Protein AF-D5ZTU3-F1 (afdb_monomer_lite)

Structure (mmCIF, N/CA/C/O backbone):
data_AF-D5ZTU3-F1
#
_entry.id   AF-D5ZTU3-F1
#
loop_
_atom_site.group_PDB
_atom_site.id
_atom_site.type_symbol
_atom_site.label_atom_id
_atom_site.label_alt_id
_atom_site.label_comp_id
_atom_site.label_asym_id
_atom_site.label_entity_id
_atom_site.label_seq_id
_atom_site.pdbx_PDB_ins_code
_atom_site.Cartn_x
_atom_site.Cartn_y
_atom_site.Cartn_z
_atom_site.occupancy
_atom_site.B_iso_or_equiv
_atom_site.auth_seq_id
_atom_site.auth_comp_id
_atom_site.auth_asym_id
_atom_site.auth_atom_id
_atom_site.pdbx_PDB_model_num
ATOM 1 N N . MET A 1 1 ? -45.684 18.598 -93.814 1.00 50.31 1 MET A N 1
ATOM 2 C CA . MET A 1 1 ? -46.780 18.980 -92.903 1.00 50.31 1 MET A CA 1
ATOM 3 C C . MET A 1 1 ? -46.888 17.897 -91.847 1.00 50.31 1 MET A C 1
ATOM 5 O O . MET A 1 1 ? -47.431 16.843 -92.138 1.00 50.31 1 MET A O 1
ATOM 9 N N . HIS A 1 2 ? -46.295 18.122 -90.678 1.00 54.28 2 HIS A N 1
ATOM 10 C CA . HIS A 1 2 ? -46.584 17.356 -89.468 1.00 54.28 2 HIS A CA 1
ATOM 11 C C . HIS A 1 2 ? -47.101 18.365 -88.447 1.00 54.28 2 HIS A C 1
ATOM 13 O O . HIS A 1 2 ? -46.503 19.428 -88.295 1.00 54.28 2 HIS A O 1
ATOM 19 N N . ASP A 1 3 ? -48.257 18.067 -87.864 1.00 60.53 3 ASP A N 1
ATOM 20 C CA . ASP A 1 3 ? -48.941 18.923 -86.900 1.00 60.53 3 ASP A CA 1
ATOM 21 C C . ASP A 1 3 ? -48.260 18.771 -85.534 1.00 60.53 3 ASP A C 1
ATOM 23 O O . ASP A 1 3 ? -48.403 17.749 -84.857 1.00 60.53 3 ASP A O 1
ATOM 27 N N . GLU A 1 4 ? -47.437 19.755 -85.173 1.00 63.12 4 GLU A N 1
ATOM 28 C CA . GLU A 1 4 ? -46.652 19.753 -83.934 1.00 63.12 4 GLU A CA 1
ATOM 29 C C . GLU A 1 4 ? -47.536 19.777 -82.678 1.00 63.12 4 GLU A C 1
ATOM 31 O O . GLU A 1 4 ? -47.118 19.266 -81.639 1.00 63.12 4 GLU A O 1
ATOM 36 N N . HIS A 1 5 ? -48.774 20.279 -82.763 1.00 67.19 5 HIS A N 1
ATOM 37 C CA . HIS A 1 5 ? -49.688 20.281 -81.619 1.00 67.19 5 HIS A CA 1
ATOM 38 C C . HIS A 1 5 ? -50.217 18.884 -81.289 1.00 67.19 5 HIS A C 1
ATOM 40 O O . HIS A 1 5 ? -50.238 18.512 -80.116 1.00 67.19 5 HIS A O 1
ATOM 46 N N . ALA A 1 6 ? -50.527 18.062 -82.294 1.00 68.81 6 ALA A N 1
ATOM 47 C CA . ALA A 1 6 ? -50.959 16.682 -82.061 1.00 68.81 6 ALA A CA 1
ATOM 48 C C . ALA A 1 6 ? -49.853 15.824 -81.406 1.00 68.81 6 ALA A C 1
ATOM 50 O O . ALA A 1 6 ? -50.129 14.994 -80.538 1.00 68.81 6 ALA A O 1
ATOM 51 N N . ALA A 1 7 ? -48.586 16.051 -81.773 1.00 69.81 7 ALA A N 1
ATOM 52 C CA . ALA A 1 7 ? -47.449 15.329 -81.198 1.00 69.81 7 ALA A CA 1
ATOM 53 C C . ALA A 1 7 ? -47.168 15.721 -79.735 1.00 69.81 7 ALA A C 1
ATOM 55 O O . ALA A 1 7 ? -46.781 14.869 -78.927 1.00 69.81 7 ALA A O 1
ATOM 56 N N . ASP A 1 8 ? -47.364 16.992 -79.377 1.00 72.81 8 ASP A N 1
ATOM 57 C CA . ASP A 1 8 ? -47.199 17.452 -77.997 1.00 72.81 8 ASP A CA 1
ATOM 58 C C . ASP A 1 8 ? -48.358 17.015 -77.090 1.00 72.81 8 ASP A C 1
ATOM 60 O O . ASP A 1 8 ? -48.109 16.613 -75.950 1.00 72.81 8 ASP A O 1
ATOM 64 N N . GLU A 1 9 ? -49.597 16.978 -77.590 1.00 76.31 9 GLU A N 1
ATOM 65 C CA . GLU A 1 9 ? -50.731 16.398 -76.858 1.00 76.31 9 GLU A CA 1
ATOM 66 C C . GLU A 1 9 ? -50.522 14.903 -76.579 1.00 76.31 9 GLU A C 1
ATOM 68 O O . GLU A 1 9 ? -50.725 14.439 -75.452 1.00 76.31 9 GLU A O 1
ATOM 73 N N . GLU A 1 10 ? -50.030 14.140 -77.559 1.00 78.81 10 GLU A N 1
ATOM 74 C CA . GLU A 1 10 ? -49.758 12.713 -77.378 1.00 78.81 10 GLU A CA 1
ATOM 75 C C . GLU A 1 10 ? -48.600 12.470 -76.392 1.00 78.81 10 GLU A C 1
ATOM 77 O O . GLU A 1 10 ? -48.672 11.575 -75.541 1.00 78.81 10 GLU A O 1
ATOM 82 N N . ARG A 1 11 ? -47.563 13.322 -76.403 1.00 76.19 11 ARG A N 1
ATOM 83 C CA . ARG A 1 11 ? -46.489 13.292 -75.392 1.00 76.19 11 ARG A CA 1
ATOM 84 C C . ARG A 1 11 ? -47.001 13.613 -73.994 1.00 76.19 11 ARG A C 1
ATOM 86 O O . ARG A 1 11 ? -46.579 12.955 -73.040 1.00 76.19 11 ARG A O 1
ATOM 93 N N . GLN A 1 12 ? -47.886 14.598 -73.847 1.00 79.69 12 GLN A N 1
ATOM 94 C CA . GLN A 1 12 ? -48.493 14.919 -72.554 1.00 79.69 12 GLN A CA 1
ATOM 95 C C . GLN A 1 12 ? -49.382 13.773 -72.056 1.00 79.69 12 GLN A C 1
ATOM 97 O O . GLN A 1 12 ? -49.269 13.381 -70.893 1.00 79.69 12 GLN A O 1
ATOM 102 N N . ALA A 1 13 ? -50.176 13.155 -72.934 1.00 80.56 13 ALA A N 1
ATOM 103 C CA . ALA A 1 13 ? -51.003 11.999 -72.596 1.00 80.56 13 ALA A CA 1
ATOM 104 C C . ALA A 1 13 ? -50.163 10.773 -72.188 1.00 80.56 13 ALA A C 1
ATOM 106 O O . ALA A 1 13 ? -50.491 10.088 -71.216 1.00 80.56 13 ALA A O 1
ATOM 107 N N . LEU A 1 14 ? -49.052 10.505 -72.884 1.00 80.06 14 LEU A N 1
ATOM 108 C CA . LEU A 1 14 ? -48.125 9.427 -72.527 1.00 80.06 14 LEU A CA 1
ATOM 109 C C . LEU A 1 14 ? -47.422 9.694 -71.193 1.00 80.06 14 LEU A C 1
ATOM 111 O O . LEU A 1 14 ? -47.318 8.780 -70.374 1.00 80.06 14 LEU A O 1
ATOM 115 N N . ARG A 1 15 ? -47.003 10.940 -70.932 1.00 81.00 15 ARG A N 1
ATOM 116 C CA . ARG A 1 15 ? -46.426 11.336 -69.638 1.00 81.00 15 ARG A CA 1
ATOM 117 C C . ARG A 1 15 ? -47.430 11.179 -68.500 1.00 81.00 15 ARG A C 1
ATOM 119 O O . ARG A 1 15 ? -47.064 10.611 -67.480 1.00 81.00 15 ARG A O 1
ATOM 126 N N . ALA A 1 16 ? -48.683 11.590 -68.694 1.00 82.12 16 ALA A N 1
ATOM 127 C CA . ALA A 1 16 ? -49.743 11.427 -67.699 1.00 82.12 16 ALA A CA 1
ATOM 128 C C . ALA A 1 16 ? -50.056 9.947 -67.401 1.00 82.12 16 ALA A C 1
ATOM 130 O O . ALA A 1 16 ? -50.279 9.566 -66.254 1.00 82.12 16 ALA A O 1
ATOM 131 N N . ARG A 1 17 ? -50.034 9.079 -68.423 1.00 83.75 17 ARG A N 1
ATOM 132 C CA . ARG A 1 17 ? -50.199 7.626 -68.234 1.00 83.75 17 ARG A CA 1
ATOM 133 C C . ARG A 1 17 ? -49.001 6.993 -67.526 1.00 83.75 17 ARG A C 1
ATOM 135 O O . ARG A 1 17 ? -49.194 6.079 -66.725 1.00 83.75 17 ARG A O 1
ATOM 142 N N . ALA A 1 18 ? -47.786 7.460 -67.812 1.00 82.06 18 ALA A N 1
ATOM 143 C CA . ALA A 1 18 ? -46.578 7.001 -67.135 1.00 82.06 18 ALA A CA 1
ATOM 144 C C . ALA A 1 18 ? -46.586 7.401 -65.651 1.00 82.06 18 ALA A C 1
ATOM 146 O O . ALA A 1 18 ? -46.408 6.539 -64.796 1.00 82.06 18 ALA A O 1
ATOM 147 N N . THR A 1 19 ? -46.914 8.657 -65.328 1.00 83.44 19 THR A N 1
ATOM 148 C CA . THR A 1 19 ? -47.002 9.115 -63.932 1.00 83.44 19 THR A CA 1
ATOM 149 C C . THR A 1 19 ? -48.105 8.407 -63.147 1.00 83.44 19 THR A C 1
ATOM 151 O O . THR A 1 19 ? -47.875 8.034 -61.997 1.00 83.44 19 THR A O 1
ATOM 154 N N . ALA A 1 20 ? -49.267 8.149 -63.757 1.00 84.50 20 ALA A N 1
ATOM 155 C CA . ALA A 1 20 ? -50.337 7.378 -63.119 1.00 84.50 20 ALA A CA 1
ATOM 156 C C . ALA A 1 20 ? -49.906 5.932 -62.805 1.00 84.50 20 ALA A C 1
ATOM 158 O O . ALA A 1 20 ? -50.167 5.428 -61.712 1.00 84.50 20 ALA A O 1
ATOM 159 N N . ARG A 1 21 ? -49.186 5.277 -63.729 1.00 84.69 21 ARG A N 1
ATOM 160 C CA . ARG A 1 21 ? -48.609 3.943 -63.489 1.00 84.69 21 ARG A CA 1
ATOM 161 C C . ARG A 1 21 ? -47.549 3.962 -62.391 1.00 84.69 21 ARG A C 1
ATOM 163 O O . ARG A 1 21 ? -47.553 3.075 -61.542 1.00 84.69 21 ARG A O 1
ATOM 170 N N . ASP A 1 22 ? -46.689 4.974 -62.354 1.00 84.94 22 ASP A N 1
ATOM 171 C CA . ASP A 1 22 ? -45.669 5.109 -61.307 1.00 84.94 22 ASP A CA 1
ATOM 172 C C . ASP A 1 22 ? -46.282 5.357 -59.918 1.00 84.94 22 ASP A C 1
ATOM 174 O O . ASP A 1 22 ? -45.741 4.919 -58.898 1.00 84.94 22 ASP A O 1
ATOM 178 N N . GLU A 1 23 ? -47.422 6.047 -59.836 1.00 86.25 23 GLU A N 1
ATOM 179 C CA . GLU A 1 23 ? -48.188 6.175 -58.591 1.00 86.25 23 GLU A CA 1
ATOM 180 C C . GLU A 1 23 ? -48.837 4.857 -58.162 1.00 86.25 23 GLU A C 1
ATOM 182 O O . GLU A 1 23 ? -48.805 4.514 -56.976 1.00 86.25 23 GLU A O 1
ATOM 187 N N . GLU A 1 24 ? -49.382 4.091 -59.104 1.00 87.31 24 GLU A N 1
ATOM 188 C CA . GLU A 1 24 ? -49.968 2.780 -58.826 1.00 87.31 24 GLU A CA 1
ATOM 189 C C . GLU A 1 24 ? -48.907 1.778 -58.340 1.00 87.31 24 GLU A C 1
ATOM 191 O O . GLU A 1 24 ? -49.104 1.113 -57.318 1.00 87.31 24 GLU A O 1
ATOM 196 N N . ILE A 1 25 ? -47.732 1.758 -58.979 1.00 86.81 25 ILE A N 1
ATOM 197 C CA . ILE A 1 25 ? -46.578 0.955 -58.548 1.00 86.81 25 ILE A CA 1
ATOM 198 C C . ILE A 1 25 ? -46.144 1.353 -57.132 1.00 86.81 25 ILE A C 1
ATOM 200 O O . ILE A 1 25 ? -45.939 0.478 -56.288 1.00 86.81 25 ILE A O 1
ATOM 204 N N . ARG A 1 26 ? -46.057 2.655 -56.823 1.00 86.94 26 ARG A N 1
ATOM 205 C CA . ARG A 1 26 ? -45.709 3.125 -55.469 1.00 86.94 26 ARG A CA 1
ATOM 206 C C . ARG A 1 26 ? -46.735 2.699 -54.419 1.00 86.94 26 ARG A C 1
ATOM 208 O O . ARG A 1 26 ? -46.341 2.269 -53.334 1.00 86.94 26 ARG A O 1
ATOM 215 N N . ARG A 1 27 ? -48.036 2.761 -54.725 1.00 89.88 27 ARG A N 1
ATOM 216 C CA . ARG A 1 27 ? -49.094 2.288 -53.811 1.00 89.88 27 ARG A CA 1
ATOM 217 C C . ARG A 1 27 ? -48.996 0.786 -53.553 1.00 89.88 27 ARG A C 1
ATOM 219 O O . ARG A 1 27 ? -49.080 0.366 -52.398 1.00 89.88 27 ARG A O 1
ATOM 226 N N . LEU A 1 28 ? -48.791 -0.015 -54.598 1.00 89.31 28 LEU A N 1
ATOM 227 C CA . LEU A 1 28 ? -48.645 -1.466 -54.468 1.00 89.31 28 LEU A CA 1
ATOM 228 C C . LEU A 1 28 ? -47.371 -1.839 -53.698 1.00 89.31 28 LEU A C 1
ATOM 230 O O . LEU A 1 28 ? -47.430 -2.691 -52.813 1.00 89.31 28 LEU A O 1
ATOM 234 N N . ALA A 1 29 ? -46.253 -1.153 -53.946 1.00 86.44 29 ALA A N 1
ATOM 235 C CA . ALA A 1 29 ? -45.009 -1.349 -53.202 1.00 86.44 29 ALA A CA 1
ATOM 236 C C . ALA A 1 29 ? -45.162 -1.009 -51.709 1.00 86.44 29 ALA A C 1
ATOM 238 O O . ALA A 1 29 ? -44.694 -1.765 -50.858 1.00 86.44 29 ALA A O 1
ATOM 239 N N . ALA A 1 30 ? -45.869 0.077 -51.373 1.00 85.62 30 ALA A N 1
ATOM 240 C CA . ALA A 1 30 ? -46.153 0.441 -49.985 1.00 85.62 30 ALA A CA 1
ATOM 241 C C . ALA A 1 30 ? -47.036 -0.601 -49.277 1.00 85.62 30 ALA A C 1
ATOM 243 O O . ALA A 1 30 ? -46.788 -0.939 -48.119 1.00 85.62 30 ALA A O 1
ATOM 244 N N . ARG A 1 31 ? -48.044 -1.147 -49.972 1.00 89.38 31 ARG A N 1
ATOM 245 C CA . ARG A 1 31 ? -48.895 -2.217 -49.431 1.00 89.38 31 ARG A CA 1
ATOM 246 C C . ARG A 1 31 ? -48.096 -3.496 -49.188 1.00 89.38 31 ARG A C 1
ATOM 248 O O . ARG A 1 31 ? -48.152 -4.042 -48.095 1.00 89.38 31 ARG A O 1
ATOM 255 N N . LEU A 1 32 ? -47.265 -3.889 -50.151 1.00 90.19 32 LEU A N 1
ATOM 256 C CA . LEU A 1 32 ? -46.399 -5.060 -50.039 1.00 90.19 32 LEU A CA 1
ATOM 257 C C . LEU A 1 32 ? -45.353 -4.898 -48.919 1.00 90.19 32 LEU A C 1
ATOM 259 O O . LEU A 1 32 ? -45.020 -5.865 -48.237 1.00 90.19 32 LEU A O 1
ATOM 263 N N . GLY A 1 33 ? -44.878 -3.671 -48.677 1.00 87.50 33 GLY A N 1
ATOM 264 C CA . GLY A 1 33 ? -44.055 -3.329 -47.515 1.00 87.50 33 GLY A CA 1
ATOM 265 C C . GLY A 1 33 ? -44.778 -3.568 -46.185 1.00 87.50 33 GLY A C 1
ATOM 266 O O . GLY A 1 33 ? -44.238 -4.259 -45.323 1.00 87.50 33 GLY A O 1
ATOM 267 N N . LYS A 1 34 ? -46.018 -3.077 -46.044 1.00 88.62 34 LYS A N 1
ATOM 268 C CA . LYS A 1 34 ? -46.846 -3.313 -44.845 1.00 88.62 34 LYS A CA 1
ATOM 269 C C . LYS A 1 34 ? -47.163 -4.792 -44.636 1.00 88.62 34 LYS A C 1
ATOM 271 O O . LYS A 1 34 ? -47.124 -5.266 -43.505 1.00 88.62 34 LYS A O 1
ATOM 276 N N . ASP A 1 35 ? -47.428 -5.528 -45.711 1.00 90.38 35 ASP A N 1
ATOM 277 C CA . ASP A 1 35 ? -47.702 -6.963 -45.632 1.00 90.38 35 ASP A CA 1
ATOM 278 C C . ASP A 1 35 ? -46.451 -7.736 -45.178 1.00 90.38 35 ASP A C 1
ATOM 280 O O . ASP A 1 35 ? -46.541 -8.613 -44.320 1.00 90.38 35 ASP A O 1
ATOM 284 N N . ARG A 1 36 ? -45.258 -7.366 -45.669 1.00 89.94 36 ARG A N 1
ATOM 285 C CA . ARG A 1 36 ? -43.983 -7.933 -45.189 1.00 89.94 36 ARG A CA 1
ATOM 286 C C . ARG A 1 36 ? -43.718 -7.610 -43.721 1.00 89.94 36 ARG A C 1
ATOM 288 O O . ARG A 1 36 ? -43.266 -8.487 -42.990 1.00 89.94 36 ARG A O 1
ATOM 295 N N . GLU A 1 37 ? -44.011 -6.389 -43.281 1.00 87.44 37 GLU A N 1
ATOM 296 C CA . GLU A 1 37 ? -43.882 -5.993 -41.875 1.00 87.44 37 GLU A CA 1
ATOM 297 C C . GLU A 1 37 ? -44.842 -6.789 -40.980 1.00 87.44 37 GLU A C 1
ATOM 299 O O . GLU A 1 37 ? -44.436 -7.309 -39.940 1.00 87.44 37 GLU A O 1
ATOM 304 N N . LEU A 1 38 ? -46.098 -6.958 -41.404 1.00 89.69 38 LEU A N 1
ATOM 305 C CA . LEU A 1 38 ? -47.081 -7.777 -40.698 1.00 89.69 38 LEU A CA 1
ATOM 306 C C . LEU A 1 38 ? -46.611 -9.232 -40.588 1.00 89.69 38 LEU A C 1
ATOM 308 O O . LEU A 1 38 ? -46.670 -9.814 -39.506 1.00 89.69 38 LEU A O 1
ATOM 312 N N . VAL A 1 39 ? -46.103 -9.810 -41.680 1.00 90.12 39 VAL A N 1
ATOM 313 C CA . VAL A 1 39 ? -45.547 -11.170 -41.682 1.00 90.12 39 VAL A CA 1
ATOM 314 C C . VAL A 1 39 ? -44.351 -11.267 -40.738 1.00 90.12 39 VAL A C 1
ATOM 316 O O . VAL A 1 39 ? -44.289 -12.208 -39.949 1.00 90.12 39 VAL A O 1
ATOM 319 N N . ALA A 1 40 ? -43.436 -10.295 -40.743 1.00 83.69 40 ALA A N 1
ATOM 320 C CA . ALA A 1 40 ? -42.301 -10.272 -39.822 1.00 83.69 40 ALA A CA 1
ATOM 321 C C . ALA A 1 40 ? -42.758 -10.190 -38.355 1.00 83.69 40 ALA A C 1
ATOM 323 O O . ALA A 1 40 ? -42.256 -10.935 -37.515 1.00 83.69 40 ALA A O 1
ATOM 324 N N . ARG A 1 41 ? -43.762 -9.357 -38.049 1.00 86.62 41 ARG A N 1
ATOM 325 C CA . ARG A 1 41 ? -44.349 -9.243 -36.704 1.00 86.62 41 ARG A CA 1
ATOM 326 C C . ARG A 1 41 ? -45.044 -10.528 -36.264 1.00 86.62 41 ARG A C 1
ATOM 328 O O . ARG A 1 41 ? -44.829 -10.965 -35.140 1.00 86.62 41 ARG A O 1
ATOM 335 N N . LEU A 1 42 ? -45.831 -11.154 -37.138 1.00 86.12 42 LEU A N 1
ATOM 336 C CA . LEU A 1 42 ? -46.488 -12.431 -36.848 1.00 86.12 42 LEU A CA 1
ATOM 337 C C . LEU A 1 42 ? -45.472 -13.561 -36.672 1.00 86.12 42 LEU A C 1
ATOM 339 O O . LEU A 1 42 ? -45.635 -14.389 -35.782 1.00 86.12 42 LEU A O 1
ATOM 343 N N . THR A 1 43 ? -44.408 -13.575 -37.475 1.00 84.69 43 THR A N 1
ATOM 344 C CA . THR A 1 43 ? -43.330 -14.565 -37.356 1.00 84.69 43 THR A CA 1
ATOM 345 C C . THR A 1 43 ? -42.568 -14.371 -36.048 1.00 84.69 43 THR A C 1
ATOM 347 O O . THR A 1 43 ? -42.392 -15.338 -35.318 1.00 84.69 43 THR A O 1
ATOM 350 N N . SER A 1 44 ? -42.214 -13.126 -35.704 1.00 82.19 44 SER A N 1
ATOM 351 C CA . SER A 1 44 ? -41.560 -12.761 -34.439 1.00 82.19 44 SER A CA 1
ATOM 352 C C . SER A 1 44 ? -42.412 -13.126 -33.219 1.00 82.19 44 SER A C 1
ATOM 354 O O . SER A 1 44 ? -41.934 -13.775 -32.287 1.00 82.19 44 SER A O 1
ATOM 356 N N . TRP A 1 45 ? -43.707 -12.802 -33.254 1.00 81.31 45 TRP A N 1
ATOM 357 C CA . TRP A 1 45 ? -44.649 -13.193 -32.207 1.00 81.31 45 TRP A CA 1
ATOM 358 C C . TRP A 1 45 ? -44.747 -14.714 -32.078 1.00 81.31 45 TRP A C 1
ATOM 360 O O . TRP A 1 45 ? -44.715 -15.238 -30.972 1.00 81.31 45 TRP A O 1
ATOM 370 N N . ARG A 1 46 ? -44.782 -15.443 -33.197 1.00 80.31 46 ARG A N 1
ATOM 371 C CA . ARG A 1 46 ? -44.858 -16.908 -33.206 1.00 80.31 46 ARG A CA 1
ATOM 372 C C . ARG A 1 46 ? -43.558 -17.577 -32.742 1.00 80.31 46 ARG A C 1
ATOM 374 O O . ARG A 1 46 ? -43.626 -18.641 -32.135 1.00 80.31 46 ARG A O 1
ATOM 381 N N . THR A 1 47 ? -42.395 -16.962 -32.970 1.00 78.69 47 THR A N 1
ATOM 382 C CA . THR A 1 47 ? -41.119 -17.404 -32.378 1.00 78.69 47 THR A CA 1
ATOM 383 C C . THR A 1 47 ? -41.025 -17.082 -30.888 1.00 78.69 47 THR A C 1
ATOM 385 O O . THR A 1 47 ? -40.502 -17.890 -30.131 1.00 78.69 47 THR A O 1
ATOM 388 N N . GLY A 1 48 ? -41.554 -15.934 -30.449 1.00 75.94 48 GLY A N 1
ATOM 389 C CA . GLY A 1 48 ? -41.569 -15.533 -29.037 1.00 75.94 48 GLY A CA 1
ATOM 390 C C . GLY A 1 48 ? -42.680 -16.191 -28.211 1.00 75.94 48 GLY A C 1
ATOM 391 O O . GLY A 1 48 ? -42.620 -16.198 -26.984 1.00 75.94 48 GLY A O 1
ATOM 392 N N . CYS A 1 49 ? -43.690 -16.756 -28.873 1.00 77.12 49 CYS A N 1
ATOM 393 C CA . CYS A 1 49 ? -44.851 -17.390 -28.265 1.00 77.12 49 CYS A CA 1
ATOM 394 C C . CYS A 1 49 ? -45.120 -18.766 -28.909 1.00 77.12 49 CYS A C 1
ATOM 396 O O . CYS A 1 49 ? -46.114 -18.942 -29.623 1.00 77.12 49 CYS A O 1
ATOM 398 N N . PRO A 1 50 ? -44.221 -19.749 -28.703 1.00 79.50 50 PRO A N 1
ATOM 399 C CA . PRO A 1 50 ? -44.447 -21.112 -29.168 1.00 79.50 50 PRO A CA 1
ATOM 400 C C . PRO A 1 50 ? -45.682 -21.720 -28.485 1.00 79.50 50 PRO A C 1
ATOM 402 O O . PRO A 1 50 ? -46.112 -21.274 -27.416 1.00 79.50 50 PRO A O 1
ATOM 405 N N . ALA A 1 51 ? -46.270 -22.746 -29.106 1.00 77.62 51 ALA A N 1
ATOM 406 C CA . ALA A 1 51 ? -47.450 -23.419 -28.566 1.00 77.62 51 ALA A CA 1
ATOM 407 C C . ALA A 1 51 ? -47.191 -23.891 -27.120 1.00 77.62 51 ALA A C 1
ATOM 409 O O . ALA A 1 51 ? -46.220 -24.597 -26.871 1.00 77.62 51 ALA A O 1
ATOM 410 N N . GLY A 1 52 ? -48.043 -23.466 -26.180 1.00 81.38 52 GLY A N 1
ATOM 411 C CA . GLY A 1 52 ? -47.913 -23.748 -24.742 1.00 81.38 52 GLY A CA 1
ATOM 412 C C . GLY A 1 52 ? -47.344 -22.600 -23.895 1.00 81.38 52 GLY A C 1
ATOM 413 O O . GLY A 1 52 ? -47.631 -22.543 -22.702 1.00 81.38 52 GLY A O 1
ATOM 414 N N . ARG A 1 53 ? -46.643 -21.618 -24.485 1.00 82.12 53 ARG A N 1
ATOM 415 C CA . ARG A 1 53 ? -45.987 -20.533 -23.726 1.00 82.12 53 ARG A CA 1
ATOM 416 C C . ARG A 1 53 ? -46.960 -19.628 -22.964 1.00 82.12 53 ARG A C 1
ATOM 418 O O . ARG A 1 53 ? -46.667 -19.228 -21.844 1.00 82.12 53 ARG A O 1
ATOM 425 N N . LEU A 1 54 ? -48.121 -19.305 -23.541 1.00 83.62 54 LEU A N 1
ATOM 426 C CA . LEU A 1 54 ? -49.147 -18.518 -22.832 1.00 83.62 54 LEU A CA 1
ATOM 427 C C . LEU A 1 54 ? -49.719 -19.281 -21.638 1.00 83.62 54 LEU A C 1
ATOM 429 O O . LEU A 1 54 ? -50.019 -18.677 -20.616 1.00 83.62 54 LEU A O 1
ATOM 433 N N . THR A 1 55 ? -49.845 -20.599 -21.760 1.00 86.56 55 THR A N 1
ATOM 434 C CA . THR A 1 55 ? -50.336 -21.474 -20.696 1.00 86.56 55 THR A CA 1
ATOM 435 C C . THR A 1 55 ? -49.302 -21.596 -19.577 1.00 86.56 55 THR A C 1
ATOM 437 O O . THR A 1 55 ? -49.662 -21.514 -18.409 1.00 86.56 55 THR A O 1
ATOM 440 N N . GLU A 1 56 ? -48.015 -21.705 -19.924 1.00 84.50 56 GLU A N 1
ATOM 441 C CA . GLU A 1 56 ? -46.905 -21.640 -18.965 1.00 84.50 56 GLU A CA 1
ATOM 442 C C . GLU A 1 56 ? -46.868 -20.305 -18.221 1.00 84.50 56 GLU A C 1
ATOM 444 O O . GLU A 1 56 ? -46.764 -20.302 -17.000 1.00 84.50 56 GLU A O 1
ATOM 449 N N . LEU A 1 57 ? -46.986 -19.180 -18.935 1.00 85.38 57 LEU A N 1
ATOM 450 C CA . LEU A 1 57 ? -46.995 -17.847 -18.327 1.00 85.38 57 LEU A CA 1
ATOM 451 C C . LEU A 1 57 ? -48.229 -17.628 -17.446 1.00 85.38 57 LEU A C 1
ATOM 453 O O . LEU A 1 57 ? -48.112 -17.036 -16.379 1.00 85.38 57 LEU A O 1
ATOM 457 N N . ALA A 1 58 ? -49.399 -18.125 -17.857 1.00 87.06 58 ALA A N 1
ATOM 458 C CA . ALA A 1 58 ? -50.609 -18.072 -17.042 1.00 87.06 58 ALA A CA 1
ATOM 459 C C . ALA A 1 58 ? -50.476 -18.920 -15.769 1.00 87.06 58 ALA A C 1
ATOM 461 O O . ALA A 1 58 ? -50.887 -18.475 -14.700 1.00 87.06 58 ALA A O 1
ATOM 462 N N . ARG A 1 59 ? -49.861 -20.106 -15.867 1.00 89.38 59 ARG A N 1
ATOM 463 C CA . ARG A 1 59 ? -49.561 -20.952 -14.708 1.00 89.38 59 ARG A CA 1
ATOM 464 C C . ARG A 1 59 ? -48.550 -20.285 -13.778 1.00 89.38 59 ARG A C 1
ATOM 466 O O . ARG A 1 59 ? -48.831 -20.182 -12.596 1.00 89.38 59 ARG A O 1
ATOM 473 N N . ALA A 1 60 ? -47.450 -19.754 -14.308 1.00 86.12 60 ALA A N 1
ATOM 474 C CA . ALA A 1 60 ? -46.449 -19.042 -13.514 1.00 86.12 60 ALA A CA 1
ATOM 475 C C . ALA A 1 60 ? -47.042 -17.805 -12.818 1.00 86.12 60 ALA A C 1
ATOM 477 O O . ALA A 1 60 ? -46.744 -17.542 -11.661 1.00 86.12 60 ALA A O 1
ATOM 478 N N . ALA A 1 61 ? -47.931 -17.065 -13.490 1.00 87.75 61 ALA A N 1
ATOM 479 C CA . ALA A 1 61 ? -48.642 -15.943 -12.880 1.00 87.75 61 ALA A CA 1
ATOM 480 C C . ALA A 1 61 ? -49.625 -16.389 -11.784 1.00 87.75 61 ALA A C 1
ATOM 482 O O . ALA A 1 61 ? -49.841 -15.652 -10.826 1.00 87.75 61 ALA A O 1
ATOM 483 N N . HIS A 1 62 ? -50.235 -17.568 -11.921 1.00 90.88 62 HIS A N 1
ATOM 484 C CA . HIS A 1 62 ? -51.100 -18.136 -10.891 1.00 90.88 62 HIS A CA 1
ATOM 485 C C . HIS A 1 62 ? -50.293 -18.634 -9.685 1.00 90.88 62 HIS A C 1
ATOM 487 O O . HIS A 1 62 ? -50.636 -18.289 -8.563 1.00 90.88 62 HIS A O 1
ATOM 493 N N . GLU A 1 63 ? -49.193 -19.355 -9.919 1.00 89.38 63 GLU A N 1
ATOM 494 C CA . GLU A 1 63 ? -48.256 -19.812 -8.883 1.00 89.38 63 GLU A CA 1
ATOM 495 C C . GLU A 1 63 ? -47.660 -18.623 -8.114 1.00 89.38 63 GLU A C 1
ATOM 497 O O . GLU A 1 63 ? -47.668 -18.625 -6.889 1.00 89.38 63 GLU A O 1
ATOM 502 N N . ALA A 1 64 ? -47.246 -17.560 -8.810 1.00 83.81 64 ALA A N 1
ATOM 503 C CA . ALA A 1 64 ? -46.736 -16.346 -8.171 1.00 83.81 64 ALA A CA 1
ATOM 504 C C . ALA A 1 64 ? -47.798 -15.617 -7.329 1.00 83.81 64 ALA A C 1
ATOM 506 O O . ALA A 1 64 ? -47.468 -15.042 -6.297 1.00 83.81 64 ALA A O 1
ATOM 507 N N . ARG A 1 65 ? -49.072 -15.634 -7.749 1.00 88.56 65 ARG A N 1
ATOM 508 C CA . ARG A 1 65 ? -50.175 -15.066 -6.955 1.00 88.56 65 ARG A CA 1
ATOM 509 C C . ARG A 1 65 ? -50.481 -15.907 -5.722 1.00 88.56 65 ARG A C 1
ATOM 511 O O . ARG A 1 65 ? -50.631 -15.334 -4.656 1.00 88.56 65 ARG A O 1
ATOM 518 N N . ALA A 1 66 ? -50.534 -17.229 -5.865 1.00 89.94 66 ALA A N 1
ATOM 519 C CA . ALA A 1 66 ? -50.756 -18.133 -4.740 1.00 89.94 66 ALA A CA 1
ATOM 520 C C . ALA A 1 66 ? -49.634 -18.007 -3.698 1.00 89.94 66 ALA A C 1
ATOM 522 O O . ALA A 1 66 ? -49.914 -17.894 -2.513 1.00 89.94 66 ALA A O 1
ATOM 523 N N . PHE A 1 67 ? -48.379 -17.927 -4.151 1.00 85.06 67 PHE A N 1
ATOM 524 C CA . PHE A 1 67 ? -47.233 -17.682 -3.279 1.00 85.06 67 PHE A CA 1
ATOM 525 C C . PHE A 1 67 ? -47.319 -16.320 -2.575 1.00 85.06 67 PHE A C 1
ATOM 527 O O . PHE A 1 67 ? -47.062 -16.227 -1.383 1.00 85.06 67 PHE A O 1
ATOM 534 N N . ALA A 1 68 ? -47.732 -15.261 -3.281 1.00 84.62 68 ALA A N 1
ATOM 535 C CA . ALA A 1 68 ? -47.925 -13.949 -2.664 1.00 84.62 68 ALA A CA 1
ATOM 536 C C . ALA A 1 68 ? -49.032 -13.962 -1.593 1.00 84.62 68 ALA A C 1
ATOM 538 O O . ALA A 1 68 ? -48.844 -13.384 -0.528 1.00 84.62 68 ALA A O 1
ATOM 539 N N . GLU A 1 69 ? -50.154 -14.641 -1.850 1.00 89.94 69 GLU A N 1
ATOM 540 C CA . GLU A 1 69 ? -51.241 -14.813 -0.874 1.00 89.94 69 GLU A CA 1
ATOM 541 C C . GLU A 1 69 ? -50.783 -15.619 0.357 1.00 89.94 69 GLU A C 1
ATOM 543 O O . GLU A 1 69 ? -51.140 -15.274 1.483 1.00 89.94 69 GLU A O 1
ATOM 548 N N . GLU A 1 70 ? -49.958 -16.652 0.162 1.00 89.75 70 GLU A N 1
ATOM 549 C CA . GLU A 1 70 ? -49.368 -17.456 1.242 1.00 89.75 70 GLU A CA 1
ATOM 550 C C . GLU A 1 70 ? -48.404 -16.623 2.100 1.00 89.75 70 GLU A C 1
ATOM 552 O O . GLU A 1 70 ? -48.567 -16.556 3.318 1.00 89.75 70 GLU A O 1
ATOM 557 N N . CYS A 1 71 ? -47.488 -15.875 1.479 1.00 84.75 71 CYS A N 1
ATOM 558 C CA . CYS A 1 71 ? -46.587 -14.973 2.198 1.00 84.75 71 CYS A CA 1
ATOM 559 C C . CYS A 1 71 ? -47.330 -13.837 2.922 1.00 84.75 71 CYS A C 1
ATOM 561 O O . CYS A 1 71 ? -46.922 -13.426 4.009 1.00 84.75 71 CYS A O 1
ATOM 563 N N . GLU A 1 72 ? -48.419 -13.306 2.353 1.00 86.88 72 GLU A N 1
ATOM 564 C CA . GLU A 1 72 ? -49.255 -12.307 3.031 1.00 86.88 72 GLU A CA 1
ATOM 565 C C . GLU A 1 72 ? -49.956 -12.890 4.267 1.00 86.88 72 GLU A C 1
ATOM 567 O O . GLU A 1 72 ? -50.053 -12.203 5.291 1.00 86.88 72 GLU A O 1
ATOM 572 N N . ALA A 1 73 ? -50.405 -14.147 4.202 1.00 88.31 73 ALA A N 1
ATOM 573 C CA . ALA A 1 73 ? -50.993 -14.850 5.339 1.00 88.31 73 ALA A CA 1
ATOM 574 C C . ALA A 1 73 ? -49.955 -15.121 6.442 1.00 88.31 73 ALA A C 1
ATOM 576 O O . ALA A 1 73 ? -50.212 -14.798 7.603 1.00 88.31 73 ALA A O 1
ATOM 577 N N . GLU A 1 74 ? -48.763 -15.608 6.083 1.00 87.94 74 GLU A N 1
ATOM 578 C CA . GLU A 1 74 ? -47.648 -15.807 7.023 1.00 87.94 74 GLU A CA 1
ATOM 579 C C . GLU A 1 74 ? -47.218 -14.487 7.680 1.00 87.94 74 GLU A C 1
ATOM 581 O O . GLU A 1 74 ? -46.990 -14.421 8.889 1.00 87.94 74 GLU A O 1
ATOM 586 N N . LEU A 1 75 ? -47.171 -13.391 6.914 1.00 86.12 75 LEU A N 1
ATOM 587 C CA . LEU A 1 75 ? -46.862 -12.063 7.443 1.00 86.12 75 LEU A CA 1
ATOM 588 C C . LEU A 1 75 ? -47.939 -11.564 8.415 1.00 86.12 75 LEU A C 1
ATOM 590 O O . LEU A 1 75 ? -47.619 -10.895 9.402 1.00 86.12 75 LEU A O 1
ATOM 594 N N . ALA A 1 76 ? -49.215 -11.842 8.140 1.00 88.19 76 ALA A N 1
ATOM 595 C CA . ALA A 1 76 ? -50.307 -11.497 9.042 1.00 88.19 76 ALA A CA 1
ATOM 596 C C . ALA A 1 76 ? -50.211 -12.284 10.358 1.00 88.19 76 ALA A C 1
ATOM 598 O O . ALA A 1 76 ? -50.332 -11.679 11.423 1.00 88.19 76 ALA A O 1
ATOM 599 N N . GLU A 1 77 ? -49.910 -13.583 10.292 1.00 88.44 77 GLU A N 1
ATOM 600 C CA . GLU A 1 77 ? -49.711 -14.442 11.465 1.00 88.44 77 GLU A CA 1
ATOM 601 C C . GLU A 1 77 ? -48.481 -14.015 12.287 1.00 88.44 77 GLU A C 1
ATOM 603 O O . GLU A 1 77 ? -48.550 -13.861 13.508 1.00 88.44 77 GLU A O 1
ATOM 608 N N . ALA A 1 78 ? -47.367 -13.691 11.627 1.00 81.88 78 ALA A N 1
ATOM 609 C CA . ALA A 1 78 ? -46.181 -13.163 12.297 1.00 81.88 78 ALA A CA 1
ATOM 610 C C . ALA A 1 78 ? -46.461 -11.819 12.996 1.00 81.88 78 ALA A C 1
ATOM 612 O O . ALA A 1 78 ? -45.953 -11.558 14.088 1.00 81.88 78 ALA A O 1
ATOM 613 N N . ARG A 1 79 ? -47.300 -10.958 12.400 1.00 88.56 79 ARG A N 1
ATOM 614 C CA . ARG A 1 79 ? -47.724 -9.690 13.018 1.00 88.56 79 ARG A CA 1
ATOM 615 C C . ARG A 1 79 ? -48.614 -9.908 14.237 1.00 88.56 79 ARG A C 1
ATOM 617 O O . ARG A 1 79 ? -48.448 -9.174 15.208 1.00 88.56 79 ARG A O 1
ATOM 624 N N . THR A 1 80 ? -49.522 -10.884 14.210 1.00 89.75 80 THR A N 1
ATOM 625 C CA . THR A 1 80 ? -50.347 -11.213 15.382 1.00 89.75 80 THR A CA 1
ATOM 626 C C . THR A 1 80 ? -49.499 -11.777 16.513 1.00 89.75 80 THR A C 1
ATOM 628 O O . THR A 1 80 ? -49.598 -11.283 17.631 1.00 89.75 80 THR A O 1
ATOM 631 N N . VAL A 1 81 ? -48.573 -12.696 16.216 1.00 89.00 81 VAL A N 1
ATOM 632 C CA . VAL A 1 81 ? -47.635 -13.249 17.210 1.00 89.00 81 VAL A CA 1
ATOM 633 C C . VAL A 1 81 ? -46.756 -12.146 17.807 1.00 89.00 81 VAL A C 1
ATOM 635 O O . VAL A 1 81 ? -46.518 -12.120 19.013 1.00 89.00 81 VAL A O 1
ATOM 638 N N . ARG A 1 82 ? -46.304 -11.184 16.988 1.00 85.00 82 ARG A N 1
ATOM 639 C CA . ARG A 1 82 ? -45.542 -10.029 17.480 1.00 85.00 82 ARG A CA 1
ATOM 640 C C . ARG A 1 82 ? -46.373 -9.147 18.411 1.00 85.00 82 ARG A C 1
ATOM 642 O O . ARG A 1 82 ? -45.860 -8.736 19.444 1.00 85.00 82 ARG A O 1
ATOM 649 N N . ALA A 1 83 ? -47.628 -8.867 18.066 1.00 87.88 83 ALA A N 1
ATOM 650 C CA . ALA A 1 83 ? -48.519 -8.076 18.914 1.00 87.88 83 ALA A CA 1
ATOM 651 C C . ALA A 1 83 ? -48.787 -8.775 20.259 1.00 87.88 83 ALA A C 1
ATOM 653 O O . ALA A 1 83 ? -48.686 -8.141 21.305 1.00 87.88 83 ALA A O 1
ATOM 654 N N . GLU A 1 84 ? -49.029 -10.088 20.247 1.00 88.75 84 GLU A N 1
ATOM 655 C CA . GLU A 1 84 ? -49.186 -10.892 21.466 1.00 88.75 84 GLU A CA 1
ATOM 656 C C . GLU A 1 84 ? -47.910 -10.889 22.325 1.00 88.75 84 GLU A C 1
ATOM 658 O O . GLU A 1 84 ? -47.979 -10.767 23.549 1.00 88.75 84 GLU A O 1
ATOM 663 N N . ALA A 1 85 ? -46.730 -10.963 21.699 1.00 80.31 85 ALA A N 1
ATOM 664 C CA . ALA A 1 85 ? -45.450 -10.870 22.397 1.00 80.31 85 ALA A CA 1
ATOM 665 C C . ALA A 1 85 ? -45.199 -9.470 22.990 1.00 80.31 85 ALA A C 1
ATOM 667 O O . ALA A 1 85 ? -44.693 -9.363 24.108 1.00 80.31 85 ALA A O 1
ATOM 668 N N . GLU A 1 86 ? -45.568 -8.402 22.276 1.00 84.44 86 GLU A N 1
ATOM 669 C CA . GLU A 1 86 ? -45.502 -7.019 22.768 1.00 84.44 86 GLU A CA 1
ATOM 670 C C . GLU A 1 86 ? -46.437 -6.819 23.977 1.00 84.44 86 GLU A C 1
ATOM 672 O O . GLU A 1 86 ? -46.012 -6.266 24.994 1.00 84.44 86 GLU A O 1
ATOM 677 N N . GLU A 1 87 ? -47.671 -7.329 23.927 1.00 86.75 87 GLU A N 1
ATOM 678 C CA . GLU A 1 87 ? -48.613 -7.287 25.056 1.00 86.75 87 GLU A CA 1
ATOM 679 C C . GLU A 1 87 ? -48.103 -8.088 26.265 1.00 86.75 87 GLU A C 1
ATOM 681 O O . GLU A 1 87 ? -48.125 -7.591 27.396 1.00 86.75 87 GLU A O 1
ATOM 686 N N . ALA A 1 88 ? -47.568 -9.291 26.039 1.00 84.62 88 ALA A N 1
ATOM 687 C CA . ALA A 1 88 ? -46.965 -10.104 27.092 1.00 84.62 88 ALA A CA 1
ATOM 688 C C . ALA A 1 88 ? -45.740 -9.419 27.726 1.00 84.62 88 ALA A C 1
ATOM 690 O O . ALA A 1 88 ? -45.551 -9.496 28.942 1.00 84.62 88 ALA A O 1
ATOM 691 N N . ALA A 1 89 ? -44.929 -8.712 26.932 1.00 77.88 89 ALA A N 1
ATOM 692 C CA . ALA A 1 89 ? -43.785 -7.948 27.425 1.00 77.88 89 ALA A CA 1
ATOM 693 C C . ALA A 1 89 ? -44.216 -6.751 28.288 1.00 77.88 89 ALA A C 1
ATOM 695 O O . ALA A 1 89 ? -43.614 -6.505 29.336 1.00 77.88 89 ALA A O 1
ATOM 696 N N . VAL A 1 90 ? -45.276 -6.035 27.894 1.00 87.81 90 VAL A N 1
ATOM 697 C CA . VAL A 1 90 ? -45.850 -4.936 28.690 1.00 87.81 90 VAL A CA 1
ATOM 698 C C . VAL A 1 90 ? -46.401 -5.453 30.020 1.00 87.81 90 VAL A C 1
ATOM 700 O O . VAL A 1 90 ? -46.127 -4.863 31.067 1.00 87.81 90 VAL A O 1
ATOM 703 N N . GLU A 1 91 ? -47.119 -6.578 30.014 1.00 87.31 91 GLU A N 1
ATOM 704 C CA . GLU A 1 91 ? -47.638 -7.181 31.245 1.00 87.31 91 GLU A CA 1
ATOM 705 C C . GLU A 1 91 ? -46.501 -7.686 32.150 1.00 87.31 91 GLU A C 1
ATOM 707 O O . GLU A 1 91 ? -46.511 -7.439 33.357 1.00 87.31 91 GLU A O 1
ATOM 712 N N . ALA A 1 92 ? -45.465 -8.311 31.581 1.00 77.62 92 ALA A N 1
ATOM 713 C CA . ALA A 1 92 ? -44.283 -8.736 32.329 1.00 77.62 92 ALA A CA 1
ATOM 714 C C . ALA A 1 92 ? -43.524 -7.549 32.949 1.00 77.62 92 ALA A C 1
ATOM 716 O O . ALA A 1 92 ? -43.077 -7.641 34.095 1.00 77.62 92 ALA A O 1
ATOM 717 N N . ALA A 1 93 ? -43.415 -6.423 32.235 1.00 79.75 93 ALA A N 1
ATOM 718 C CA . ALA A 1 93 ? -42.828 -5.191 32.757 1.00 79.75 93 ALA A CA 1
ATOM 719 C C . ALA A 1 93 ? -43.655 -4.618 33.919 1.00 79.75 93 ALA A C 1
ATOM 721 O O . ALA A 1 93 ? -43.094 -4.294 34.966 1.00 79.75 93 ALA A O 1
ATOM 722 N N . ARG A 1 94 ? -44.989 -4.591 33.795 1.00 88.75 94 ARG A N 1
ATOM 723 C CA . ARG A 1 94 ? -45.883 -4.161 34.880 1.00 88.75 94 ARG A CA 1
ATOM 724 C C . ARG A 1 94 ? -45.724 -5.033 36.125 1.00 88.75 94 ARG A C 1
ATOM 726 O O . ARG A 1 94 ? -45.544 -4.514 37.225 1.00 88.75 94 ARG A O 1
ATOM 733 N N . VAL A 1 95 ? -45.730 -6.357 35.955 1.00 89.38 95 VAL A N 1
ATOM 734 C CA . VAL A 1 95 ? -45.530 -7.305 37.061 1.00 89.38 95 VAL A CA 1
ATOM 735 C C . VAL A 1 95 ? -44.147 -7.123 37.686 1.00 89.38 95 VAL A C 1
ATOM 737 O O . VAL A 1 95 ? -44.026 -7.149 38.910 1.00 89.38 95 VAL A O 1
ATOM 740 N N . ARG A 1 96 ? -43.097 -6.904 36.885 1.00 85.44 96 ARG A N 1
ATOM 741 C CA . ARG A 1 96 ? -41.749 -6.607 37.392 1.00 85.44 96 ARG A CA 1
ATOM 742 C C . ARG A 1 96 ? -41.751 -5.356 38.267 1.00 85.44 96 ARG A C 1
ATOM 744 O O . ARG A 1 96 ? -41.218 -5.415 39.374 1.00 85.44 96 ARG A O 1
ATOM 751 N N . ASP A 1 97 ? -42.351 -4.264 37.807 1.00 85.38 97 ASP A N 1
ATOM 752 C CA . ASP A 1 97 ? -42.383 -2.998 38.543 1.00 85.38 97 ASP A CA 1
ATOM 753 C C . ASP A 1 97 ? -43.155 -3.137 39.866 1.00 85.38 97 ASP A C 1
ATOM 755 O O . ASP A 1 97 ? -42.656 -2.745 40.925 1.00 85.38 97 ASP A O 1
ATOM 759 N N . GLU A 1 98 ? -44.308 -3.813 39.858 1.00 87.62 98 GLU A N 1
ATOM 760 C CA . GLU A 1 98 ? -45.074 -4.127 41.073 1.00 87.62 98 GLU A CA 1
ATOM 761 C C . GLU A 1 98 ? -44.266 -4.991 42.064 1.00 87.62 98 GLU A C 1
ATOM 763 O O . GLU A 1 98 ? -44.254 -4.756 43.283 1.00 87.62 98 GLU A O 1
ATOM 768 N N . ARG A 1 99 ? -43.535 -5.993 41.559 1.00 82.81 99 ARG A N 1
ATOM 769 C CA . ARG A 1 99 ? -42.660 -6.851 42.376 1.00 82.81 99 ARG A CA 1
ATOM 770 C C . ARG A 1 99 ? -41.456 -6.082 42.919 1.00 82.81 99 ARG A C 1
ATOM 772 O O . ARG A 1 99 ? -41.059 -6.293 44.064 1.00 82.81 99 ARG A O 1
ATOM 779 N N . GLN A 1 100 ? -40.914 -5.143 42.153 1.00 80.38 100 GLN A N 1
ATOM 780 C CA . GLN A 1 100 ? -39.823 -4.280 42.585 1.00 80.38 100 GLN A CA 1
ATOM 781 C C . GLN A 1 100 ? -40.275 -3.306 43.681 1.00 80.38 100 GLN A C 1
ATOM 783 O O . GLN A 1 100 ? -39.578 -3.150 44.688 1.00 80.38 100 GLN A O 1
ATOM 788 N N . GLU A 1 101 ? -41.456 -2.699 43.558 1.00 85.19 101 GLU A N 1
ATOM 789 C CA . GLU A 1 101 ? -42.013 -1.846 44.612 1.00 85.19 101 GLU A CA 1
ATOM 790 C C . GLU A 1 101 ? -42.281 -2.617 45.909 1.00 85.19 101 GLU A C 1
ATOM 792 O O . GLU A 1 101 ? -41.969 -2.135 47.004 1.00 85.19 101 GLU A O 1
ATOM 797 N N . THR A 1 102 ? -42.853 -3.820 45.811 1.00 83.69 102 THR A N 1
ATOM 798 C CA . THR A 1 102 ? -43.101 -4.672 46.985 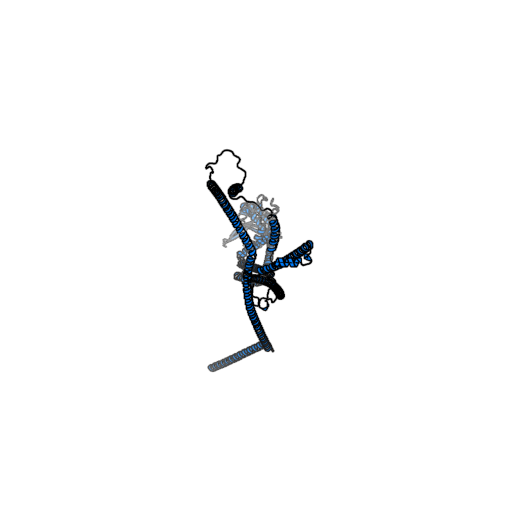1.00 83.69 102 THR A CA 1
ATOM 799 C C . THR A 1 102 ? -41.794 -5.108 47.650 1.00 83.69 102 THR A C 1
ATOM 801 O O . THR A 1 102 ? -41.687 -5.028 48.876 1.00 83.69 102 THR A O 1
ATOM 804 N N . ALA A 1 103 ? -40.761 -5.448 46.872 1.00 74.75 103 ALA A N 1
ATOM 805 C CA . ALA A 1 103 ? -39.426 -5.748 47.388 1.00 74.75 103 ALA A CA 1
ATOM 806 C C . ALA A 1 103 ? -38.775 -4.537 48.083 1.00 74.75 103 ALA A C 1
ATOM 808 O O . ALA A 1 103 ? -38.198 -4.677 49.163 1.00 74.75 103 ALA A O 1
ATOM 809 N N . GLN A 1 104 ? -38.906 -3.328 47.526 1.00 79.88 104 GLN A N 1
ATOM 810 C CA . GLN A 1 104 ? -38.400 -2.105 48.160 1.00 79.88 104 GLN A CA 1
ATOM 811 C C . GLN A 1 104 ? -39.123 -1.790 49.477 1.00 79.88 104 GLN A C 1
ATOM 813 O O . GLN A 1 104 ? -38.475 -1.416 50.458 1.00 79.88 104 GLN A O 1
ATOM 818 N N . LYS A 1 105 ? -40.450 -1.968 49.531 1.00 82.81 105 LYS A N 1
ATOM 819 C CA . LYS A 1 105 ? -41.237 -1.823 50.770 1.00 82.81 105 LYS A CA 1
ATOM 820 C C . LYS A 1 105 ? -40.800 -2.849 51.822 1.00 82.81 105 LYS A C 1
ATOM 822 O O . LYS A 1 105 ? -40.567 -2.469 52.969 1.00 82.81 105 LYS A O 1
ATOM 827 N N . ALA A 1 106 ? -40.606 -4.108 51.426 1.00 75.56 106 ALA A N 1
ATOM 828 C CA . ALA A 1 106 ? -40.116 -5.166 52.309 1.00 75.56 106 ALA A CA 1
ATOM 829 C C . ALA A 1 106 ? -38.701 -4.879 52.836 1.00 75.56 106 ALA A C 1
ATOM 831 O O . ALA A 1 106 ? -38.441 -5.071 54.020 1.00 75.56 106 ALA A O 1
ATOM 832 N N . ARG A 1 107 ? -37.803 -4.346 51.997 1.00 77.50 107 ARG A N 1
ATOM 833 C CA . ARG A 1 107 ? -36.446 -3.960 52.410 1.00 77.50 107 ARG A CA 1
ATOM 834 C C . ARG A 1 107 ? -36.452 -2.818 53.422 1.00 77.50 107 ARG A C 1
ATOM 836 O O . ARG A 1 107 ? -35.809 -2.934 54.456 1.00 77.50 107 ARG A O 1
ATOM 843 N N . ARG A 1 108 ? -37.246 -1.766 53.192 1.00 81.75 108 ARG A N 1
ATOM 844 C CA . ARG A 1 108 ? -37.412 -0.667 54.164 1.00 81.75 108 ARG A CA 1
ATOM 845 C C . ARG A 1 108 ? -37.970 -1.164 55.501 1.00 81.75 108 ARG A C 1
ATOM 847 O O . ARG A 1 108 ? -37.521 -0.715 56.552 1.00 81.75 108 ARG A O 1
ATOM 854 N N . ALA A 1 109 ? -38.923 -2.097 55.468 1.00 79.06 109 ALA A N 1
ATOM 855 C CA . ALA A 1 109 ? -39.445 -2.731 56.676 1.00 79.06 109 ALA A CA 1
ATOM 856 C C . ALA A 1 109 ? -38.378 -3.587 57.382 1.00 79.06 109 ALA A C 1
ATOM 858 O O . ALA A 1 109 ? -38.248 -3.507 58.600 1.00 79.06 109 ALA A O 1
ATOM 859 N N . ALA A 1 110 ? -37.574 -4.348 56.634 1.00 73.44 110 ALA A N 1
ATOM 860 C CA . ALA A 1 110 ? -36.469 -5.138 57.173 1.00 73.44 110 ALA A CA 1
ATOM 861 C C . ALA A 1 110 ? -35.377 -4.260 57.807 1.00 73.44 110 ALA A C 1
ATOM 863 O O . ALA A 1 110 ? -34.920 -4.571 58.902 1.00 73.44 110 ALA A O 1
ATOM 864 N N . ASP A 1 111 ? -35.018 -3.134 57.186 1.00 78.06 111 ASP A N 1
ATOM 865 C CA . ASP A 1 111 ? -34.053 -2.173 57.735 1.00 78.06 111 ASP A CA 1
ATOM 866 C C . ASP A 1 111 ? -34.586 -1.518 59.023 1.00 78.06 111 ASP A C 1
ATOM 868 O O . ASP A 1 111 ? -33.863 -1.389 60.016 1.00 78.06 111 ASP A O 1
ATOM 872 N N . ALA A 1 112 ? -35.878 -1.169 59.060 1.00 77.62 112 ALA A N 1
ATOM 873 C CA . ALA A 1 112 ? -36.532 -0.663 60.268 1.00 77.62 112 ALA A CA 1
ATOM 874 C C . ALA A 1 112 ? -36.551 -1.712 61.396 1.00 77.62 112 ALA A C 1
ATOM 876 O O . ALA A 1 112 ? -36.267 -1.386 62.553 1.00 77.62 112 ALA A O 1
ATOM 877 N N . LEU A 1 113 ? -36.827 -2.977 61.062 1.00 78.88 113 LEU A N 1
ATOM 878 C CA . LEU A 1 113 ? -36.785 -4.104 61.995 1.00 78.88 113 LEU A CA 1
ATOM 879 C C . LEU A 1 113 ? -35.361 -4.401 62.476 1.00 78.88 113 LEU A C 1
ATOM 881 O O . LEU A 1 113 ? -35.174 -4.660 63.661 1.00 78.88 113 LEU A O 1
ATOM 885 N N . ALA A 1 114 ? -34.347 -4.291 61.617 1.00 76.88 114 ALA A N 1
ATOM 886 C CA . ALA A 1 114 ? -32.943 -4.421 61.999 1.00 76.88 114 ALA A CA 1
ATOM 887 C C . ALA A 1 114 ? -32.519 -3.303 62.967 1.00 76.88 114 ALA A C 1
ATOM 889 O O . ALA A 1 114 ? -31.873 -3.572 63.982 1.00 76.88 114 ALA A O 1
ATOM 890 N N . GLY A 1 115 ? -32.955 -2.062 62.721 1.00 77.69 115 GLY A N 1
ATOM 891 C CA . GLY A 1 115 ? -32.745 -0.935 63.634 1.00 77.69 115 GLY A CA 1
ATOM 892 C C . GLY A 1 115 ? -33.478 -1.081 64.976 1.00 77.69 115 GLY A C 1
ATOM 893 O O . GLY A 1 115 ? -32.992 -0.609 66.006 1.00 77.69 115 GLY A O 1
ATOM 894 N N . LEU A 1 116 ? -34.638 -1.744 65.005 1.00 78.88 116 LEU A N 1
ATOM 895 C CA . LEU A 1 116 ? -35.335 -2.104 66.247 1.00 78.88 116 LEU A CA 1
ATOM 896 C C . LEU A 1 116 ? -34.646 -3.267 66.973 1.00 78.88 116 LEU A C 1
ATOM 898 O O . LEU A 1 116 ? -34.467 -3.199 68.185 1.00 78.88 116 LEU A O 1
ATOM 902 N N . ALA A 1 117 ? -34.192 -4.289 66.247 1.00 76.31 117 ALA A N 1
ATOM 903 C CA . ALA A 1 117 ? -33.446 -5.416 66.799 1.00 76.31 117 ALA A CA 1
ATOM 904 C C . ALA A 1 117 ? -32.112 -4.971 67.419 1.00 76.31 117 ALA A C 1
ATOM 906 O O . ALA A 1 117 ? -31.742 -5.450 68.489 1.00 76.31 117 ALA A O 1
ATOM 907 N N . PHE A 1 118 ? -31.414 -4.016 66.796 1.00 75.38 118 PHE A N 1
ATOM 908 C CA . PHE A 1 118 ? -30.218 -3.391 67.362 1.00 75.38 118 PHE A CA 1
ATOM 909 C C . PHE A 1 118 ? -30.526 -2.678 68.687 1.00 75.38 118 PHE A C 1
ATOM 911 O O . PHE A 1 118 ? -29.888 -2.958 69.700 1.00 75.38 118 PHE A O 1
ATOM 918 N N . ARG A 1 119 ? -31.571 -1.838 68.721 1.00 77.12 119 ARG A N 1
ATOM 919 C CA . ARG A 1 119 ? -32.012 -1.151 69.949 1.00 77.12 119 ARG A CA 1
ATOM 920 C C . ARG A 1 119 ? -32.462 -2.124 71.048 1.00 77.12 119 ARG A C 1
ATOM 922 O O . ARG A 1 119 ? -32.180 -1.894 72.220 1.00 77.12 119 ARG A O 1
ATOM 929 N N . LEU A 1 120 ? -33.101 -3.237 70.685 1.00 77.94 120 LEU A N 1
ATOM 930 C CA . LEU A 1 120 ? -33.461 -4.311 71.619 1.00 77.94 120 LEU A CA 1
ATOM 931 C C . LEU A 1 120 ? -32.234 -5.040 72.181 1.00 77.94 120 LEU A C 1
ATOM 933 O O . LEU A 1 120 ? -32.224 -5.363 73.366 1.00 77.94 120 LEU A O 1
ATOM 937 N N . ARG A 1 121 ? -31.188 -5.267 71.376 1.00 77.25 121 ARG A N 1
ATOM 938 C CA . ARG A 1 121 ? -29.918 -5.840 71.860 1.00 77.25 121 ARG A CA 1
ATOM 939 C C . ARG A 1 121 ? -29.219 -4.905 72.844 1.00 77.25 121 ARG A C 1
ATOM 941 O O . ARG A 1 121 ? -28.730 -5.366 73.871 1.00 77.25 121 ARG A O 1
ATOM 948 N N . GLU A 1 122 ? -29.220 -3.602 72.575 1.00 81.88 122 GLU A N 1
ATOM 949 C CA . GLU A 1 122 ? -28.624 -2.619 73.485 1.00 81.88 122 GLU A CA 1
ATOM 950 C C . GLU A 1 122 ? -29.430 -2.408 74.773 1.00 81.88 122 GLU A C 1
ATOM 952 O O . GLU A 1 122 ? -28.862 -1.995 75.783 1.00 81.88 122 GLU A O 1
ATOM 957 N N . ARG A 1 123 ? -30.732 -2.728 74.794 1.00 80.88 123 ARG A N 1
ATOM 958 C CA . ARG A 1 123 ? -31.593 -2.564 75.980 1.00 80.88 123 ARG A CA 1
ATOM 959 C C . ARG A 1 123 ? -31.012 -3.226 77.227 1.00 80.88 123 ARG A C 1
ATOM 961 O O . ARG A 1 123 ? -31.071 -2.628 78.295 1.00 80.88 123 ARG A O 1
ATOM 968 N N . ALA A 1 124 ? -30.448 -4.428 77.111 1.00 76.31 124 ALA A N 1
ATOM 969 C CA . ALA A 1 124 ? -29.855 -5.123 78.255 1.00 76.31 124 ALA A CA 1
ATOM 970 C C . ALA A 1 124 ? -28.635 -4.370 78.816 1.00 76.31 124 ALA A C 1
ATOM 972 O O . ALA A 1 124 ? -28.483 -4.268 80.033 1.00 76.31 124 ALA A O 1
ATOM 973 N N . ALA A 1 125 ? -27.810 -3.785 77.941 1.00 78.44 125 ALA A N 1
ATOM 974 C CA . ALA A 1 125 ? -26.671 -2.960 78.336 1.00 78.44 125 ALA A CA 1
ATOM 975 C C . ALA A 1 125 ? -27.130 -1.646 78.989 1.00 78.44 125 ALA A C 1
ATOM 977 O O . ALA A 1 125 ? -26.614 -1.275 80.040 1.00 78.44 125 ALA A O 1
ATOM 978 N N . TRP A 1 126 ? -28.154 -0.988 78.437 1.00 80.56 126 TRP A N 1
ATOM 979 C CA . TRP A 1 126 ? -28.755 0.208 79.035 1.00 80.56 126 TRP A CA 1
ATOM 980 C C . TRP A 1 126 ? -29.430 -0.080 80.381 1.00 80.56 126 TRP A C 1
ATOM 982 O O . TRP A 1 126 ? -29.296 0.710 81.307 1.00 80.56 126 TRP A O 1
ATOM 992 N N . GLN A 1 127 ? -30.099 -1.225 80.535 1.00 81.88 127 GLN A N 1
ATOM 993 C CA . GLN A 1 127 ? -30.673 -1.659 81.813 1.00 81.88 127 GLN A CA 1
ATOM 994 C C . GLN A 1 127 ? -29.592 -1.975 82.851 1.00 81.88 127 GLN A C 1
ATOM 996 O O . GLN A 1 127 ? -29.765 -1.640 84.020 1.00 81.88 127 GLN A O 1
ATOM 1001 N N . ALA A 1 128 ? -28.474 -2.583 82.442 1.00 80.31 128 ALA A N 1
ATOM 1002 C CA . ALA A 1 128 ? -27.322 -2.776 83.319 1.00 80.31 128 ALA A CA 1
ATOM 1003 C C . ALA A 1 128 ? -26.716 -1.429 83.746 1.00 80.31 128 ALA A C 1
ATOM 1005 O O . ALA A 1 128 ? -26.487 -1.223 84.932 1.00 80.31 128 ALA A O 1
ATOM 1006 N N . LYS A 1 129 ? -26.565 -0.483 82.808 1.00 82.38 129 LYS A N 1
ATOM 1007 C CA . LYS A 1 129 ? -26.096 0.886 83.075 1.00 82.38 129 LYS A CA 1
ATOM 1008 C C . LYS A 1 129 ? -27.021 1.644 84.030 1.00 82.38 129 LYS A C 1
ATOM 1010 O O . LYS A 1 129 ? -26.556 2.365 84.901 1.00 82.38 129 LYS A O 1
ATOM 1015 N N . LEU A 1 130 ? -28.334 1.479 83.875 1.00 83.94 130 LEU A N 1
ATOM 1016 C CA . LEU A 1 130 ? -29.328 2.114 84.737 1.00 83.94 130 LEU A CA 1
ATOM 1017 C C . LEU A 1 130 ? -29.290 1.543 86.161 1.00 83.94 130 LEU A C 1
ATOM 1019 O O . LEU A 1 130 ? -29.450 2.299 87.111 1.00 83.94 130 LEU A O 1
ATOM 1023 N N . ARG A 1 131 ? -29.061 0.229 86.309 1.00 83.56 131 ARG A N 1
ATOM 1024 C CA . ARG A 1 131 ? -28.858 -0.409 87.620 1.00 83.56 131 ARG A CA 1
ATOM 1025 C C . ARG A 1 131 ? -27.557 0.043 88.269 1.00 83.56 131 ARG A C 1
ATOM 1027 O O . ARG A 1 131 ? -27.605 0.445 89.415 1.00 83.56 131 ARG A O 1
ATOM 1034 N N . GLU A 1 132 ? -26.453 0.077 87.521 1.00 83.31 132 GLU A N 1
ATOM 1035 C CA . GLU A 1 132 ? -25.164 0.612 87.989 1.00 83.31 132 GLU A CA 1
ATOM 1036 C C . GLU A 1 132 ? -25.326 2.044 88.527 1.00 83.31 132 GLU A C 1
ATOM 1038 O O . GLU A 1 132 ? -24.950 2.332 89.655 1.00 83.31 132 GLU A O 1
ATOM 1043 N N . LEU A 1 133 ? -25.992 2.921 87.767 1.00 84.44 133 LEU A N 1
ATOM 1044 C CA . LEU A 1 133 ? -26.252 4.299 88.193 1.00 84.44 133 LEU A CA 1
ATOM 1045 C C . LEU A 1 133 ? -27.220 4.403 89.382 1.00 84.44 133 LEU A C 1
ATOM 1047 O O . LEU A 1 133 ? -27.100 5.329 90.183 1.00 84.44 133 LEU A O 1
ATOM 1051 N N . ALA A 1 134 ? -28.192 3.495 89.494 1.00 84.94 134 ALA A N 1
ATOM 1052 C CA . ALA A 1 134 ? -29.091 3.441 90.643 1.00 84.94 134 ALA A CA 1
ATOM 1053 C C . ALA A 1 134 ? -28.353 2.958 91.900 1.00 84.94 134 ALA A C 1
ATOM 1055 O O . ALA A 1 134 ? -28.514 3.560 92.958 1.00 84.94 134 ALA A O 1
ATOM 1056 N N . ASP A 1 135 ? -27.504 1.939 91.775 1.00 85.12 135 ASP A N 1
ATOM 1057 C CA . ASP A 1 135 ? -26.667 1.428 92.859 1.00 85.12 135 ASP A CA 1
ATOM 1058 C C . ASP A 1 135 ? -25.690 2.520 93.330 1.00 85.12 135 ASP A C 1
ATOM 1060 O O . ASP A 1 135 ? -25.651 2.824 94.524 1.00 85.12 135 ASP A O 1
ATOM 1064 N N . ASP A 1 136 ? -25.019 3.218 92.407 1.00 83.81 136 ASP A N 1
ATOM 1065 C CA . ASP A 1 136 ? -24.158 4.371 92.709 1.00 83.81 136 ASP A CA 1
ATOM 1066 C C . ASP A 1 136 ? -24.917 5.488 93.450 1.00 83.81 136 ASP A C 1
ATOM 1068 O O . ASP A 1 136 ? -24.400 6.083 94.403 1.00 83.81 136 ASP A O 1
ATOM 1072 N N . ALA A 1 137 ? -26.160 5.776 93.043 1.00 83.69 137 ALA A N 1
ATOM 1073 C CA . ALA A 1 137 ? -27.009 6.759 93.711 1.00 83.69 137 ALA A CA 1
ATOM 1074 C C . ALA A 1 137 ? -27.385 6.312 95.131 1.00 83.69 137 ALA A C 1
ATOM 1076 O O . ALA A 1 137 ? -27.263 7.103 96.068 1.00 83.69 137 ALA A O 1
ATOM 1077 N N . THR A 1 138 ? -27.764 5.042 95.320 1.00 86.31 138 THR A N 1
ATOM 1078 C CA . THR A 1 138 ? -28.057 4.499 96.657 1.00 86.31 138 THR A CA 1
ATOM 1079 C C . THR A 1 138 ? -26.823 4.488 97.556 1.00 86.31 138 THR A C 1
ATOM 1081 O O . THR A 1 138 ? -26.932 4.783 98.746 1.00 86.31 138 THR A O 1
ATOM 1084 N N . GLU A 1 139 ? -25.632 4.220 97.012 1.00 81.81 139 GLU A N 1
ATOM 1085 C CA . GLU A 1 139 ? -24.388 4.260 97.776 1.00 81.81 139 GLU A CA 1
ATOM 1086 C C . GLU A 1 139 ? -24.033 5.700 98.180 1.00 81.81 139 GLU A C 1
ATOM 1088 O O . GLU A 1 139 ? -23.633 5.954 99.322 1.00 81.81 139 GLU A O 1
ATOM 1093 N N . ALA A 1 140 ? -24.222 6.669 97.281 1.00 79.19 140 ALA A N 1
ATOM 1094 C CA . ALA A 1 140 ? -24.046 8.086 97.583 1.00 79.19 140 ALA A CA 1
ATOM 1095 C C . ALA A 1 140 ? -25.039 8.578 98.653 1.00 79.19 140 ALA A C 1
ATOM 1097 O O . ALA A 1 140 ? -24.633 9.275 99.589 1.00 79.19 140 ALA A O 1
ATOM 1098 N N . GLU A 1 141 ? -26.309 8.172 98.570 1.00 85.06 141 GLU A N 1
ATOM 1099 C CA . GLU A 1 141 ? -27.333 8.458 99.582 1.00 85.06 141 GLU A CA 1
ATOM 1100 C C . GLU A 1 141 ? -27.001 7.806 100.929 1.00 85.06 141 GLU A C 1
ATOM 1102 O O . GLU A 1 141 ? -27.066 8.472 101.963 1.00 85.06 141 GLU A O 1
ATOM 1107 N N . ALA A 1 142 ? -26.552 6.548 100.941 1.00 85.25 142 ALA A N 1
ATOM 1108 C CA . ALA A 1 142 ? -26.134 5.856 102.159 1.00 85.25 142 ALA A CA 1
ATOM 1109 C C . ALA A 1 142 ? -24.923 6.535 102.819 1.00 85.25 142 ALA A C 1
ATOM 1111 O O . ALA A 1 142 ? -24.888 6.704 104.041 1.00 85.25 142 ALA A O 1
ATOM 1112 N N . ARG A 1 143 ? -23.942 6.991 102.027 1.00 82.81 143 ARG A N 1
ATOM 1113 C CA . ARG A 1 143 ? -22.795 7.773 102.522 1.00 82.81 143 ARG A CA 1
ATOM 1114 C C . ARG A 1 143 ? -23.243 9.117 103.103 1.00 82.81 143 ARG A C 1
ATOM 1116 O O . ARG A 1 143 ? -22.753 9.509 104.164 1.00 82.81 143 ARG A O 1
ATOM 1123 N N . ALA A 1 144 ? -24.183 9.806 102.455 1.00 85.25 144 ALA A N 1
ATOM 1124 C CA . ALA A 1 144 ? -24.755 11.053 102.963 1.00 85.25 144 ALA A CA 1
ATOM 1125 C C . ALA A 1 144 ? -25.531 10.833 104.273 1.00 85.25 144 ALA A C 1
ATOM 1127 O O . ALA A 1 144 ? -25.334 11.579 105.237 1.00 85.25 144 ALA A O 1
ATOM 1128 N N . GLN A 1 145 ? -26.339 9.773 104.345 1.00 87.12 145 GLN A N 1
ATOM 1129 C CA . GLN A 1 145 ? -27.102 9.405 105.533 1.00 87.12 145 GLN A CA 1
ATOM 1130 C C . GLN A 1 145 ? -26.179 9.033 106.699 1.00 87.12 145 GLN A C 1
ATOM 1132 O O . GLN A 1 145 ? -26.353 9.553 107.796 1.00 87.12 145 GLN A O 1
ATOM 1137 N N . ALA A 1 146 ? -25.117 8.259 106.458 1.00 84.69 146 ALA A N 1
ATOM 1138 C CA . ALA A 1 146 ? -24.126 7.932 107.484 1.00 84.69 146 ALA A CA 1
ATOM 1139 C C . ALA A 1 146 ? -23.399 9.176 108.033 1.00 84.69 146 ALA A C 1
ATOM 1141 O O . ALA A 1 146 ? -23.068 9.234 109.219 1.00 84.69 146 ALA A O 1
ATOM 1142 N N . CYS A 1 147 ? -23.143 10.184 107.194 1.00 81.62 147 CYS A N 1
ATOM 1143 C CA . CYS A 1 147 ? -22.596 11.467 107.638 1.00 81.62 147 CYS A CA 1
ATOM 1144 C C . CYS A 1 147 ? -23.611 12.276 108.463 1.00 81.62 147 CYS A C 1
ATOM 1146 O O . CYS A 1 147 ? -23.233 12.858 109.482 1.00 81.62 147 CYS A O 1
ATOM 1148 N N . LEU A 1 148 ? -24.892 12.282 108.072 1.00 85.25 148 LEU A N 1
ATOM 1149 C CA . LEU A 1 148 ? -25.972 12.913 108.840 1.00 85.25 148 LEU A CA 1
ATOM 1150 C C . LEU A 1 148 ? -26.188 12.233 110.193 1.00 85.25 148 LEU A C 1
ATOM 1152 O O . LEU A 1 148 ? -26.345 12.922 111.197 1.00 85.25 148 LEU A O 1
ATOM 1156 N N . ASP A 1 149 ? -26.148 10.905 110.240 1.00 85.94 149 ASP A N 1
ATOM 1157 C CA . ASP A 1 149 ? -26.320 10.141 111.473 1.00 85.94 149 ASP A CA 1
ATOM 1158 C C . ASP A 1 149 ? -25.140 10.356 112.426 1.00 85.94 149 ASP A C 1
ATOM 1160 O O . ASP A 1 149 ? -25.355 10.555 113.618 1.00 85.94 149 ASP A O 1
ATOM 1164 N N . ARG A 1 150 ? -23.902 10.458 111.916 1.00 81.31 150 ARG A N 1
ATOM 1165 C CA . ARG A 1 150 ? -22.747 10.883 112.732 1.00 81.31 150 ARG A CA 1
ATOM 1166 C C . ARG A 1 150 ? -22.906 12.301 113.278 1.00 81.31 150 ARG A C 1
ATOM 1168 O O . ARG A 1 150 ? -22.573 12.545 114.434 1.00 81.31 150 ARG A O 1
ATOM 1175 N N . ALA A 1 151 ? -23.416 13.233 112.473 1.00 83.12 151 ALA A N 1
ATOM 1176 C CA . ALA A 1 151 ? -23.671 14.599 112.924 1.00 83.12 151 ALA A CA 1
ATOM 1177 C C . ALA A 1 151 ? -24.782 14.656 113.989 1.00 83.12 151 ALA A C 1
ATOM 1179 O O . ALA A 1 151 ? -24.662 15.399 114.962 1.00 83.12 151 ALA A O 1
ATOM 1180 N N . ARG A 1 152 ? -25.837 13.843 113.839 1.00 84.06 152 ARG A N 1
ATOM 1181 C CA . ARG A 1 152 ? -26.917 13.702 114.827 1.00 84.06 152 ARG A CA 1
ATOM 1182 C C . ARG A 1 152 ? -26.419 13.076 116.122 1.00 84.06 152 ARG A C 1
ATOM 1184 O O . ARG A 1 152 ? -26.673 13.651 117.171 1.00 84.06 152 ARG A O 1
ATOM 1191 N N . ALA A 1 153 ? -25.662 11.981 116.049 1.00 82.19 153 ALA A N 1
ATOM 1192 C CA . ALA A 1 153 ? -25.065 11.339 117.218 1.00 82.19 153 ALA A CA 1
ATOM 1193 C C . ALA A 1 153 ? -24.160 12.314 117.990 1.00 82.19 153 ALA A C 1
ATOM 1195 O O . ALA A 1 153 ? -24.303 12.460 119.197 1.00 82.19 153 ALA A O 1
ATOM 1196 N N . ALA A 1 154 ? -23.317 13.083 117.291 1.00 79.19 154 ALA A N 1
ATOM 1197 C CA . ALA A 1 154 ? -22.486 14.106 117.927 1.00 79.19 154 ALA A CA 1
ATOM 1198 C C . ALA A 1 154 ? -23.309 15.233 118.592 1.00 79.19 154 ALA A C 1
ATOM 1200 O O . ALA A 1 154 ? -22.933 15.733 119.656 1.00 79.19 154 ALA A O 1
ATOM 1201 N N . ASP A 1 155 ? -24.440 15.646 118.002 1.00 79.38 155 ASP A N 1
ATOM 1202 C CA . ASP A 1 155 ? -25.339 16.626 118.629 1.00 79.38 155 ASP A CA 1
ATOM 1203 C C . ASP A 1 155 ? -26.120 16.029 119.814 1.00 79.38 155 ASP A C 1
ATOM 1205 O O . ASP A 1 155 ? -26.356 16.717 120.810 1.00 79.38 155 ASP A O 1
ATOM 1209 N N . GLU A 1 156 ? -26.490 14.750 119.752 1.00 79.88 156 GLU A N 1
ATOM 1210 C CA . GLU A 1 156 ? -27.108 14.016 120.857 1.00 79.88 156 GLU A CA 1
ATOM 1211 C C . GLU A 1 156 ? -26.144 13.838 122.029 1.00 79.88 156 GLU A C 1
ATOM 1213 O O . GLU A 1 156 ? -26.535 14.135 123.158 1.00 79.88 156 GLU A O 1
ATOM 1218 N N . ASP A 1 157 ? -24.884 13.483 121.775 1.00 79.50 157 ASP A N 1
ATOM 1219 C CA . ASP A 1 157 ? -23.829 13.391 122.789 1.00 79.50 157 ASP A CA 1
ATOM 1220 C C . ASP A 1 157 ? -23.603 14.746 123.472 1.00 79.50 157 ASP A C 1
ATOM 1222 O O . ASP A 1 157 ? -23.573 14.841 124.704 1.00 79.50 157 ASP A O 1
ATOM 1226 N N . ARG A 1 158 ? -23.550 15.835 122.690 1.00 82.00 158 ARG A N 1
ATOM 1227 C CA . ARG A 1 158 ? -23.477 17.208 123.217 1.00 82.00 158 ARG A CA 1
ATOM 1228 C C . ARG A 1 158 ? -24.678 17.533 124.112 1.00 82.00 158 ARG A C 1
ATOM 1230 O O . ARG A 1 158 ? -24.506 18.087 125.201 1.00 82.00 158 ARG A O 1
ATOM 1237 N N . ARG A 1 159 ? -25.900 17.196 123.680 1.00 81.31 159 ARG A N 1
ATOM 1238 C CA . ARG A 1 159 ? -27.130 17.399 124.472 1.00 81.31 159 ARG A CA 1
ATOM 1239 C C . ARG A 1 159 ? -27.155 16.512 125.720 1.00 81.31 159 ARG A C 1
ATOM 1241 O O . ARG A 1 159 ? -27.644 16.963 126.754 1.00 81.31 159 ARG A O 1
ATOM 1248 N N . GLY A 1 160 ? -26.654 15.281 125.640 1.00 79.69 160 GLY A N 1
ATOM 1249 C CA . GLY A 1 160 ? -26.559 14.329 126.746 1.00 79.69 160 GLY A CA 1
ATOM 1250 C C . GLY A 1 160 ? -25.614 14.824 127.837 1.00 79.69 160 GLY A C 1
ATOM 1251 O O . GLY A 1 160 ? -26.006 14.893 129.001 1.00 79.69 160 GLY A O 1
ATOM 1252 N N . ALA A 1 161 ? -24.422 15.288 127.453 1.00 76.06 161 ALA A N 1
ATOM 1253 C CA . ALA A 1 161 ? -23.467 15.903 128.373 1.00 76.06 161 ALA A CA 1
ATOM 1254 C C . ALA A 1 161 ? -24.058 17.137 129.083 1.00 76.06 161 ALA A C 1
ATOM 1256 O O . ALA A 1 161 ? -23.861 17.325 130.285 1.00 76.06 161 ALA A O 1
ATOM 1257 N N . GLN A 1 162 ? -24.841 17.950 128.366 1.00 78.06 162 GLN A N 1
ATOM 1258 C CA . GLN A 1 162 ? -25.487 19.131 128.937 1.00 78.06 162 GLN A CA 1
ATOM 1259 C C . GLN A 1 162 ? -26.618 18.774 129.917 1.00 78.06 162 GLN A C 1
ATOM 1261 O O . GLN A 1 162 ? -26.683 19.348 131.004 1.00 78.06 162 GLN A O 1
ATOM 1266 N N . ARG A 1 163 ? -27.454 17.774 129.598 1.00 79.94 163 ARG A N 1
ATOM 1267 C CA . ARG A 1 163 ? -28.490 17.272 130.521 1.00 79.94 163 ARG A CA 1
ATOM 1268 C C . ARG A 1 163 ? -27.887 16.677 131.793 1.00 79.94 163 ARG A C 1
ATOM 1270 O O . ARG A 1 163 ? -28.356 17.001 132.878 1.00 79.94 163 ARG A O 1
ATOM 1277 N N . ALA A 1 164 ? -26.821 15.884 131.678 1.00 74.19 164 ALA A N 1
ATOM 1278 C CA . ALA A 1 164 ? -26.143 15.298 132.835 1.00 74.19 164 ALA A CA 1
ATOM 1279 C C . ALA A 1 164 ? -25.582 16.373 133.787 1.00 74.19 164 ALA A C 1
ATOM 1281 O O . ALA A 1 164 ? -25.692 16.244 135.008 1.00 74.19 164 ALA A O 1
ATOM 1282 N N . ALA A 1 165 ? -25.046 17.471 133.243 1.00 75.94 165 ALA A N 1
ATOM 1283 C CA . ALA A 1 165 ? -24.597 18.610 134.043 1.00 75.94 165 ALA A CA 1
ATOM 1284 C C . ALA A 1 165 ? -25.760 19.316 134.772 1.00 75.94 165 ALA A C 1
ATOM 1286 O O . ALA A 1 165 ? -25.625 19.695 135.940 1.00 75.94 165 ALA A O 1
ATOM 1287 N N . ASP A 1 166 ? -26.910 19.473 134.112 1.00 76.62 166 ASP A N 1
ATOM 1288 C CA . ASP A 1 166 ? -28.097 20.104 134.699 1.00 76.62 166 ASP A CA 1
ATOM 1289 C C . ASP A 1 166 ? -28.795 19.215 135.740 1.00 76.62 166 ASP A C 1
ATOM 1291 O O . ASP A 1 166 ? -29.286 19.721 136.756 1.00 76.62 166 ASP A O 1
ATOM 1295 N N . ASP A 1 167 ? -28.810 17.897 135.533 1.00 75.12 167 ASP A N 1
ATOM 1296 C CA . ASP A 1 167 ? -29.327 16.925 136.499 1.00 75.12 167 ASP A CA 1
ATOM 1297 C C . ASP A 1 167 ? -28.435 16.868 137.745 1.00 75.12 167 ASP A C 1
ATOM 1299 O O . ASP A 1 167 ? -28.947 16.972 138.858 1.00 75.12 167 ASP A O 1
ATOM 1303 N N . ALA A 1 168 ? -27.105 16.846 137.597 1.00 75.25 168 ALA A N 1
ATOM 1304 C CA . ALA A 1 168 ? -26.184 16.908 138.736 1.00 75.25 168 ALA A CA 1
ATOM 1305 C C . ALA A 1 168 ? -26.391 18.178 139.590 1.00 75.25 168 ALA A C 1
ATOM 1307 O O . ALA A 1 168 ? -26.401 18.118 140.824 1.00 75.25 168 ALA A O 1
ATOM 1308 N N . ARG A 1 169 ? -26.639 19.333 138.951 1.00 73.75 169 ARG A N 1
ATOM 1309 C CA . ARG A 1 1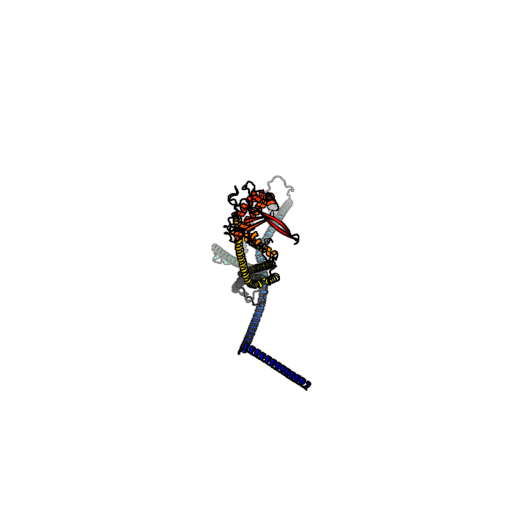69 ? -26.977 20.591 139.643 1.00 73.75 169 ARG A CA 1
ATOM 1310 C C . ARG A 1 169 ? -28.326 20.524 140.361 1.00 73.75 169 ARG A C 1
ATOM 1312 O O . ARG A 1 169 ? -28.439 21.054 141.468 1.00 73.75 169 ARG A O 1
ATOM 1319 N N . ARG A 1 170 ? -29.342 19.891 139.759 1.00 76.62 170 ARG A N 1
ATOM 1320 C CA . ARG A 1 170 ? -30.661 19.683 140.386 1.00 76.62 170 ARG A CA 1
ATOM 1321 C C . ARG A 1 170 ? -30.570 18.754 141.594 1.00 76.62 170 ARG A C 1
ATOM 1323 O O . ARG A 1 170 ? -31.068 19.123 142.656 1.00 76.62 170 ARG A O 1
ATOM 1330 N N . THR A 1 171 ? -29.866 17.630 141.484 1.00 74.44 171 THR A N 1
ATOM 1331 C CA . THR A 1 171 ? -29.651 16.689 142.596 1.00 74.44 171 THR A CA 1
ATOM 1332 C C . THR A 1 171 ? -28.934 17.366 143.765 1.00 74.44 171 THR A C 1
ATOM 1334 O O . THR A 1 171 ? -29.366 17.253 144.909 1.00 74.44 171 THR A O 1
ATOM 1337 N N . ALA A 1 172 ? -27.910 18.179 143.488 1.00 74.62 172 ALA A N 1
ATOM 1338 C CA . ALA A 1 172 ? -27.213 18.946 144.521 1.00 74.62 172 ALA A CA 1
ATOM 1339 C C . ALA A 1 172 ? -28.087 20.024 145.198 1.00 74.62 172 ALA A C 1
ATOM 1341 O O . ALA A 1 172 ? -27.791 20.436 146.319 1.00 74.62 172 ALA A O 1
ATOM 1342 N N . ARG A 1 173 ? -29.142 20.526 144.540 1.00 74.69 173 ARG A N 1
ATOM 1343 C CA . ARG A 1 173 ? -30.116 21.445 145.160 1.00 74.69 173 ARG A CA 1
ATOM 1344 C C . ARG A 1 173 ? -31.136 20.692 146.012 1.00 74.69 173 ARG A C 1
ATOM 1346 O O . ARG A 1 173 ? -31.381 21.112 147.136 1.00 74.69 173 ARG A O 1
ATOM 1353 N N . ALA A 1 174 ? -31.670 19.576 145.512 1.00 75.50 174 ALA A N 1
ATOM 1354 C CA . ALA A 1 174 ? -32.627 18.742 146.242 1.00 75.50 174 ALA A CA 1
ATOM 1355 C C . ALA A 1 174 ? -32.037 18.208 147.558 1.00 75.50 174 ALA A C 1
ATOM 1357 O O . ALA A 1 174 ? -32.661 18.330 148.605 1.00 75.50 174 ALA A O 1
ATOM 1358 N N . LEU A 1 175 ? -30.792 17.722 147.531 1.00 73.81 175 LEU A N 1
ATOM 1359 C CA . LEU A 1 175 ? -30.116 17.229 148.737 1.00 73.81 175 LEU A CA 1
ATOM 1360 C C . LEU A 1 175 ? -29.826 18.340 149.764 1.00 73.81 175 LEU A C 1
ATOM 1362 O O . LEU A 1 175 ? -29.828 18.078 150.963 1.00 73.81 175 LEU A O 1
ATOM 1366 N N . ARG A 1 176 ? -29.617 19.592 149.326 1.00 72.50 176 ARG A N 1
ATOM 1367 C CA . ARG A 1 176 ? -29.506 20.741 150.246 1.00 72.50 176 ARG A CA 1
ATOM 1368 C C . ARG A 1 176 ? -30.852 21.103 150.876 1.00 72.50 176 ARG A C 1
ATOM 1370 O O . ARG A 1 176 ? -30.878 21.430 152.056 1.00 72.50 176 ARG A O 1
ATOM 1377 N N . ALA A 1 177 ? -31.942 21.023 150.111 1.00 74.56 177 ALA A N 1
ATOM 1378 C CA . ALA A 1 177 ? -33.289 21.263 150.625 1.00 74.56 177 ALA A CA 1
ATOM 1379 C C . ALA A 1 177 ? -33.686 20.211 151.675 1.00 74.56 177 ALA A C 1
ATOM 1381 O O . ALA A 1 177 ? -34.076 20.587 152.776 1.00 74.56 177 ALA A O 1
ATOM 1382 N N . GLU A 1 178 ? -33.473 18.918 151.402 1.00 72.38 178 GLU A N 1
ATOM 1383 C CA . GLU A 1 178 ? -33.738 17.848 152.382 1.00 72.38 178 GLU A CA 1
ATOM 1384 C C . GLU A 1 178 ? -32.950 18.039 153.687 1.00 72.38 178 GLU A C 1
ATOM 1386 O O . GLU A 1 178 ? -33.473 17.791 154.769 1.00 72.38 178 GLU A O 1
ATOM 1391 N N . ARG A 1 179 ? -31.706 18.533 153.614 1.00 68.19 179 ARG A N 1
ATOM 1392 C CA . ARG A 1 179 ? -30.904 18.810 154.815 1.00 68.19 179 ARG A CA 1
ATOM 1393 C C . ARG A 1 179 ? -31.526 19.896 155.699 1.00 68.19 179 ARG A C 1
ATOM 1395 O O . ARG A 1 179 ? -31.428 19.800 156.917 1.00 68.19 179 ARG A O 1
ATOM 1402 N N . SER A 1 180 ? -32.167 20.901 155.099 1.00 67.62 180 SER A N 1
ATOM 1403 C CA . SER A 1 180 ? -32.781 22.017 155.834 1.00 67.62 180 SER A CA 1
ATOM 1404 C C . SER A 1 180 ? -34.050 21.636 156.610 1.00 67.62 180 SER A C 1
ATOM 1406 O O . SER A 1 180 ? -34.426 22.340 157.542 1.00 67.62 180 SER A O 1
ATOM 1408 N N . GLU A 1 181 ? -34.690 20.510 156.275 1.00 66.62 181 GLU A N 1
ATOM 1409 C CA . GLU A 1 181 ? -35.899 20.018 156.958 1.00 66.62 181 GLU A CA 1
ATOM 1410 C C . GLU A 1 181 ? -35.589 19.199 158.228 1.00 66.62 181 GLU A C 1
ATOM 1412 O O . GLU A 1 181 ? -36.485 18.899 159.018 1.00 66.62 181 GLU A O 1
ATOM 1417 N N . ILE A 1 182 ? -34.320 18.846 158.462 1.00 67.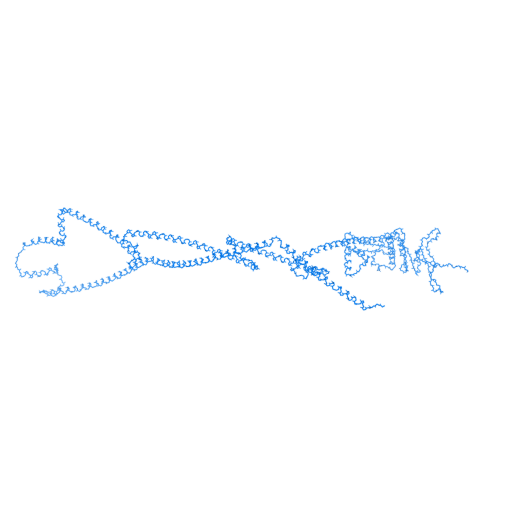38 182 ILE A N 1
ATOM 1418 C CA . ILE A 1 182 ? -33.892 18.061 159.624 1.00 67.38 182 ILE A CA 1
ATOM 1419 C C . ILE A 1 182 ? -33.658 19.004 160.812 1.00 67.38 182 ILE A C 1
ATOM 1421 O O . ILE A 1 182 ? -32.664 19.729 160.876 1.00 67.38 182 ILE A O 1
ATOM 1425 N N . ALA A 1 183 ? -34.580 18.980 161.778 1.00 58.56 183 ALA A N 1
ATOM 1426 C CA . ALA A 1 183 ? -34.519 19.816 162.976 1.00 58.56 183 ALA A CA 1
ATOM 1427 C C . ALA A 1 183 ? -33.210 19.597 163.770 1.00 58.56 183 ALA A C 1
ATOM 1429 O O . ALA A 1 183 ? -32.955 18.500 164.266 1.00 58.56 183 ALA A O 1
ATOM 1430 N N . GLY A 1 184 ? -32.401 20.657 163.909 1.00 63.84 184 GLY A N 1
ATOM 1431 C CA . GLY A 1 184 ? -31.138 20.655 164.663 1.00 63.84 184 GLY A CA 1
ATOM 1432 C C . GLY A 1 184 ? -29.863 20.394 163.844 1.00 63.84 184 GLY A C 1
ATOM 1433 O O . GLY A 1 184 ? -28.801 20.231 164.442 1.00 63.84 184 GLY A O 1
ATOM 1434 N N . ALA A 1 185 ? -29.935 20.353 162.508 1.00 57.69 185 ALA A N 1
ATOM 1435 C CA . ALA A 1 185 ? -28.763 20.164 161.648 1.00 57.69 185 ALA A CA 1
ATOM 1436 C C . ALA A 1 185 ? -27.899 21.450 161.538 1.00 57.69 185 ALA A C 1
ATOM 1438 O O . ALA A 1 185 ? -28.444 22.506 161.225 1.00 57.69 185 ALA A O 1
ATOM 1439 N N . PRO A 1 186 ? -26.566 21.394 161.749 1.00 58.88 186 PRO A N 1
ATOM 1440 C CA . PRO A 1 186 ? -25.674 22.547 161.561 1.00 58.88 186 PRO A CA 1
ATOM 1441 C C . PRO A 1 186 ? -25.642 23.058 160.104 1.00 58.88 186 PRO A C 1
ATOM 1443 O O . PRO A 1 186 ? -25.640 22.260 159.159 1.00 58.88 186 PRO A O 1
ATOM 1446 N N . ASP A 1 187 ? -25.574 24.383 159.909 1.00 59.06 187 ASP A N 1
ATOM 1447 C CA . ASP A 1 187 ? -25.541 25.034 158.582 1.00 59.06 187 ASP A CA 1
ATOM 1448 C C . ASP A 1 187 ? -24.199 24.869 157.842 1.00 59.06 187 ASP A C 1
ATOM 1450 O O . ASP A 1 187 ? -24.176 24.833 156.608 1.00 59.06 187 ASP A O 1
ATOM 1454 N N . ASP A 1 188 ? -23.111 24.596 158.562 1.00 60.47 188 ASP A N 1
ATOM 1455 C CA . ASP A 1 188 ? -21.790 24.322 157.994 1.00 60.47 188 ASP A CA 1
ATOM 1456 C C . ASP A 1 188 ? -21.310 22.912 158.367 1.00 60.47 188 ASP A C 1
ATOM 1458 O O . ASP A 1 188 ? -21.355 22.503 159.529 1.00 60.47 188 ASP A O 1
ATOM 1462 N N . VAL A 1 189 ? -20.868 22.151 157.358 1.00 56.34 189 VAL A N 1
ATOM 1463 C CA . VAL A 1 189 ? -20.236 20.836 157.542 1.00 56.34 189 VAL A CA 1
ATOM 1464 C C . VAL A 1 189 ? -18.728 21.076 157.706 1.00 56.34 189 VAL A C 1
ATOM 1466 O O . VAL A 1 189 ? -18.133 21.644 156.791 1.00 56.34 189 VAL A O 1
ATOM 1469 N N . PRO A 1 190 ? -18.106 20.692 158.836 1.00 56.16 190 PRO A N 1
ATOM 1470 C CA . PRO A 1 190 ? -16.667 20.862 159.041 1.00 56.16 190 PRO A CA 1
ATOM 1471 C C . PRO A 1 190 ? -15.836 20.037 158.040 1.00 56.16 190 PRO A C 1
ATOM 1473 O O . PRO A 1 190 ? -16.178 18.892 157.751 1.00 56.16 190 PRO A O 1
ATOM 1476 N N . GLU A 1 191 ? -14.742 20.618 157.527 1.00 53.41 191 GLU A N 1
ATOM 1477 C CA . GLU A 1 191 ? -13.853 20.017 156.509 1.00 53.41 191 GLU A CA 1
ATOM 1478 C C . GLU A 1 191 ? -12.777 19.052 157.056 1.00 53.41 191 GLU A C 1
ATOM 1480 O O . GLU A 1 191 ? -11.979 18.545 156.274 1.00 53.41 191 GLU A O 1
ATOM 1485 N N . ASP A 1 192 ? -12.777 18.698 158.346 1.00 42.72 192 ASP A N 1
ATOM 1486 C CA . ASP A 1 192 ? -11.779 17.773 158.904 1.00 42.72 192 ASP A CA 1
ATOM 1487 C C . ASP A 1 192 ? -12.369 16.436 159.387 1.00 42.72 192 ASP A C 1
ATOM 1489 O O . ASP A 1 192 ? -13.181 16.369 160.308 1.00 42.72 192 ASP A O 1
ATOM 1493 N N . GLY A 1 193 ? -11.891 15.369 158.737 1.00 51.78 193 GLY A N 1
ATOM 1494 C CA . GLY A 1 193 ? -11.737 13.989 159.208 1.00 51.78 193 GLY A CA 1
ATOM 1495 C C . GLY A 1 193 ? -12.666 13.456 160.302 1.00 51.78 193 GLY A C 1
ATOM 1496 O O . GLY A 1 193 ? -12.302 13.426 161.474 1.00 51.78 193 GLY A O 1
ATOM 1497 N N . ALA A 1 194 ? -13.771 12.839 159.890 1.00 42.12 194 ALA A N 1
ATOM 1498 C CA . ALA A 1 194 ? -14.370 11.719 160.611 1.00 42.12 194 ALA A CA 1
ATOM 1499 C C . ALA A 1 194 ? -14.918 10.722 159.584 1.00 42.12 194 ALA A C 1
ATOM 1501 O O . ALA A 1 194 ? -15.573 11.127 158.624 1.00 42.12 194 ALA A O 1
ATOM 1502 N N . GLU A 1 195 ? -14.603 9.436 159.755 1.00 49.25 195 GLU A N 1
ATOM 1503 C CA . GLU A 1 195 ? -15.057 8.338 158.897 1.00 49.25 195 GLU A CA 1
ATOM 1504 C C . GLU A 1 195 ? -16.573 8.423 158.678 1.00 49.25 195 GLU A C 1
ATOM 1506 O O . GLU A 1 195 ? -17.373 8.128 159.567 1.00 49.25 195 GLU A O 1
ATOM 1511 N N . ALA A 1 196 ? -16.970 8.864 157.482 1.00 49.84 196 ALA A N 1
ATOM 1512 C CA . ALA A 1 196 ? -18.365 8.894 157.087 1.00 49.84 196 ALA A CA 1
ATOM 1513 C C . ALA A 1 196 ? -18.881 7.445 157.065 1.00 49.84 196 ALA A C 1
ATOM 1515 O O . ALA A 1 196 ? -18.278 6.602 156.391 1.00 49.84 196 ALA A O 1
ATOM 1516 N N . PRO A 1 197 ? -19.966 7.114 157.786 1.00 58.38 197 PRO A N 1
ATOM 1517 C CA . PRO A 1 197 ? -20.478 5.752 157.796 1.00 58.38 197 PRO A CA 1
ATOM 1518 C C . PRO A 1 197 ? -20.825 5.311 156.365 1.00 58.38 197 PRO A C 1
ATOM 1520 O O . PRO A 1 197 ? -21.567 5.994 155.663 1.00 58.38 197 PRO A O 1
ATOM 1523 N N . GLN A 1 198 ? -20.307 4.150 155.941 1.00 55.91 198 GLN A N 1
ATOM 1524 C CA . GLN A 1 198 ? -20.471 3.556 154.598 1.00 55.91 198 GLN A CA 1
ATOM 1525 C C . GLN A 1 198 ? -21.907 3.060 154.298 1.00 55.91 198 GLN A C 1
ATOM 1527 O O . GLN A 1 198 ? -22.121 2.205 153.438 1.00 55.91 198 GLN A O 1
ATOM 1532 N N . ALA A 1 199 ? -22.910 3.577 155.008 1.00 63.75 199 ALA A N 1
ATOM 1533 C CA . ALA A 1 199 ? -24.310 3.246 154.794 1.00 63.75 199 ALA A CA 1
ATOM 1534 C C . ALA A 1 199 ? -24.890 4.088 153.647 1.00 63.75 199 ALA A C 1
ATOM 1536 O O . ALA A 1 199 ? -24.665 5.294 153.554 1.00 63.75 199 ALA A O 1
ATOM 1537 N N . SER A 1 200 ? -25.657 3.452 152.763 1.00 65.56 200 SER A N 1
ATOM 1538 C CA . SER A 1 200 ? -26.281 4.124 151.623 1.00 65.56 200 SER A CA 1
ATOM 1539 C C . SER A 1 200 ? -27.334 5.151 152.079 1.00 65.56 200 SER A C 1
ATOM 1541 O O . SER A 1 200 ? -27.993 4.979 153.103 1.00 65.56 200 SER A O 1
ATOM 1543 N N . LEU A 1 201 ? -27.534 6.227 151.304 1.00 66.69 201 LEU A N 1
ATOM 1544 C CA . LEU A 1 201 ? -28.521 7.282 151.603 1.00 66.69 201 LEU A CA 1
ATOM 1545 C C . LEU A 1 201 ? -29.942 6.737 151.907 1.00 66.69 201 LEU A C 1
ATOM 1547 O O . LEU A 1 201 ? -30.588 7.252 152.821 1.00 66.69 201 LEU A O 1
ATOM 1551 N N . PRO A 1 202 ? -30.446 5.686 151.220 1.00 70.06 202 PRO A N 1
ATOM 1552 C CA . PRO A 1 202 ? -31.704 5.035 151.590 1.00 70.06 202 PRO A CA 1
ATOM 1553 C C . PRO A 1 202 ? -31.668 4.383 152.977 1.00 70.06 202 PRO A C 1
ATOM 1555 O O . PRO A 1 202 ? -32.631 4.527 153.723 1.00 70.06 202 PRO A O 1
ATOM 1558 N N . ALA A 1 203 ? -30.559 3.737 153.352 1.00 69.25 203 ALA A N 1
ATOM 1559 C CA . ALA A 1 203 ? -30.410 3.099 154.659 1.00 69.25 203 ALA A CA 1
ATOM 1560 C C . ALA A 1 203 ? -30.409 4.127 155.805 1.00 69.25 203 ALA A C 1
ATOM 1562 O O . ALA A 1 203 ? -31.011 3.891 156.848 1.00 69.25 203 ALA A O 1
ATOM 1563 N N . LEU A 1 204 ? -29.813 5.307 155.600 1.00 70.81 204 LEU A N 1
ATOM 1564 C CA . LEU A 1 204 ? -29.865 6.410 156.571 1.00 70.81 204 LEU A CA 1
ATOM 1565 C C . LEU A 1 204 ? -31.271 7.034 156.675 1.00 70.81 204 LEU A C 1
ATOM 1567 O O . LEU A 1 204 ? -31.719 7.369 157.772 1.00 70.81 204 LEU A O 1
ATOM 1571 N N . ARG A 1 205 ? -32.003 7.137 155.554 1.00 73.38 205 ARG A N 1
ATOM 1572 C CA . ARG A 1 205 ? -33.414 7.574 155.531 1.00 73.38 205 ARG A CA 1
ATOM 1573 C C . ARG A 1 205 ? -34.328 6.586 156.254 1.00 73.38 205 ARG A C 1
ATOM 1575 O O . ARG A 1 205 ? -35.221 7.010 156.986 1.00 73.38 205 ARG A O 1
ATOM 1582 N N . GLU A 1 206 ? -34.111 5.286 156.063 1.00 68.19 206 GLU A N 1
ATOM 1583 C CA . GLU A 1 206 ? -34.820 4.240 156.801 1.00 68.19 206 GLU A CA 1
ATOM 1584 C C . GLU A 1 206 ? -34.452 4.236 158.280 1.00 68.19 206 GLU A C 1
ATOM 1586 O O . GLU A 1 206 ? -35.355 4.119 159.096 1.00 68.19 206 GLU A O 1
ATOM 1591 N N . ALA A 1 207 ? -33.190 4.458 158.654 1.00 68.31 207 ALA A N 1
ATOM 1592 C CA . ALA A 1 207 ? -32.792 4.567 160.057 1.00 68.31 207 ALA A CA 1
ATOM 1593 C C . ALA A 1 207 ? -33.455 5.765 160.763 1.00 68.31 207 ALA A C 1
ATOM 1595 O O . ALA A 1 207 ? -33.936 5.620 161.885 1.00 68.31 207 ALA A O 1
ATOM 1596 N N . TYR A 1 208 ? -33.557 6.925 160.100 1.00 67.06 208 TYR A N 1
ATOM 1597 C CA . TYR A 1 208 ? -34.289 8.086 160.623 1.00 67.06 208 TYR A CA 1
ATOM 1598 C C . TYR A 1 208 ? -35.793 7.798 160.772 1.00 67.06 208 TYR A C 1
ATOM 1600 O O . TYR A 1 208 ? -36.380 8.073 161.820 1.00 67.06 208 TYR A O 1
ATOM 1608 N N . ARG A 1 209 ? -36.414 7.173 159.759 1.00 68.00 209 ARG A N 1
ATOM 1609 C CA . ARG A 1 209 ? -37.828 6.753 159.810 1.00 68.00 209 ARG A CA 1
ATOM 1610 C C . ARG A 1 209 ? -38.072 5.699 160.890 1.00 68.00 209 ARG A C 1
ATOM 1612 O O . ARG A 1 209 ? -39.049 5.813 161.617 1.00 68.00 209 ARG A O 1
ATOM 1619 N N . ALA A 1 210 ? -37.179 4.724 161.035 1.00 64.25 210 ALA A N 1
ATOM 1620 C CA . ALA A 1 210 ? -37.247 3.669 162.037 1.00 64.25 210 ALA A CA 1
ATOM 1621 C C . ALA A 1 210 ? -37.056 4.227 163.454 1.00 64.25 210 ALA A C 1
ATOM 1623 O O . ALA A 1 210 ? -37.822 3.875 164.340 1.00 64.25 210 ALA A O 1
ATOM 1624 N N . ALA A 1 211 ? -36.123 5.158 163.676 1.00 60.59 211 ALA A N 1
ATOM 1625 C CA . ALA A 1 211 ? -35.973 5.838 164.965 1.00 60.59 211 ALA A CA 1
ATOM 1626 C C . ALA A 1 211 ? -37.209 6.690 165.318 1.00 60.59 211 ALA A C 1
ATOM 1628 O O . ALA A 1 211 ? -37.651 6.696 166.466 1.00 60.59 211 ALA A O 1
ATOM 1629 N N . SER A 1 212 ? -37.817 7.344 164.320 1.00 56.28 212 SER A N 1
ATOM 1630 C CA . SER A 1 212 ? -39.059 8.108 164.482 1.00 56.28 212 SER A CA 1
ATOM 1631 C C . SER A 1 212 ? -40.284 7.211 164.726 1.00 56.28 212 SER A C 1
ATOM 1633 O O . SER A 1 212 ? -41.175 7.597 165.475 1.00 56.28 212 SER A O 1
ATOM 1635 N N . GLN A 1 213 ? -40.318 6.004 164.154 1.00 57.19 213 GLN A N 1
ATOM 1636 C CA . GLN A 1 213 ? -41.401 5.024 164.328 1.00 57.19 213 GLN A CA 1
ATOM 1637 C C . GLN A 1 213 ? -41.252 4.179 165.609 1.00 57.19 213 GLN A C 1
ATOM 1639 O O . GLN A 1 213 ? -42.258 3.800 166.207 1.00 57.19 213 GLN A O 1
ATOM 1644 N N . VAL A 1 214 ? -40.026 3.951 166.097 1.00 57.06 214 VAL A N 1
ATOM 1645 C CA . VAL A 1 214 ? -39.730 3.298 167.391 1.00 57.06 214 VAL A CA 1
ATOM 1646 C C . VAL A 1 214 ? -40.082 4.201 168.582 1.00 57.06 214 VAL A C 1
ATOM 1648 O O . VAL A 1 214 ? -40.413 3.693 169.652 1.00 57.06 214 VAL A O 1
ATOM 1651 N N . TYR A 1 215 ? -40.114 5.524 168.392 1.00 49.91 215 TYR A N 1
ATOM 1652 C CA . TYR A 1 215 ? -40.696 6.453 169.368 1.00 49.91 215 TYR A CA 1
ATOM 1653 C C . TYR A 1 215 ? -42.226 6.307 169.483 1.00 49.91 215 TYR A C 1
ATOM 1655 O O . TYR A 1 215 ? -42.791 6.591 170.537 1.00 49.91 215 TYR A O 1
ATOM 1663 N N . GLU A 1 216 ? -42.911 5.838 168.433 1.00 50.06 216 GLU A N 1
ATOM 1664 C CA . GLU A 1 216 ? -44.371 5.921 168.366 1.00 50.06 216 GLU A CA 1
ATOM 1665 C C . GLU A 1 216 ? -45.157 4.662 168.732 1.00 50.06 216 GLU A C 1
ATOM 1667 O O . GLU A 1 216 ? -46.324 4.835 169.077 1.00 50.06 216 GLU A O 1
ATOM 1672 N N . LYS A 1 217 ? -44.622 3.430 168.715 1.00 41.84 217 LYS A N 1
ATOM 1673 C CA . LYS A 1 217 ? -45.414 2.259 169.165 1.00 41.84 217 LYS A CA 1
ATOM 1674 C C . LYS A 1 217 ? -44.598 0.996 169.468 1.00 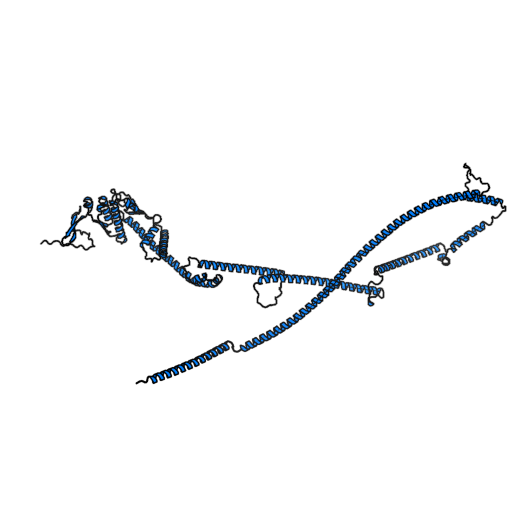41.84 217 LYS A C 1
ATOM 1676 O O . LYS A 1 217 ? -44.079 0.329 168.580 1.00 41.84 217 LYS A O 1
ATOM 1681 N N . VAL A 1 218 ? -44.619 0.612 170.744 1.00 38.00 218 VAL A N 1
ATOM 1682 C CA . VAL A 1 218 ? -44.292 -0.714 171.296 1.00 38.00 218 VAL A CA 1
ATOM 1683 C C . VAL A 1 218 ? -45.467 -1.686 171.072 1.00 38.00 218 VAL A C 1
ATOM 1685 O O . VAL A 1 218 ? -46.603 -1.303 171.349 1.00 38.00 218 VAL A O 1
ATOM 1688 N N . GLY A 1 219 ? -45.208 -2.948 170.673 1.00 34.00 219 GLY A N 1
ATOM 1689 C CA . GLY A 1 219 ? -46.144 -4.071 170.928 1.00 34.00 219 GLY A CA 1
ATOM 1690 C C . GLY A 1 219 ? -46.291 -5.240 169.919 1.00 34.00 219 GLY A C 1
ATOM 1691 O O . GLY A 1 219 ? -47.374 -5.411 169.381 1.00 34.00 219 GLY A O 1
ATOM 1692 N N . VAL A 1 220 ? -45.230 -6.041 169.715 1.00 42.97 220 VAL A N 1
ATOM 1693 C CA . VAL A 1 220 ? -45.083 -7.531 169.545 1.00 42.97 220 VAL A CA 1
ATOM 1694 C C . VAL A 1 220 ? -46.100 -8.438 168.774 1.00 42.97 220 VAL A C 1
ATOM 1696 O O . VAL A 1 220 ? -47.226 -8.630 169.222 1.00 42.97 220 VAL A O 1
ATOM 1699 N N . GLY A 1 221 ? -45.582 -9.202 167.773 1.00 46.12 221 GLY A N 1
ATOM 1700 C CA . GLY A 1 221 ? -45.651 -10.695 167.686 1.00 46.12 221 GLY A CA 1
ATOM 1701 C C . GLY A 1 221 ? -46.283 -11.398 166.447 1.00 46.12 221 GLY A C 1
ATOM 1702 O O . GLY A 1 221 ? -47.505 -11.511 166.404 1.00 46.12 221 GLY A O 1
ATOM 1703 N N . ALA A 1 222 ? -45.501 -11.977 165.497 1.00 49.12 222 ALA A N 1
ATOM 1704 C CA . ALA A 1 222 ? -46.003 -12.889 164.428 1.00 49.12 222 ALA A CA 1
ATOM 1705 C C . ALA A 1 222 ? -44.917 -13.696 163.641 1.00 49.12 222 ALA A C 1
ATOM 1707 O O . ALA A 1 222 ? -44.476 -13.229 162.599 1.00 49.12 222 ALA A O 1
ATOM 1708 N N . ASP A 1 223 ? -44.577 -14.936 164.037 1.00 58.09 223 ASP A N 1
ATOM 1709 C CA . ASP A 1 223 ? -43.601 -15.795 163.306 1.00 58.09 223 ASP A CA 1
ATOM 1710 C C . ASP A 1 223 ? -44.167 -17.103 162.702 1.00 58.09 223 ASP A C 1
ATOM 1712 O O . ASP A 1 223 ? -43.434 -17.887 162.114 1.00 58.09 223 ASP A O 1
ATOM 1716 N N . LEU A 1 224 ? -45.485 -17.337 162.732 1.00 52.34 224 LEU A N 1
ATOM 1717 C CA . LEU A 1 224 ? -46.101 -18.535 162.116 1.00 52.34 224 LEU A CA 1
ATOM 1718 C C . LEU A 1 224 ? -46.806 -18.275 160.766 1.00 52.34 224 LEU A C 1
ATOM 1720 O O . LEU A 1 224 ? -47.324 -19.204 160.158 1.00 52.34 224 LEU A O 1
ATOM 1724 N N . ARG A 1 225 ? -46.810 -17.031 160.254 1.00 56.38 225 ARG A N 1
ATOM 1725 C CA . ARG A 1 225 ? -47.407 -16.685 158.938 1.00 56.38 225 ARG A CA 1
ATOM 1726 C C . ARG A 1 225 ? -46.421 -16.716 157.763 1.00 56.38 225 ARG A C 1
ATOM 1728 O O . ARG A 1 225 ? -46.852 -16.692 156.616 1.00 56.38 225 ARG A O 1
ATOM 1735 N N . ALA A 1 226 ? -45.115 -16.766 158.025 1.00 62.19 226 ALA A N 1
ATOM 1736 C CA . ALA A 1 226 ? -44.097 -16.645 156.980 1.00 62.19 226 ALA A CA 1
ATOM 1737 C C . ALA A 1 226 ? -43.906 -17.928 156.145 1.00 62.19 226 ALA A C 1
ATOM 1739 O O . ALA A 1 226 ? -43.550 -17.842 154.972 1.00 62.19 226 ALA A O 1
ATOM 1740 N N . GLU A 1 227 ? -44.174 -19.112 156.706 1.00 60.66 227 GLU A N 1
ATOM 1741 C CA . GLU A 1 227 ? -43.979 -20.381 155.985 1.00 60.66 227 GLU A CA 1
ATOM 1742 C C . GLU A 1 227 ? -45.140 -20.733 155.041 1.00 60.66 227 GLU A C 1
ATOM 1744 O O . GLU A 1 227 ? -44.909 -21.336 153.995 1.00 60.66 227 GLU A O 1
ATOM 1749 N N . GLN A 1 228 ? -46.364 -20.269 155.321 1.00 61.31 228 GLN A N 1
ATOM 1750 C CA . GLN A 1 228 ? -47.511 -20.449 154.419 1.00 61.31 228 GLN A CA 1
ATOM 1751 C C . GLN A 1 228 ? -47.330 -19.689 153.090 1.00 61.31 228 GLN A C 1
ATOM 1753 O O . GLN A 1 228 ? -47.652 -20.207 152.023 1.00 61.31 228 GLN A O 1
ATOM 1758 N N . ALA A 1 229 ? -46.735 -18.494 153.133 1.00 66.62 229 ALA A N 1
ATOM 1759 C CA . ALA A 1 229 ? -46.598 -17.627 151.963 1.00 66.62 229 ALA A CA 1
ATOM 1760 C C . ALA A 1 229 ? -45.641 -18.170 150.878 1.00 66.62 229 ALA A C 1
ATOM 1762 O O . ALA A 1 229 ? -45.725 -17.751 149.726 1.00 66.62 229 ALA A O 1
ATOM 1763 N N . ARG A 1 230 ? -44.723 -19.095 151.210 1.00 68.88 230 ARG A N 1
ATOM 1764 C CA . ARG A 1 230 ? -43.770 -19.649 150.228 1.00 68.88 230 ARG A CA 1
ATOM 1765 C C . ARG A 1 230 ? -44.392 -20.720 149.337 1.00 68.88 230 ARG A C 1
ATOM 1767 O O . ARG A 1 230 ? -44.188 -20.679 148.130 1.00 68.88 230 ARG A O 1
ATOM 1774 N N . ALA A 1 231 ? -45.183 -21.631 149.900 1.00 67.62 231 ALA A N 1
ATOM 1775 C CA . ALA A 1 231 ? -45.826 -22.684 149.113 1.00 67.62 231 ALA A CA 1
ATOM 1776 C C . ALA A 1 231 ? -46.875 -22.120 148.131 1.00 67.62 231 ALA A C 1
ATOM 1778 O O . ALA A 1 231 ? -46.992 -22.602 147.007 1.00 67.62 231 ALA A O 1
ATOM 1779 N N . GLU A 1 232 ? -47.575 -21.047 148.518 1.00 69.00 232 GLU A N 1
ATOM 1780 C CA . GLU A 1 232 ? -48.559 -20.363 147.661 1.00 69.00 232 GLU A CA 1
ATOM 1781 C C . GLU A 1 232 ? -47.905 -19.644 146.455 1.00 69.00 232 GLU A C 1
ATOM 1783 O O . GLU A 1 232 ? -48.539 -19.452 145.411 1.00 69.00 232 GLU A O 1
ATOM 1788 N N . SER A 1 233 ? -46.617 -19.290 146.547 1.00 71.69 233 SER A N 1
ATOM 1789 C CA . SER A 1 233 ? -45.883 -18.622 145.462 1.00 71.69 233 SER A CA 1
ATOM 1790 C C . SER A 1 233 ? -45.507 -19.574 144.320 1.00 71.69 233 SER A C 1
ATOM 1792 O O . SER A 1 233 ? -45.644 -19.211 143.150 1.00 71.69 233 SER A O 1
ATOM 1794 N N . ASP A 1 234 ? -45.063 -20.793 144.631 1.00 76.25 234 ASP A N 1
ATOM 1795 C CA . ASP A 1 234 ? -44.604 -21.749 143.612 1.00 76.25 234 ASP A CA 1
ATOM 1796 C C . ASP A 1 234 ? -45.773 -22.299 142.773 1.00 76.25 234 ASP A C 1
ATOM 1798 O O . ASP A 1 234 ? -45.660 -22.437 141.551 1.00 76.25 234 ASP A O 1
ATOM 1802 N N . GLU A 1 235 ? -46.939 -22.520 143.392 1.00 72.12 235 GLU A N 1
ATOM 1803 C CA . GLU A 1 235 ? -48.173 -22.886 142.676 1.00 72.12 235 GLU A CA 1
ATOM 1804 C C . GLU A 1 235 ? -48.600 -21.783 141.692 1.00 72.12 235 GLU A C 1
ATOM 1806 O O . GLU A 1 235 ? -49.005 -22.055 140.555 1.00 72.12 235 GLU A O 1
ATOM 1811 N N . SER A 1 236 ? -48.471 -20.522 142.112 1.00 70.50 236 SER A N 1
ATOM 1812 C CA . SER A 1 236 ? -48.857 -19.362 141.308 1.00 70.50 236 SER A CA 1
ATOM 1813 C C . SER A 1 236 ? -47.978 -19.203 140.059 1.00 70.50 236 SER A C 1
ATOM 1815 O O . SER A 1 236 ? -48.485 -18.846 138.993 1.00 70.50 236 SER A O 1
ATOM 1817 N N . ALA A 1 237 ? -46.682 -19.523 140.149 1.00 76.88 237 ALA A N 1
ATOM 1818 C CA . ALA A 1 237 ? -45.753 -19.438 139.020 1.00 76.88 237 ALA A CA 1
ATOM 1819 C C . ALA A 1 237 ? -46.050 -20.482 137.927 1.00 76.88 237 ALA A C 1
ATOM 1821 O O . ALA A 1 237 ? -46.110 -20.140 136.744 1.00 76.88 237 ALA A O 1
ATOM 1822 N N . ALA A 1 238 ? -46.310 -21.736 138.311 1.00 75.12 238 ALA A N 1
ATOM 1823 C CA . ALA A 1 238 ? -46.627 -22.801 137.357 1.00 75.12 238 ALA A CA 1
ATOM 1824 C C . ALA A 1 238 ? -47.974 -22.569 136.642 1.00 75.12 238 ALA A C 1
ATOM 1826 O O . ALA A 1 238 ? -48.094 -22.820 135.439 1.00 75.12 238 ALA A O 1
ATOM 1827 N N . ARG A 1 239 ? -48.982 -22.026 137.346 1.00 75.06 239 ARG A N 1
ATOM 1828 C CA . ARG A 1 239 ? -50.258 -21.621 136.727 1.00 75.06 239 ARG A CA 1
ATOM 1829 C C . ARG A 1 239 ? -50.089 -20.480 135.727 1.00 75.06 239 ARG A C 1
ATOM 1831 O O . ARG A 1 239 ? -50.681 -20.533 134.651 1.00 75.06 239 ARG A O 1
ATOM 1838 N N . ALA A 1 240 ? -49.251 -19.492 136.039 1.00 75.50 240 ALA A N 1
ATOM 1839 C CA . ALA A 1 240 ? -49.013 -18.362 135.146 1.00 75.50 240 ALA A CA 1
ATOM 1840 C C . ALA A 1 240 ? -48.387 -18.784 133.803 1.00 75.50 240 ALA A C 1
ATOM 1842 O O . ALA A 1 240 ? -48.729 -18.213 132.767 1.00 75.50 240 ALA A O 1
ATOM 1843 N N . GLU A 1 241 ? -47.505 -19.790 133.785 1.00 77.19 241 GLU A N 1
ATOM 1844 C CA . GLU A 1 241 ? -46.952 -20.321 132.530 1.00 77.19 241 GLU A CA 1
ATOM 1845 C C . GLU A 1 241 ? -47.995 -21.075 131.697 1.00 77.19 241 GLU A C 1
ATOM 1847 O O . GLU A 1 241 ? -48.057 -20.896 130.479 1.00 77.19 241 GLU A O 1
ATOM 1852 N N . LEU A 1 242 ? -48.867 -21.854 132.343 1.00 74.44 242 LEU A N 1
ATOM 1853 C CA . LEU A 1 242 ? -49.946 -22.568 131.659 1.00 74.44 242 LEU A CA 1
ATOM 1854 C C . LEU A 1 242 ? -50.983 -21.598 131.064 1.00 74.44 242 LEU A C 1
ATOM 1856 O O . LEU A 1 242 ? -51.479 -21.814 129.957 1.00 74.44 242 LEU A O 1
ATOM 1860 N N . ASP A 1 243 ? -51.289 -20.507 131.769 1.00 76.25 243 ASP A N 1
ATOM 1861 C CA . ASP A 1 243 ? -52.267 -19.511 131.326 1.00 76.25 243 ASP A CA 1
ATOM 1862 C C . ASP A 1 243 ? -51.779 -18.633 130.168 1.00 76.25 243 ASP A C 1
ATOM 1864 O O . ASP A 1 243 ? -52.604 -18.140 129.394 1.00 76.25 243 ASP A O 1
ATOM 1868 N N . ARG A 1 244 ? -50.458 -18.508 129.970 1.00 79.12 244 ARG A N 1
ATOM 1869 C CA . ARG A 1 244 ? -49.875 -17.863 128.777 1.00 79.12 244 ARG A CA 1
ATOM 1870 C C . ARG A 1 244 ? -50.124 -18.654 127.491 1.00 79.12 244 ARG A C 1
ATOM 1872 O O . ARG A 1 244 ? -50.082 -18.075 126.406 1.00 79.12 244 ARG A O 1
ATOM 1879 N N . LEU A 1 245 ? -50.393 -19.957 127.583 1.00 78.25 245 LEU A N 1
ATOM 1880 C CA . LEU A 1 245 ? -50.701 -20.783 126.419 1.00 78.25 245 LEU A CA 1
ATOM 1881 C C . LEU A 1 245 ? -52.163 -20.598 125.994 1.00 78.25 245 LEU A C 1
ATOM 1883 O O . LEU A 1 245 ? -53.095 -20.607 126.808 1.00 78.25 245 LEU A O 1
ATOM 1887 N N . SER A 1 246 ? -52.386 -20.466 124.682 1.00 79.88 246 SER A N 1
ATOM 1888 C CA . SER A 1 246 ? -53.742 -20.320 124.142 1.00 79.88 246 SER A CA 1
ATOM 1889 C C . SER A 1 246 ? -54.602 -21.548 124.460 1.00 79.88 246 SER A C 1
ATOM 1891 O O . SER A 1 246 ? -54.102 -22.673 124.522 1.00 79.88 246 SER A O 1
ATOM 1893 N N . ASN A 1 247 ? -55.913 -21.348 124.615 1.00 76.75 247 ASN A N 1
ATOM 1894 C CA . ASN A 1 247 ? -56.837 -22.433 124.954 1.00 76.75 247 ASN A CA 1
ATOM 1895 C C . ASN A 1 247 ? -56.779 -23.580 123.919 1.00 76.75 247 ASN A C 1
ATOM 1897 O O . ASN A 1 247 ? -56.740 -24.748 124.281 1.00 76.75 247 ASN A O 1
ATOM 1901 N N . LYS A 1 248 ? -56.612 -23.255 122.626 1.00 77.62 248 LYS A N 1
ATOM 1902 C CA . LYS A 1 248 ? -56.406 -24.252 121.558 1.00 77.62 248 LYS A CA 1
ATOM 1903 C C . LYS A 1 248 ? -55.151 -25.109 121.770 1.00 77.62 248 LYS A C 1
ATOM 1905 O O . LYS A 1 248 ? -55.194 -26.310 121.525 1.00 77.62 248 LYS A O 1
ATOM 1910 N N . VAL A 1 249 ? -54.048 -24.503 122.214 1.00 78.44 249 VAL A N 1
ATOM 1911 C CA . VAL A 1 249 ? -52.786 -25.211 122.487 1.00 78.44 249 VAL A CA 1
ATOM 1912 C C . VAL A 1 249 ? -52.916 -26.073 123.739 1.00 78.44 249 VAL A C 1
ATOM 1914 O O . VAL A 1 249 ? -52.488 -27.220 123.707 1.00 78.44 249 VAL A O 1
ATOM 1917 N N . ARG A 1 250 ? -53.574 -25.580 124.797 1.00 76.62 250 ARG A N 1
ATOM 1918 C CA . ARG A 1 250 ? -53.833 -26.353 126.023 1.00 76.62 250 ARG A CA 1
ATOM 1919 C C . ARG A 1 250 ? -54.694 -27.588 125.762 1.00 76.62 250 ARG A C 1
ATOM 1921 O O . ARG A 1 250 ? -54.269 -28.691 126.084 1.00 76.62 250 ARG A O 1
ATOM 1928 N N . THR A 1 251 ? -55.831 -27.433 125.082 1.00 77.62 251 THR A N 1
ATOM 1929 C CA . THR A 1 251 ? -56.706 -28.565 124.728 1.00 77.62 251 THR A CA 1
ATOM 1930 C C . THR A 1 251 ? -56.002 -29.561 123.806 1.00 77.62 251 THR A C 1
ATOM 1932 O O . THR A 1 251 ? -56.191 -30.770 123.928 1.00 77.62 251 THR A O 1
ATOM 1935 N N . ARG A 1 252 ? -55.163 -29.083 122.875 1.00 77.31 252 ARG A N 1
ATOM 1936 C CA . ARG A 1 252 ? -54.413 -29.974 121.983 1.00 77.31 252 ARG A CA 1
ATOM 1937 C C . ARG A 1 252 ? -53.279 -30.696 122.708 1.00 77.31 252 ARG A C 1
ATOM 1939 O O . ARG A 1 252 ? -53.075 -31.876 122.449 1.00 77.31 252 ARG A O 1
ATOM 1946 N N . ALA A 1 253 ? -52.579 -30.023 123.617 1.00 74.12 253 ALA A N 1
ATOM 1947 C CA . ALA A 1 253 ? -51.561 -30.629 124.466 1.00 74.12 253 ALA A CA 1
ATOM 1948 C C . ALA A 1 253 ? -52.170 -31.699 125.386 1.00 74.12 253 ALA A C 1
ATOM 1950 O O . ALA A 1 253 ? -51.624 -32.793 125.459 1.00 74.12 253 ALA A O 1
ATOM 1951 N N . GLU A 1 254 ? -53.336 -31.448 125.991 1.00 75.94 254 GLU A N 1
ATOM 1952 C CA . GLU A 1 254 ? -54.093 -32.460 126.750 1.00 75.94 254 GLU A CA 1
ATOM 1953 C C . GLU A 1 254 ? -54.463 -33.673 125.888 1.00 75.94 254 GLU A C 1
ATOM 1955 O O . GLU A 1 254 ? -54.230 -34.812 126.286 1.00 75.94 254 GLU A O 1
ATOM 1960 N N . GLN A 1 255 ? -54.977 -33.456 124.674 1.00 75.56 255 GLN A N 1
ATOM 1961 C CA . GLN A 1 255 ? -55.291 -34.549 123.747 1.00 75.56 255 GLN A CA 1
ATOM 1962 C C . GLN A 1 255 ? -54.054 -35.363 123.342 1.00 75.56 255 GLN A C 1
ATOM 1964 O O . GLN A 1 255 ? -54.146 -36.578 123.182 1.00 75.56 255 GLN A O 1
ATOM 1969 N N . LEU A 1 256 ? -52.903 -34.710 123.165 1.00 74.81 256 LEU A N 1
ATOM 1970 C CA . LEU A 1 256 ? -51.640 -35.372 122.831 1.00 74.81 256 LEU A CA 1
ATOM 1971 C C . LEU A 1 256 ? -51.062 -36.130 124.037 1.00 74.81 256 LEU A C 1
ATOM 1973 O O . LEU A 1 256 ? -50.540 -37.228 123.858 1.00 74.81 256 LEU A O 1
ATOM 1977 N N . LEU A 1 257 ? -51.221 -35.604 125.256 1.00 76.12 257 LEU A N 1
ATOM 1978 C CA . LEU A 1 257 ? -50.846 -36.279 126.507 1.00 76.12 257 LEU A CA 1
ATOM 1979 C C . LEU A 1 257 ? -51.694 -37.529 126.784 1.00 76.12 257 LEU A C 1
ATOM 1981 O O . LEU A 1 257 ? -51.202 -38.470 127.398 1.00 76.12 257 LEU A O 1
ATOM 1985 N N . LEU A 1 258 ? -52.939 -37.557 126.300 1.00 76.94 258 LEU A N 1
ATOM 1986 C CA . LEU A 1 258 ? -53.834 -38.720 126.362 1.00 76.94 258 LEU A CA 1
ATOM 1987 C C . LEU A 1 258 ? -53.540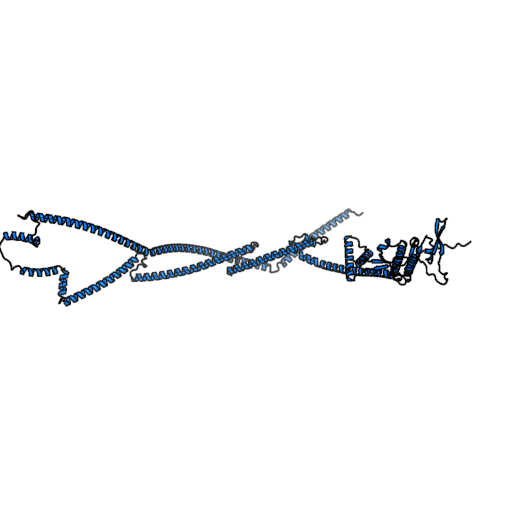 -39.782 125.287 1.00 76.94 258 LEU A C 1
ATOM 1989 O O . LEU A 1 258 ? -54.132 -40.861 125.314 1.00 76.94 258 LEU A O 1
ATOM 1993 N N . SER A 1 259 ? -52.657 -39.490 124.331 1.00 73.75 259 SER A N 1
ATOM 1994 C CA . SER A 1 259 ? -52.245 -40.448 123.304 1.00 73.75 259 SER A CA 1
ATOM 1995 C C . SER A 1 259 ? -51.089 -41.337 123.795 1.00 73.75 259 SER A C 1
ATOM 1997 O O . SER A 1 259 ? -50.369 -40.944 124.715 1.00 73.75 259 SER A O 1
ATOM 1999 N N . PRO A 1 260 ? -50.848 -42.508 123.172 1.00 68.94 260 PRO A N 1
ATOM 2000 C CA . PRO A 1 260 ? -49.695 -43.353 123.500 1.00 68.94 260 PRO A CA 1
ATOM 2001 C C . PRO A 1 260 ? -48.350 -42.622 123.374 1.00 68.94 260 PRO A C 1
ATOM 2003 O O . PRO A 1 260 ? -47.424 -42.916 124.113 1.00 68.94 260 PRO A O 1
ATOM 2006 N N . ASP A 1 261 ? -48.259 -41.621 122.493 1.00 68.75 261 ASP A N 1
ATOM 2007 C CA . ASP A 1 261 ? -47.065 -40.787 122.316 1.00 68.75 261 ASP A CA 1
ATOM 2008 C C . ASP A 1 261 ? -46.821 -39.820 123.503 1.00 68.75 261 ASP A C 1
ATOM 2010 O O . ASP A 1 261 ? -45.743 -39.243 123.634 1.00 68.75 261 ASP A O 1
ATOM 2014 N N . GLY A 1 262 ? -47.808 -39.639 124.390 1.00 71.75 262 GLY A N 1
ATOM 2015 C CA . GLY A 1 262 ? -47.763 -38.763 125.563 1.00 71.75 262 GLY A CA 1
ATOM 2016 C C . GLY A 1 262 ? -47.380 -39.442 126.883 1.00 71.75 262 GLY A C 1
ATOM 2017 O O . GLY A 1 262 ? -47.154 -38.736 127.873 1.00 71.75 262 GLY A O 1
ATOM 2018 N N . SER A 1 263 ? -47.294 -40.778 126.910 1.00 71.44 263 SER A N 1
ATOM 2019 C CA . SER A 1 263 ? -47.261 -41.589 128.138 1.00 71.44 263 SER A CA 1
ATOM 2020 C C . SER A 1 263 ? -46.007 -41.410 128.995 1.00 71.44 263 SER A C 1
ATOM 2022 O O . SER A 1 263 ? -46.080 -41.510 130.218 1.00 71.44 263 SER A O 1
ATOM 2024 N N . ASP A 1 264 ? -44.861 -41.113 128.380 1.00 74.06 264 ASP A N 1
ATOM 2025 C CA . ASP A 1 264 ? -43.586 -40.886 129.064 1.00 74.06 264 ASP A CA 1
ATOM 2026 C C . ASP A 1 264 ? -42.729 -39.813 128.364 1.00 74.06 264 ASP A C 1
ATOM 2028 O O . ASP A 1 264 ? -43.054 -39.312 127.287 1.00 74.06 264 ASP A O 1
ATOM 2032 N N . GLY A 1 265 ? -41.651 -39.386 129.031 1.00 75.62 265 GLY A N 1
ATOM 2033 C CA . GLY A 1 265 ? -40.742 -38.352 128.521 1.00 75.62 265 GLY A CA 1
ATOM 2034 C C . GLY A 1 265 ? -40.113 -38.682 127.156 1.00 75.62 265 GLY A C 1
ATOM 2035 O O . GLY A 1 265 ? -40.177 -37.831 126.266 1.00 75.62 265 GLY A O 1
ATOM 2036 N N . PRO A 1 266 ? -39.540 -39.887 126.963 1.00 77.06 266 PRO A N 1
ATOM 2037 C CA . PRO A 1 266 ? -38.950 -40.296 125.686 1.00 77.06 266 PRO A CA 1
ATOM 2038 C C . PRO A 1 266 ? -39.947 -40.343 124.520 1.00 77.06 266 PRO A C 1
ATOM 2040 O O . PRO A 1 266 ? -39.630 -39.876 123.425 1.00 77.06 266 PRO A O 1
ATOM 2043 N N . SER A 1 267 ? -41.165 -40.842 124.744 1.00 71.69 267 SER A N 1
ATOM 2044 C CA . SER A 1 267 ? -42.202 -40.939 123.705 1.00 71.69 267 SER A CA 1
ATOM 2045 C C . SER A 1 267 ? -42.644 -39.557 123.218 1.00 71.69 267 SER A C 1
ATOM 2047 O O . SER A 1 267 ? -42.777 -39.341 122.010 1.00 71.69 267 SER A O 1
ATOM 2049 N N . ARG A 1 268 ? -42.731 -38.575 124.130 1.00 77.06 268 ARG A N 1
ATOM 2050 C CA . ARG A 1 268 ? -43.026 -37.176 123.775 1.00 77.06 268 ARG A CA 1
ATOM 2051 C C . ARG A 1 268 ? -41.933 -36.544 122.919 1.00 77.06 268 ARG A C 1
ATOM 2053 O O . ARG A 1 268 ? -42.248 -35.832 121.969 1.00 77.06 268 ARG A O 1
ATOM 2060 N N . GLN A 1 269 ? -40.663 -36.813 123.224 1.00 80.38 269 GLN A N 1
ATOM 2061 C CA . GLN A 1 269 ? -39.542 -36.318 122.417 1.00 80.38 269 GLN A CA 1
ATOM 2062 C C . GLN A 1 269 ? -39.531 -36.941 121.015 1.00 80.38 269 GLN A C 1
ATOM 2064 O O . GLN A 1 269 ? -39.354 -36.225 120.033 1.00 80.38 269 GLN A O 1
ATOM 2069 N N . ALA A 1 270 ? -39.790 -38.246 120.897 1.00 78.44 270 ALA A N 1
ATOM 2070 C CA . ALA A 1 270 ? -39.855 -38.920 119.600 1.00 78.44 270 ALA A CA 1
ATOM 2071 C C . ALA A 1 270 ? -41.029 -38.426 118.733 1.00 78.44 270 ALA A C 1
ATOM 2073 O O . ALA A 1 270 ? -40.886 -38.278 117.520 1.00 78.44 270 ALA A O 1
ATOM 2074 N N . ALA A 1 271 ? -42.188 -38.150 119.336 1.00 74.25 271 ALA A N 1
ATOM 2075 C CA . ALA A 1 271 ? -43.337 -37.591 118.627 1.00 74.25 271 ALA A CA 1
ATOM 2076 C C . ALA A 1 271 ? -43.108 -36.138 118.181 1.00 74.25 271 ALA A C 1
ATOM 2078 O O . ALA A 1 271 ? -43.495 -35.781 117.067 1.00 74.25 271 ALA A O 1
ATOM 2079 N N . ALA A 1 272 ? -42.436 -35.326 119.005 1.00 81.06 272 ALA A N 1
ATOM 2080 C CA . ALA A 1 272 ? -42.020 -33.975 118.630 1.00 81.06 272 ALA A CA 1
ATOM 2081 C C . ALA A 1 272 ? -41.042 -33.996 117.442 1.00 81.06 272 ALA A C 1
ATOM 2083 O O . ALA A 1 272 ? -41.282 -33.306 116.455 1.00 81.06 272 ALA A O 1
ATOM 2084 N N . ALA A 1 273 ? -40.029 -34.869 117.473 1.00 81.50 273 ALA A N 1
ATOM 2085 C CA . ALA A 1 273 ? -39.068 -35.014 116.378 1.00 81.50 273 ALA A CA 1
ATOM 2086 C C . ALA A 1 273 ? -39.740 -35.416 115.048 1.00 81.50 273 ALA A C 1
ATOM 2088 O O . ALA A 1 273 ? -39.465 -34.820 114.011 1.00 81.50 273 ALA A O 1
ATOM 2089 N N . ARG A 1 274 ? -40.695 -36.361 115.065 1.00 77.56 274 ARG A N 1
ATOM 2090 C CA . ARG A 1 274 ? -41.464 -36.738 113.858 1.00 77.56 274 ARG A CA 1
ATOM 2091 C C . ARG A 1 274 ? -42.318 -35.589 113.315 1.00 77.56 274 ARG A C 1
ATOM 2093 O O . ARG A 1 274 ? -42.494 -35.473 112.103 1.00 77.56 274 ARG A O 1
ATOM 2100 N N . ALA A 1 275 ? -42.882 -34.763 114.195 1.00 79.31 275 ALA A N 1
ATOM 2101 C CA . ALA A 1 275 ? -43.650 -33.592 113.783 1.00 79.31 275 ALA A CA 1
ATOM 2102 C C . ALA A 1 275 ? -42.743 -32.524 113.151 1.00 79.31 275 ALA A C 1
ATOM 2104 O O . ALA A 1 275 ? -43.115 -31.946 112.131 1.00 79.31 275 ALA A O 1
ATOM 2105 N N . GLU A 1 276 ? -41.548 -32.311 113.704 1.00 82.81 276 GLU A N 1
ATOM 2106 C CA . GLU A 1 276 ? -40.535 -31.412 113.139 1.00 82.81 276 GLU A CA 1
ATOM 2107 C C . GLU A 1 276 ? -40.046 -31.891 111.762 1.00 82.81 276 GLU A C 1
ATOM 2109 O O . GLU A 1 276 ? -40.009 -31.098 110.820 1.00 82.81 276 GLU A O 1
ATOM 2114 N N . GLU A 1 277 ? -39.774 -33.188 111.588 1.00 79.50 277 GLU A N 1
ATOM 2115 C CA . GLU A 1 277 ? -39.414 -33.767 110.283 1.00 79.50 277 GLU A CA 1
ATOM 2116 C C . GLU A 1 277 ? -40.529 -33.591 109.235 1.00 79.50 277 GLU A C 1
ATOM 2118 O O . GLU A 1 277 ? -40.262 -33.255 108.077 1.00 79.50 277 GLU A O 1
ATOM 2123 N N . LEU A 1 278 ? -41.795 -33.774 109.631 1.00 77.44 278 LEU A N 1
ATOM 2124 C CA . LEU A 1 278 ? -42.944 -33.569 108.744 1.00 77.44 278 LEU A CA 1
ATOM 2125 C C . LEU A 1 278 ? -43.063 -32.102 108.300 1.00 77.44 278 LEU A C 1
ATOM 2127 O O . LEU A 1 278 ? -43.363 -31.836 107.134 1.00 77.44 278 LEU A O 1
ATOM 2131 N N . VAL A 1 279 ? -42.816 -31.157 109.212 1.00 84.31 279 VAL A N 1
ATOM 2132 C CA . VAL A 1 279 ? -42.806 -29.721 108.906 1.00 84.31 279 VAL A CA 1
ATOM 2133 C C . VAL A 1 279 ? -41.705 -29.402 107.895 1.00 84.31 279 VAL A C 1
ATOM 2135 O O . VAL A 1 279 ? -42.011 -28.824 106.853 1.00 84.31 279 VAL A O 1
ATOM 2138 N N . GLN A 1 280 ? -40.472 -29.873 108.114 1.00 84.69 280 GLN A N 1
ATOM 2139 C CA . GLN A 1 280 ? -39.363 -29.638 107.178 1.00 84.69 280 GLN A CA 1
ATOM 2140 C C . GLN A 1 280 ? -39.642 -30.197 105.772 1.00 84.69 280 GLN A C 1
ATOM 2142 O O . GLN A 1 280 ? -39.348 -29.552 104.759 1.00 84.69 280 GLN A O 1
ATOM 2147 N N . LEU A 1 281 ? -40.258 -31.380 105.674 1.00 84.12 281 LEU A N 1
ATOM 2148 C CA . LEU A 1 281 ? -40.625 -31.974 104.386 1.00 84.12 281 LEU A CA 1
ATOM 2149 C C . LEU A 1 281 ? -41.684 -31.145 103.642 1.00 84.12 281 LEU A C 1
ATOM 2151 O O . LEU A 1 281 ? -41.596 -30.974 102.421 1.00 84.12 281 LEU A O 1
ATOM 2155 N N . LEU A 1 282 ? -42.685 -30.621 104.355 1.00 83.75 282 LEU A N 1
ATOM 2156 C CA . LEU A 1 282 ? -43.728 -29.778 103.765 1.00 83.75 282 LEU A CA 1
ATOM 2157 C C . LEU A 1 282 ? -43.190 -28.406 103.346 1.00 83.75 282 LEU A C 1
ATOM 2159 O O . LEU A 1 282 ? -43.520 -27.942 102.254 1.00 83.75 282 LEU A O 1
ATOM 2163 N N . GLU A 1 283 ? -42.317 -27.800 104.148 1.00 85.88 283 GLU A N 1
ATOM 2164 C CA . GLU A 1 283 ? -41.635 -26.547 103.808 1.00 85.88 283 GLU A CA 1
ATOM 2165 C C . GLU A 1 283 ? -40.774 -26.699 102.550 1.00 85.88 283 GLU A C 1
ATOM 2167 O O . GLU A 1 283 ? -40.840 -25.862 101.649 1.00 85.88 283 GLU A O 1
ATOM 2172 N N . THR A 1 284 ? -40.053 -27.817 102.420 1.00 85.06 284 THR A N 1
ATOM 2173 C CA . THR A 1 284 ? -39.247 -28.110 101.224 1.00 85.06 284 THR A CA 1
ATOM 2174 C C . THR A 1 284 ? -40.121 -28.234 99.971 1.00 85.06 284 THR A C 1
ATOM 2176 O O . THR A 1 284 ? -39.802 -27.666 98.924 1.00 85.06 284 THR A O 1
ATOM 2179 N N . ARG A 1 285 ? -41.268 -28.925 100.061 1.00 85.56 285 ARG A N 1
ATOM 2180 C CA . ARG A 1 285 ? -42.219 -29.051 98.938 1.00 85.56 285 ARG A CA 1
ATOM 2181 C C . ARG A 1 285 ? -42.866 -27.717 98.568 1.00 85.56 285 ARG A C 1
ATOM 2183 O O . ARG A 1 285 ? -43.004 -27.420 97.383 1.00 85.56 285 ARG A O 1
ATOM 2190 N N . MET A 1 286 ? -43.244 -26.913 99.561 1.00 84.69 286 MET A N 1
ATOM 2191 C CA . MET A 1 286 ? -43.806 -25.579 99.348 1.00 84.69 286 MET A CA 1
ATOM 2192 C C . MET A 1 286 ? -42.783 -24.648 98.689 1.00 84.69 286 MET A C 1
ATOM 2194 O O . MET A 1 286 ? -43.137 -23.918 97.763 1.00 84.69 286 MET A O 1
ATOM 2198 N N . SER A 1 287 ? -41.522 -24.707 99.122 1.00 81.50 287 SER A N 1
ATOM 2199 C CA . SER A 1 287 ? -40.421 -23.940 98.535 1.00 81.50 287 SER A CA 1
ATOM 2200 C C . SER A 1 287 ? -40.206 -24.308 97.064 1.00 81.50 287 SER A C 1
ATOM 2202 O O . SER A 1 287 ? -40.263 -23.431 96.205 1.00 81.50 287 SER A O 1
ATOM 2204 N N . GLY A 1 288 ? -40.109 -25.605 96.737 1.00 85.38 288 GLY A N 1
ATOM 2205 C CA . GLY A 1 288 ? -39.956 -26.063 95.349 1.00 85.38 288 GLY A CA 1
ATOM 2206 C C . GLY A 1 288 ? -41.132 -25.678 94.441 1.00 85.38 288 GLY A C 1
ATOM 2207 O O . GLY A 1 288 ? -40.930 -25.211 93.320 1.00 85.38 288 GLY A O 1
ATOM 2208 N N . ALA A 1 289 ? -42.370 -25.800 94.930 1.00 80.25 289 ALA A N 1
ATOM 2209 C CA . ALA A 1 289 ? -43.552 -25.369 94.180 1.00 80.25 289 ALA A CA 1
ATOM 2210 C C . ALA A 1 289 ? -43.585 -23.843 93.975 1.00 80.25 289 ALA A C 1
ATOM 2212 O O . ALA A 1 289 ? -43.945 -23.373 92.895 1.00 80.25 289 ALA A O 1
ATOM 2213 N N . SER A 1 290 ? -43.174 -23.071 94.985 1.00 78.50 290 SER A N 1
ATOM 2214 C CA . SER A 1 290 ? -43.102 -21.607 94.911 1.00 78.50 290 SER A CA 1
ATOM 2215 C C . SER A 1 290 ? -42.008 -21.137 93.952 1.00 78.50 290 SER A C 1
ATOM 2217 O O . SER A 1 290 ? -42.234 -20.198 93.192 1.00 78.50 290 SER A O 1
ATOM 2219 N N . GLU A 1 291 ? -40.858 -21.814 93.919 1.00 83.19 291 GLU A N 1
ATOM 2220 C CA . GLU A 1 291 ? -39.780 -21.530 92.969 1.00 83.19 291 GLU A CA 1
ATOM 2221 C C . GLU A 1 291 ? -40.219 -21.818 91.528 1.00 83.19 291 GLU A C 1
ATOM 2223 O O . GLU A 1 291 ? -40.024 -20.992 90.636 1.00 83.19 291 GLU A O 1
ATOM 2228 N N . GLN A 1 292 ? -40.874 -22.958 91.289 1.00 82.00 292 GLN A N 1
ATOM 2229 C CA . GLN A 1 292 ? -41.370 -23.314 89.960 1.00 82.00 292 GLN A CA 1
ATOM 2230 C C . GLN A 1 292 ? -42.468 -22.355 89.482 1.00 82.00 292 GLN A C 1
ATOM 2232 O O . GLN A 1 292 ? -42.470 -21.943 88.322 1.00 82.00 292 GLN A O 1
ATOM 2237 N N . LEU A 1 293 ? -43.358 -21.937 90.382 1.00 81.19 293 LEU A N 1
ATOM 2238 C CA . LEU A 1 293 ? -44.373 -20.927 90.099 1.00 81.19 293 LEU A CA 1
ATOM 2239 C C . LEU A 1 293 ? -43.749 -19.543 89.852 1.00 81.19 293 LEU A C 1
ATOM 2241 O O . LEU A 1 293 ? -44.191 -18.828 88.956 1.00 81.19 293 LEU A O 1
ATOM 2245 N N . GLY A 1 294 ? -42.692 -19.187 90.585 1.00 78.94 294 GLY A N 1
ATOM 2246 C CA . GLY A 1 294 ? -41.904 -17.975 90.359 1.00 78.94 294 GLY A CA 1
ATOM 2247 C C . GLY A 1 294 ? -41.200 -17.977 89.001 1.00 78.94 294 GLY A C 1
ATOM 2248 O O . GLY A 1 294 ? -41.259 -16.982 88.285 1.00 78.94 294 GLY A O 1
ATOM 2249 N N . ARG A 1 295 ? -40.609 -19.108 88.598 1.00 81.31 295 ARG A N 1
ATOM 2250 C CA . ARG A 1 295 ? -39.963 -19.275 87.287 1.00 81.31 295 ARG A CA 1
ATOM 2251 C C . ARG A 1 295 ? -40.961 -19.124 86.143 1.00 81.31 295 ARG A C 1
ATOM 2253 O O . ARG A 1 295 ? -40.707 -18.352 85.228 1.00 81.31 295 ARG A O 1
ATOM 2260 N N . LEU A 1 296 ? -42.113 -19.794 86.230 1.00 79.44 296 LEU A N 1
ATOM 2261 C CA . LEU A 1 296 ? -43.168 -19.690 85.216 1.00 79.44 296 LEU A CA 1
ATOM 2262 C C . LEU A 1 296 ? -43.763 -18.277 85.144 1.00 79.44 296 LEU A C 1
ATOM 2264 O O . LEU A 1 296 ? -44.033 -17.792 84.049 1.00 79.44 296 LEU A O 1
ATOM 2268 N N . ARG A 1 297 ? -43.923 -17.584 86.281 1.00 78.81 297 ARG A N 1
ATOM 2269 C CA . ARG A 1 297 ? -44.334 -16.168 86.301 1.00 78.81 297 ARG A CA 1
ATOM 2270 C C . ARG A 1 297 ? -43.283 -15.256 85.678 1.00 78.81 297 ARG A C 1
ATOM 2272 O O . ARG A 1 297 ? -43.639 -14.434 84.848 1.00 78.81 297 ARG A O 1
ATOM 2279 N N . GLY A 1 298 ? -42.007 -15.437 86.011 1.00 77.50 298 GLY A N 1
ATOM 2280 C CA . GLY A 1 298 ? -40.916 -14.657 85.423 1.00 77.50 298 GLY A CA 1
ATOM 2281 C C . GLY A 1 298 ? -40.763 -14.896 83.919 1.00 77.50 298 GLY A C 1
ATOM 2282 O O . GLY A 1 298 ? -40.490 -13.965 83.167 1.00 77.50 298 GLY A O 1
ATOM 2283 N N . GLU A 1 299 ? -40.982 -16.125 83.451 1.00 77.62 299 GLU A N 1
ATOM 2284 C CA . GLU A 1 299 ? -41.022 -16.429 82.019 1.00 77.62 299 GLU A CA 1
ATOM 2285 C C . GLU A 1 299 ? -42.234 -15.796 81.335 1.00 77.62 299 GLU A C 1
ATOM 2287 O O . GLU A 1 299 ? -42.069 -15.215 80.264 1.00 77.62 299 GLU A O 1
ATOM 2292 N N . ALA A 1 300 ? -43.413 -15.846 81.960 1.00 75.12 300 ALA A N 1
ATOM 2293 C CA . ALA A 1 300 ? -44.612 -15.190 81.452 1.00 75.12 300 ALA A CA 1
ATOM 2294 C C . ALA A 1 300 ? -44.452 -13.661 81.396 1.00 75.12 300 ALA A C 1
ATOM 2296 O O . ALA A 1 300 ? -44.785 -13.070 80.378 1.00 75.12 300 ALA A O 1
ATOM 2297 N N . GLU A 1 301 ? -43.884 -13.026 82.426 1.00 73.31 301 GLU A N 1
ATOM 2298 C CA . GLU A 1 301 ? -43.605 -11.582 82.455 1.00 73.31 301 GLU A CA 1
ATOM 2299 C C . GLU A 1 301 ? -42.542 -11.179 81.430 1.00 73.31 301 GLU A C 1
ATOM 2301 O O . GLU A 1 301 ? -42.701 -10.181 80.733 1.00 73.31 301 GLU A O 1
ATOM 2306 N N . ARG A 1 302 ? -41.472 -11.969 81.274 1.00 74.38 302 ARG A N 1
ATOM 2307 C CA . ARG A 1 302 ? -40.439 -11.721 80.253 1.00 74.38 302 ARG A CA 1
ATOM 2308 C C . ARG A 1 302 ? -40.999 -11.829 78.836 1.00 74.38 302 ARG A C 1
ATOM 2310 O O . ARG A 1 302 ? -40.539 -11.125 77.941 1.00 74.38 302 ARG A O 1
ATOM 2317 N N . LEU A 1 303 ? -41.929 -12.757 78.627 1.00 72.94 303 LEU A N 1
ATOM 2318 C CA . LEU A 1 303 ? -42.600 -12.975 77.350 1.00 72.94 303 LEU A CA 1
ATOM 2319 C C . LEU A 1 303 ? -43.851 -12.105 77.188 1.00 72.94 303 LEU A C 1
ATOM 2321 O O . LEU A 1 303 ? -44.455 -12.168 76.124 1.00 72.94 303 LEU A O 1
ATOM 2325 N N . ALA A 1 304 ? -44.244 -11.301 78.177 1.00 68.50 304 ALA A N 1
ATOM 2326 C CA . ALA A 1 304 ? -45.368 -10.380 78.064 1.00 68.50 304 ALA A CA 1
ATOM 2327 C C . ALA A 1 304 ? -44.939 -9.087 77.341 1.00 68.50 304 ALA A C 1
ATOM 2329 O O . ALA A 1 304 ? -43.804 -8.629 77.497 1.00 68.50 304 ALA A O 1
ATOM 2330 N N . PRO A 1 305 ? -45.817 -8.479 76.528 1.00 68.56 305 PRO A N 1
ATOM 2331 C CA . PRO A 1 305 ? -45.561 -7.167 75.945 1.00 68.56 305 PRO A CA 1
ATOM 2332 C C . PRO A 1 305 ? -45.580 -6.068 77.015 1.00 68.56 305 PRO A C 1
ATOM 2334 O O . PRO A 1 305 ? -46.198 -6.210 78.069 1.00 68.56 305 PRO A O 1
ATOM 2337 N N . GLU A 1 306 ? -44.957 -4.927 76.711 1.00 62.28 306 GLU A N 1
ATOM 2338 C CA . GLU A 1 306 ? -44.772 -3.807 77.655 1.00 62.28 306 GLU A CA 1
ATOM 2339 C C . GLU A 1 306 ? -46.079 -3.226 78.223 1.00 62.28 306 GLU A C 1
ATOM 2341 O O . GLU A 1 306 ? -46.058 -2.638 79.301 1.00 62.28 306 GLU A O 1
ATOM 2346 N N . ASN A 1 307 ? -47.213 -3.433 77.543 1.00 66.62 307 ASN A N 1
ATOM 2347 C CA . ASN A 1 307 ? -48.532 -2.945 77.961 1.00 66.62 307 ASN A CA 1
ATOM 2348 C C . ASN A 1 307 ? -49.369 -3.984 78.739 1.00 66.62 307 ASN A C 1
ATOM 2350 O O . ASN A 1 307 ? -50.489 -3.674 79.134 1.00 66.62 307 ASN A O 1
ATOM 2354 N N . GLY A 1 308 ? -48.866 -5.208 78.950 1.00 59.50 308 GLY A N 1
ATOM 2355 C CA . GLY A 1 308 ? -49.546 -6.246 79.742 1.00 59.50 308 GLY A CA 1
ATOM 2356 C C . GLY A 1 308 ? -50.691 -7.007 79.050 1.00 59.50 308 GLY A C 1
ATOM 2357 O O . GLY A 1 308 ? -51.339 -7.824 79.699 1.00 59.50 308 GLY A O 1
ATOM 2358 N N . GLU A 1 309 ? -50.938 -6.777 77.756 1.00 70.88 309 GLU A N 1
ATOM 2359 C CA . GLU A 1 309 ? -51.929 -7.517 76.949 1.00 70.88 309 GLU A CA 1
ATOM 2360 C C . GLU A 1 309 ? -51.260 -8.581 76.043 1.00 70.88 309 GLU A C 1
ATOM 2362 O O . GLU A 1 309 ? -50.198 -9.103 76.374 1.00 70.88 309 GLU A O 1
ATOM 2367 N N . ALA A 1 310 ? -51.867 -8.966 74.916 1.00 66.44 310 ALA A N 1
ATOM 2368 C CA . ALA A 1 310 ? -51.268 -9.888 73.944 1.00 66.44 310 ALA A CA 1
ATOM 2369 C C . ALA A 1 310 ? -50.351 -9.144 72.951 1.00 66.44 310 ALA A C 1
ATOM 2371 O O . ALA A 1 310 ? -50.635 -8.011 72.572 1.00 66.44 310 ALA A O 1
ATOM 2372 N N . HIS A 1 311 ? -49.271 -9.784 72.476 1.00 70.25 311 HIS A N 1
ATOM 2373 C CA . HIS A 1 311 ? -48.395 -9.211 71.429 1.00 70.25 311 HIS A CA 1
ATOM 2374 C C . HIS A 1 311 ? -49.134 -8.947 70.111 1.00 70.25 311 HIS A C 1
ATOM 2376 O O . HIS A 1 311 ? -48.725 -8.102 69.320 1.00 70.25 311 HIS A O 1
ATOM 2382 N N . THR A 1 312 ? -50.190 -9.715 69.850 1.00 70.94 312 THR A N 1
ATOM 2383 C CA . THR A 1 312 ? -51.005 -9.666 68.637 1.00 70.94 312 THR A CA 1
ATOM 2384 C C . THR A 1 312 ? -52.319 -10.417 68.882 1.00 70.94 312 THR A C 1
ATOM 2386 O O . THR A 1 312 ? -52.366 -11.333 69.706 1.00 70.94 312 THR A O 1
ATOM 2389 N N . GLY A 1 313 ? -53.390 -10.021 68.192 1.00 70.50 313 GLY A N 1
ATOM 2390 C CA . GLY A 1 313 ? -54.663 -10.737 68.211 1.00 70.50 313 GLY A CA 1
ATOM 2391 C C . GLY A 1 313 ? -54.568 -12.016 67.384 1.00 70.50 313 GLY A C 1
ATOM 2392 O O . GLY A 1 313 ? -54.292 -11.968 66.186 1.00 70.50 313 GLY A O 1
ATOM 2393 N N . LEU A 1 314 ? -54.794 -13.161 68.022 1.00 75.06 314 LEU A N 1
ATOM 2394 C CA . LEU A 1 314 ? -54.948 -14.438 67.330 1.00 75.06 314 LEU A CA 1
ATOM 2395 C C . LEU A 1 314 ? -56.393 -14.561 66.832 1.00 75.06 314 LEU A C 1
ATOM 2397 O O . LEU A 1 314 ? -57.315 -14.118 67.515 1.00 75.06 314 LEU A O 1
ATOM 2401 N N . SER A 1 315 ? -56.596 -15.151 65.651 1.00 79.75 315 SER A N 1
ATOM 2402 C CA . SER A 1 315 ? -57.951 -15.523 65.219 1.00 79.75 315 SER A CA 1
ATOM 2403 C C . SER A 1 315 ? -58.519 -16.608 66.139 1.00 79.75 315 SER A C 1
ATOM 2405 O O . SER A 1 315 ? -57.747 -17.350 66.751 1.00 79.75 315 SER A O 1
ATOM 2407 N N . ASP A 1 316 ? -59.844 -16.735 66.204 1.00 75.31 316 ASP A N 1
ATOM 2408 C CA . ASP A 1 316 ? -60.528 -17.674 67.106 1.00 75.31 316 ASP A CA 1
ATOM 2409 C C . ASP A 1 316 ? -60.058 -19.135 66.950 1.00 75.31 316 ASP A C 1
ATOM 2411 O O . ASP A 1 316 ? -60.063 -19.896 67.916 1.00 75.31 316 ASP A O 1
ATOM 2415 N N . GLU A 1 317 ? -59.582 -19.528 65.765 1.00 73.00 317 GLU A N 1
ATOM 2416 C CA . GLU A 1 317 ? -59.049 -20.872 65.492 1.00 73.00 317 GLU A CA 1
ATOM 2417 C C . GLU A 1 317 ? -57.655 -21.112 66.101 1.00 73.00 317 GLU A C 1
ATOM 2419 O O . GLU A 1 317 ? -57.268 -22.251 66.368 1.00 73.00 317 GLU A O 1
ATOM 2424 N N . LEU A 1 318 ? -56.902 -20.037 66.348 1.00 76.56 318 LEU A N 1
ATOM 2425 C CA . LEU A 1 318 ? -55.538 -20.055 66.882 1.00 76.56 318 LEU A CA 1
ATOM 2426 C C . LEU A 1 318 ? -55.487 -19.755 68.385 1.00 76.56 318 LEU A C 1
ATOM 2428 O O . LEU A 1 318 ? -54.406 -19.779 68.976 1.00 76.56 318 LEU A O 1
ATOM 2432 N N . VAL A 1 319 ? -56.635 -19.495 69.018 1.00 82.00 319 VAL A N 1
ATOM 2433 C CA . VAL A 1 319 ? -56.726 -19.349 70.472 1.00 82.00 319 VAL A CA 1
ATOM 2434 C C . VAL A 1 319 ? -56.661 -20.742 71.116 1.00 82.00 319 VAL A C 1
ATOM 2436 O O . VAL A 1 319 ? -57.524 -21.594 70.875 1.00 82.00 319 VAL A O 1
ATOM 2439 N N . PRO A 1 320 ? -55.640 -21.033 71.942 1.00 81.69 320 PRO A N 1
ATOM 2440 C CA . PRO A 1 320 ? -55.537 -22.331 72.585 1.00 81.69 320 PRO A CA 1
ATOM 2441 C C . PRO A 1 320 ? -56.644 -22.528 73.628 1.00 81.69 320 PRO A C 1
ATOM 2443 O O . PRO A 1 320 ? -56.859 -21.681 74.490 1.00 81.69 320 PRO A O 1
ATOM 2446 N N . ARG A 1 321 ? -57.328 -23.677 73.565 1.00 82.88 321 ARG A N 1
ATOM 2447 C CA . ARG A 1 321 ? -58.358 -24.081 74.538 1.00 82.88 321 ARG A CA 1
ATOM 2448 C C . ARG A 1 321 ? -57.740 -24.600 75.839 1.00 82.88 321 ARG A C 1
ATOM 2450 O O . ARG A 1 321 ? -58.280 -24.371 76.915 1.00 82.88 321 ARG A O 1
ATOM 2457 N N . ASP A 1 322 ? -56.604 -25.283 75.716 1.00 83.69 322 ASP A N 1
ATOM 2458 C CA . ASP A 1 322 ? -55.811 -25.857 76.800 1.00 83.69 322 ASP A CA 1
ATOM 2459 C C . ASP A 1 322 ? -54.309 -25.875 76.431 1.00 83.69 322 ASP A C 1
ATOM 2461 O O . ASP A 1 322 ? -53.904 -25.468 75.334 1.00 83.69 322 ASP A O 1
ATOM 2465 N N . ALA A 1 323 ? -53.465 -26.320 77.367 1.00 77.94 323 ALA A N 1
ATOM 2466 C CA . ALA A 1 323 ? -52.011 -26.332 77.203 1.00 77.94 323 ALA A CA 1
ATOM 2467 C C . ALA A 1 323 ? -51.518 -27.318 76.124 1.00 77.94 323 ALA A C 1
ATOM 2469 O O . ALA A 1 323 ? -50.521 -27.037 75.455 1.00 77.94 323 ALA A O 1
ATOM 2470 N N . GLU A 1 324 ? -52.201 -28.448 75.920 1.00 80.25 324 GLU A N 1
ATOM 2471 C CA . GLU A 1 324 ? -51.828 -29.420 74.882 1.00 80.25 324 GLU A CA 1
ATOM 2472 C C . GLU A 1 324 ? -52.152 -28.878 73.484 1.00 80.25 324 GLU A C 1
ATOM 2474 O O . GLU A 1 324 ? -51.325 -28.967 72.570 1.00 80.25 324 GLU A O 1
ATOM 2479 N N . HIS A 1 325 ? -53.308 -28.225 73.335 1.00 83.19 325 HIS A N 1
ATOM 2480 C CA . HIS A 1 325 ? -53.706 -27.520 72.121 1.00 83.19 325 HIS A CA 1
ATOM 2481 C C . HIS A 1 325 ? -52.728 -26.384 71.794 1.00 83.19 325 HIS A C 1
ATOM 2483 O O . HIS A 1 325 ? -52.325 -26.241 70.641 1.00 83.19 325 HIS A O 1
ATOM 2489 N N . ALA A 1 326 ? -52.268 -25.628 72.800 1.00 82.94 326 ALA A N 1
ATOM 2490 C CA . ALA A 1 326 ? -51.247 -24.593 72.617 1.00 82.94 326 ALA A CA 1
ATOM 2491 C C . ALA A 1 326 ? -49.930 -25.157 72.060 1.00 82.94 326 ALA A C 1
ATOM 2493 O O . ALA A 1 326 ? -49.355 -24.593 71.128 1.00 82.94 326 ALA A O 1
ATOM 2494 N N . GLN A 1 327 ? -49.462 -26.296 72.581 1.00 85.19 327 GLN A N 1
ATOM 2495 C CA . GLN A 1 327 ? -48.249 -26.948 72.079 1.00 85.19 327 GLN A CA 1
ATOM 2496 C C . GLN A 1 327 ? -48.419 -27.479 70.649 1.00 85.19 327 GLN A C 1
ATOM 2498 O O . GLN A 1 327 ? -47.487 -27.393 69.849 1.00 85.19 327 GLN A O 1
ATOM 2503 N N . ALA A 1 328 ? -49.592 -28.016 70.303 1.00 85.69 328 ALA A N 1
ATOM 2504 C CA . ALA A 1 328 ? -49.882 -28.474 68.945 1.00 85.69 328 ALA A CA 1
ATOM 2505 C C . ALA A 1 328 ? -49.913 -27.312 67.935 1.00 85.69 328 ALA A C 1
ATOM 2507 O O . ALA A 1 328 ? -49.291 -27.411 66.873 1.00 85.69 328 ALA A O 1
ATOM 2508 N N . LEU A 1 329 ? -50.558 -26.195 68.291 1.00 87.69 329 LEU A N 1
ATOM 2509 C CA . LEU A 1 329 ? -50.578 -24.974 67.482 1.00 87.69 329 LEU A CA 1
ATOM 2510 C C . LEU A 1 329 ? -49.165 -24.395 67.300 1.00 87.69 329 LEU A C 1
ATOM 2512 O O . LEU A 1 329 ? -48.779 -24.086 66.176 1.00 87.69 329 LEU A O 1
ATOM 2516 N N . LEU A 1 330 ? -48.347 -24.343 68.360 1.00 87.44 330 LEU A N 1
ATOM 2517 C CA . LEU A 1 330 ? -46.953 -23.879 68.287 1.00 87.44 330 LEU A CA 1
ATOM 2518 C C . LEU A 1 330 ? -46.076 -24.753 67.388 1.00 87.44 330 LEU A C 1
ATOM 2520 O O . LEU A 1 330 ? -45.274 -24.223 66.620 1.00 87.44 330 LEU A O 1
ATOM 2524 N N . ARG A 1 331 ? -46.216 -26.084 67.459 1.00 89.50 331 ARG A N 1
ATOM 2525 C CA . ARG A 1 331 ? -45.491 -27.004 66.567 1.00 89.50 331 ARG A CA 1
ATOM 2526 C C . ARG A 1 331 ? -45.877 -26.781 65.108 1.00 89.50 331 ARG A C 1
ATOM 2528 O O . ARG A 1 331 ? -44.993 -26.724 64.260 1.00 89.50 331 ARG A O 1
ATOM 2535 N N . THR A 1 332 ? -47.170 -26.616 64.837 1.00 88.31 332 THR A N 1
ATOM 2536 C CA . THR A 1 332 ? -47.689 -26.376 63.482 1.00 88.31 332 THR A CA 1
ATOM 2537 C C . THR A 1 332 ? -47.185 -25.043 62.933 1.00 88.31 332 THR A C 1
ATOM 2539 O O . THR A 1 332 ? -46.567 -25.020 61.875 1.00 88.31 332 THR A O 1
ATOM 2542 N N . ALA A 1 333 ? -47.318 -23.959 63.702 1.00 87.12 333 ALA A N 1
ATOM 2543 C CA . ALA A 1 333 ? -46.824 -22.637 63.317 1.00 87.12 333 ALA A CA 1
ATOM 2544 C C . ALA A 1 333 ? -45.299 -22.616 63.113 1.00 87.12 333 ALA A C 1
ATOM 2546 O O . ALA A 1 333 ? -44.800 -21.955 62.208 1.00 87.12 333 ALA A O 1
ATOM 2547 N N . SER A 1 334 ? -44.547 -23.366 63.927 1.00 89.25 334 SER A N 1
ATOM 2548 C CA . SER A 1 334 ? -43.088 -23.476 63.796 1.00 89.25 334 SER A CA 1
ATOM 2549 C C . SER A 1 334 ? -42.680 -24.270 62.549 1.00 89.25 334 SER A C 1
ATOM 2551 O O . SER A 1 334 ? -41.721 -23.894 61.878 1.00 89.25 334 SER A O 1
ATOM 2553 N N . ALA A 1 335 ? -43.412 -25.337 62.207 1.00 91.56 335 ALA A N 1
ATOM 2554 C CA . ALA A 1 335 ? -43.202 -26.097 60.974 1.00 91.56 335 ALA A CA 1
ATOM 2555 C C . ALA A 1 335 ? -43.558 -25.268 59.727 1.00 91.56 335 ALA A C 1
ATOM 2557 O O . ALA A 1 335 ? -42.801 -25.250 58.757 1.00 91.56 335 ALA A O 1
ATOM 2558 N N . GLU A 1 336 ? -44.666 -24.524 59.771 1.00 89.88 336 GLU A N 1
ATOM 2559 C CA . GLU A 1 336 ? -45.043 -23.592 58.708 1.00 89.88 336 GLU A CA 1
ATOM 2560 C C . GLU A 1 336 ? -43.998 -22.486 58.544 1.00 89.88 336 GLU A C 1
ATOM 2562 O O . GLU A 1 336 ? -43.548 -22.247 57.423 1.00 89.88 336 GLU A O 1
ATOM 2567 N N . LEU A 1 337 ? -43.543 -21.870 59.641 1.00 91.88 337 LEU A N 1
ATOM 2568 C CA . LEU A 1 337 ? -42.475 -20.871 59.615 1.00 91.88 337 LEU A CA 1
ATOM 2569 C C . LEU A 1 337 ? -41.205 -21.442 58.979 1.00 91.88 337 LEU A C 1
ATOM 2571 O O . LEU A 1 337 ? -40.654 -20.809 58.082 1.00 91.88 337 LEU A O 1
ATOM 2575 N N . ALA A 1 338 ? -40.768 -22.640 59.379 1.00 92.69 338 ALA A N 1
ATOM 2576 C CA . ALA A 1 338 ? -39.604 -23.296 58.787 1.00 92.69 338 ALA A CA 1
ATOM 2577 C C . ALA A 1 338 ? -39.777 -23.489 57.269 1.00 92.69 338 ALA A C 1
ATOM 2579 O O . ALA A 1 338 ? -38.924 -23.041 56.505 1.00 92.69 338 ALA A O 1
ATOM 2580 N N . SER A 1 339 ? -40.920 -24.029 56.826 1.00 93.94 339 SER A N 1
ATOM 2581 C CA . SER A 1 339 ? -41.202 -24.241 55.397 1.00 93.94 339 SER A CA 1
ATOM 2582 C C . SER A 1 339 ? -41.222 -22.939 54.585 1.00 93.94 339 SER A C 1
ATOM 2584 O O . SER A 1 339 ? -40.708 -22.878 53.470 1.00 93.94 339 SER A O 1
ATOM 2586 N N . ARG A 1 340 ? -41.781 -21.858 55.149 1.00 92.44 340 ARG A N 1
ATOM 2587 C CA . ARG A 1 340 ? -41.826 -20.540 54.501 1.00 92.44 340 ARG A CA 1
ATOM 2588 C C . ARG A 1 340 ? -40.453 -19.887 54.449 1.00 92.44 340 ARG A C 1
ATOM 2590 O O . ARG A 1 340 ? -40.158 -19.202 53.475 1.00 92.44 340 ARG A O 1
ATOM 2597 N N . THR A 1 341 ? -39.629 -20.103 55.472 1.00 93.25 341 THR A N 1
ATOM 2598 C CA . THR A 1 341 ? -38.251 -19.600 55.509 1.00 93.25 341 THR A CA 1
ATOM 2599 C C . THR A 1 341 ? -37.401 -20.312 54.459 1.00 93.25 341 THR A C 1
ATOM 2601 O O . THR A 1 341 ? -36.701 -19.650 53.705 1.00 93.25 341 THR A O 1
ATOM 2604 N N . GLU A 1 342 ? -37.532 -21.634 54.333 1.00 94.44 342 GLU A N 1
ATOM 2605 C CA . GLU A 1 342 ? -36.847 -22.418 53.300 1.00 94.44 342 GLU A CA 1
ATOM 2606 C C . GLU A 1 342 ? -37.276 -22.003 51.883 1.00 94.44 342 GLU A C 1
ATOM 2608 O O . GLU A 1 342 ? -36.428 -21.735 51.035 1.00 94.44 342 GLU A O 1
ATOM 2613 N N . ALA A 1 343 ? -38.582 -21.838 51.642 1.00 92.50 343 ALA A N 1
ATOM 2614 C CA . ALA A 1 343 ? -39.088 -21.352 50.358 1.00 92.50 343 ALA A CA 1
ATOM 2615 C C . ALA A 1 343 ? -38.597 -19.930 50.020 1.00 92.50 343 ALA A C 1
ATOM 2617 O O . ALA A 1 343 ? -38.367 -19.612 48.853 1.00 92.50 343 ALA A O 1
ATOM 2618 N N . LEU A 1 344 ? -38.434 -19.062 51.027 1.00 93.88 344 LEU A N 1
ATOM 2619 C CA . LEU A 1 344 ? -37.886 -17.719 50.841 1.00 93.88 344 LEU A CA 1
ATOM 2620 C C . LEU A 1 344 ? -36.401 -17.760 50.464 1.00 93.88 344 LEU A C 1
ATOM 2622 O O . LEU A 1 344 ? -35.997 -17.006 49.581 1.00 93.88 344 LEU A O 1
ATOM 2626 N N . GLU A 1 345 ? -35.602 -18.609 51.112 1.00 94.00 345 GLU A N 1
ATOM 2627 C CA . GLU A 1 345 ? -34.184 -18.775 50.772 1.00 94.00 345 GLU A CA 1
ATOM 2628 C C . GLU A 1 345 ? -34.015 -19.341 49.355 1.00 94.00 345 GLU A C 1
ATOM 2630 O O . GLU A 1 345 ? -33.304 -18.742 48.554 1.00 94.00 345 GLU A O 1
ATOM 2635 N N . GLN A 1 346 ? -34.778 -20.372 48.976 1.00 93.25 346 GLN A N 1
ATOM 2636 C CA . GLN A 1 346 ? -34.771 -20.904 47.603 1.00 93.25 346 GLN A CA 1
ATOM 2637 C C . GLN A 1 346 ? -35.156 -19.839 46.563 1.00 93.25 346 GLN A C 1
ATOM 2639 O O . GLN A 1 346 ? -34.528 -19.719 45.512 1.00 93.25 346 GLN A O 1
ATOM 2644 N N . ALA A 1 347 ? -36.171 -19.017 46.854 1.00 92.50 347 ALA A N 1
ATOM 2645 C CA . ALA A 1 347 ? -36.562 -17.923 45.968 1.00 92.50 347 ALA A CA 1
ATOM 2646 C C . ALA A 1 347 ? -35.483 -16.828 45.870 1.00 92.50 347 ALA A C 1
ATOM 2648 O O . ALA A 1 347 ? -35.334 -16.211 44.814 1.00 92.50 347 ALA A O 1
ATOM 2649 N N . ARG A 1 348 ? -34.729 -16.572 46.949 1.00 93.88 348 ARG A N 1
ATOM 2650 C CA . ARG A 1 348 ? -33.602 -15.624 46.951 1.00 93.88 348 ARG A CA 1
ATOM 2651 C C . ARG A 1 348 ? -32.433 -16.136 46.123 1.00 93.88 348 ARG A C 1
ATOM 2653 O O . ARG A 1 348 ? -31.882 -15.351 45.357 1.00 93.88 348 ARG A O 1
ATOM 2660 N N . GLU A 1 349 ? -32.092 -17.415 46.250 1.00 94.12 349 GLU A N 1
ATOM 2661 C CA . GLU A 1 349 ? -31.050 -18.062 45.447 1.00 94.12 349 GLU A CA 1
ATOM 2662 C C . GLU A 1 349 ? -31.409 -18.017 43.957 1.00 94.12 349 GLU A C 1
ATOM 2664 O O . GLU A 1 349 ? -30.655 -17.454 43.166 1.00 94.12 349 GLU A O 1
ATOM 2669 N N . ALA A 1 350 ? -32.618 -18.452 43.585 1.00 92.19 350 ALA A N 1
ATOM 2670 C CA . ALA A 1 350 ? -33.087 -18.390 42.199 1.00 92.19 350 ALA A CA 1
ATOM 2671 C C . ALA A 1 350 ? -33.126 -16.951 41.647 1.00 92.19 350 ALA A C 1
ATOM 2673 O O . ALA A 1 350 ? -32.791 -16.703 40.490 1.00 92.19 350 ALA A O 1
ATOM 2674 N N . HIS A 1 351 ? -33.519 -15.969 42.468 1.00 92.94 351 HIS A N 1
ATOM 2675 C CA . HIS A 1 351 ? -33.489 -14.564 42.063 1.00 92.94 351 HIS A CA 1
ATOM 2676 C C . HIS A 1 351 ? -32.060 -14.049 41.847 1.00 92.94 351 HIS A C 1
ATOM 2678 O O . HIS A 1 351 ? -31.831 -13.286 40.909 1.00 92.94 351 HIS A O 1
ATOM 2684 N N . ALA A 1 352 ? -31.109 -14.452 42.694 1.00 93.38 352 ALA A N 1
ATOM 2685 C CA . ALA A 1 352 ? -29.705 -14.094 42.538 1.00 93.38 352 ALA A CA 1
ATOM 2686 C C . ALA A 1 352 ? -29.123 -14.685 41.244 1.00 93.38 352 ALA A C 1
ATOM 2688 O O . ALA A 1 352 ? -28.513 -13.946 40.475 1.00 93.38 352 ALA A O 1
ATOM 2689 N N . GLU A 1 353 ? -29.397 -15.960 40.954 1.00 93.06 353 GLU A N 1
ATOM 2690 C CA . GLU A 1 353 ? -28.982 -16.620 39.708 1.00 93.06 353 GLU A CA 1
ATOM 2691 C C . GLU A 1 353 ? -29.560 -15.926 38.467 1.00 93.06 353 GLU A C 1
ATOM 2693 O O . GLU A 1 353 ? -28.831 -15.621 37.521 1.00 93.06 353 GLU A O 1
ATOM 2698 N N . LEU A 1 354 ? -30.858 -15.600 38.479 1.00 93.88 354 LEU A N 1
ATOM 2699 C CA . LEU A 1 354 ? -31.500 -14.870 37.381 1.00 93.88 354 LEU A CA 1
ATOM 2700 C C . LEU A 1 354 ? -30.926 -13.458 37.203 1.00 93.88 354 LEU A C 1
ATOM 2702 O O . LEU A 1 354 ? -30.782 -12.997 36.071 1.00 93.88 354 LEU A O 1
ATOM 2706 N N . LEU A 1 355 ? -30.590 -12.764 38.294 1.00 95.56 355 LEU A N 1
ATOM 2707 C CA . LEU A 1 355 ? -29.948 -11.451 38.230 1.00 95.56 355 LEU A CA 1
ATOM 2708 C C . LEU A 1 355 ? -28.538 -11.525 37.641 1.00 95.56 355 LEU A C 1
ATOM 2710 O O . LEU A 1 355 ? -28.173 -10.643 36.864 1.00 95.56 355 LEU A O 1
ATOM 2714 N N . GLU A 1 356 ? -27.749 -12.541 37.993 1.00 93.75 356 GLU A N 1
ATOM 2715 C CA . GLU A 1 356 ? -26.426 -12.738 37.392 1.00 93.75 356 GLU A CA 1
ATOM 2716 C C . GLU A 1 356 ? -26.530 -13.078 35.903 1.00 93.75 356 GLU A C 1
ATOM 2718 O O . GLU A 1 356 ? -25.845 -12.453 35.094 1.00 93.75 356 GLU A O 1
ATOM 2723 N N . ALA A 1 357 ? -27.446 -13.974 35.520 1.00 92.31 357 ALA A N 1
ATOM 2724 C CA . ALA A 1 357 ? -27.695 -14.305 34.118 1.00 92.31 357 ALA A CA 1
ATOM 2725 C C . ALA A 1 357 ? -28.168 -13.086 33.305 1.00 92.31 357 ALA A C 1
ATOM 2727 O O . ALA A 1 357 ? -27.706 -12.869 32.185 1.00 92.31 357 ALA A O 1
ATOM 2728 N N . HIS A 1 358 ? -29.051 -12.257 33.874 1.00 91.94 358 HIS A N 1
ATOM 2729 C CA . HIS A 1 358 ? -29.522 -11.032 33.230 1.00 91.94 358 HIS A CA 1
ATOM 2730 C C . HIS A 1 358 ? -28.390 -10.021 33.022 1.00 91.94 358 HIS A C 1
ATOM 2732 O O . HIS A 1 358 ? -28.249 -9.502 31.917 1.00 91.94 358 HIS A O 1
ATOM 2738 N N . ARG A 1 359 ? -27.549 -9.786 34.039 1.00 92.81 359 ARG A N 1
ATOM 2739 C CA . ARG A 1 359 ? -26.385 -8.893 33.919 1.00 92.81 359 ARG A CA 1
ATOM 2740 C C . ARG A 1 359 ? -25.390 -9.392 32.878 1.00 92.81 359 ARG A C 1
ATOM 2742 O O . ARG A 1 359 ? -24.951 -8.610 32.047 1.00 92.81 359 ARG A O 1
ATOM 2749 N N . ALA A 1 360 ? -25.094 -10.692 32.868 1.00 89.12 360 ALA A N 1
ATOM 2750 C CA . ALA A 1 360 ? -24.219 -11.286 31.860 1.00 89.12 360 ALA A CA 1
ATOM 2751 C C . ALA A 1 360 ? -24.776 -11.114 30.434 1.00 89.12 360 ALA A C 1
ATOM 2753 O O . ALA A 1 360 ? -24.014 -10.857 29.503 1.00 89.12 360 ALA A O 1
ATOM 2754 N N . ALA A 1 361 ? -26.098 -11.217 30.258 1.00 89.50 361 ALA A N 1
ATOM 2755 C CA . ALA A 1 361 ? -26.752 -10.969 28.976 1.00 89.50 361 ALA A CA 1
ATOM 2756 C C . ALA A 1 361 ? -26.712 -9.483 28.568 1.00 89.50 361 ALA A C 1
ATOM 2758 O O . ALA A 1 361 ? -26.454 -9.194 27.401 1.00 89.50 361 ALA A O 1
ATOM 2759 N N . GLU A 1 362 ? -26.921 -8.547 29.503 1.00 91.75 362 GLU A N 1
ATOM 2760 C CA . GLU A 1 362 ? -26.791 -7.101 29.246 1.00 91.75 362 GLU A CA 1
ATOM 2761 C C . GLU A 1 362 ? -25.354 -6.718 28.860 1.00 91.75 362 GLU A C 1
ATOM 2763 O O . GLU A 1 362 ? -25.149 -6.028 27.860 1.00 91.75 362 GLU A O 1
ATOM 2768 N N . ASP A 1 363 ? -24.357 -7.223 29.592 1.00 90.12 363 ASP A N 1
ATOM 2769 C CA . ASP A 1 363 ? -22.939 -7.001 29.292 1.00 90.12 363 ASP A CA 1
ATOM 2770 C C . ASP A 1 363 ? -22.562 -7.577 27.916 1.00 90.12 363 ASP A C 1
ATOM 2772 O O . ASP A 1 363 ? -21.822 -6.953 27.147 1.00 90.12 363 ASP A O 1
ATOM 2776 N N . ALA A 1 364 ? -23.096 -8.755 27.570 1.00 88.94 364 ALA A N 1
ATOM 2777 C CA . ALA A 1 364 ? -22.876 -9.363 26.264 1.00 88.94 364 ALA A CA 1
ATOM 2778 C C . ALA A 1 364 ? -23.513 -8.543 25.131 1.00 88.94 364 ALA A C 1
ATOM 2780 O O . ALA A 1 364 ? -22.853 -8.290 24.121 1.00 88.94 364 ALA A O 1
ATOM 2781 N N . ALA A 1 365 ? -24.760 -8.092 25.306 1.00 89.50 365 ALA A N 1
ATOM 2782 C CA . ALA A 1 365 ? -25.461 -7.252 24.337 1.00 89.50 365 ALA A CA 1
ATOM 2783 C C . ALA A 1 365 ? -24.714 -5.931 24.094 1.00 89.50 365 ALA A C 1
ATOM 2785 O O . ALA A 1 365 ? -24.430 -5.595 22.944 1.00 89.50 365 ALA A O 1
ATOM 2786 N N . GLY A 1 366 ? -24.293 -5.245 25.163 1.00 90.50 366 GLY A N 1
ATOM 2787 C CA . GLY A 1 366 ? -23.476 -4.033 25.058 1.00 90.50 366 GLY A CA 1
ATOM 2788 C C . GLY A 1 366 ? -22.144 -4.282 24.341 1.00 90.50 366 GLY A C 1
ATOM 2789 O O . GLY A 1 366 ? -21.748 -3.510 23.468 1.00 90.50 366 GLY A O 1
ATOM 2790 N N . GLY A 1 367 ? -21.484 -5.408 24.634 1.00 91.62 367 GLY A N 1
ATOM 2791 C CA . GLY A 1 367 ? -20.264 -5.821 23.939 1.00 91.62 367 GLY A CA 1
ATOM 2792 C C . GLY A 1 367 ? -20.464 -6.030 22.434 1.00 91.62 367 GLY A C 1
ATOM 2793 O O . GLY A 1 367 ? -19.634 -5.581 21.641 1.00 91.62 367 GLY A O 1
ATOM 2794 N N . PHE A 1 368 ? -21.560 -6.671 22.019 1.00 91.38 368 PHE A N 1
ATOM 2795 C CA . PHE A 1 368 ? -21.891 -6.836 20.600 1.00 91.38 368 PHE A CA 1
ATOM 2796 C C . PHE A 1 368 ? -22.245 -5.509 19.917 1.00 91.38 368 PHE A C 1
ATOM 2798 O O . PHE A 1 368 ? -21.793 -5.279 18.793 1.00 91.38 368 PHE A O 1
ATOM 2805 N N . ASP A 1 369 ? -22.969 -4.613 20.591 1.00 89.88 369 ASP A N 1
ATOM 2806 C CA . ASP A 1 369 ? -23.316 -3.290 20.060 1.00 89.88 369 ASP A CA 1
ATOM 2807 C C . ASP A 1 369 ? -22.075 -2.435 19.765 1.00 89.88 369 ASP A C 1
ATOM 2809 O O . ASP A 1 369 ? -21.983 -1.807 18.702 1.00 89.88 369 ASP A O 1
ATOM 2813 N N . GLU A 1 370 ? -21.081 -2.450 20.658 1.00 90.88 370 GLU A N 1
ATOM 2814 C CA . GLU A 1 370 ? -19.796 -1.771 20.448 1.00 90.88 370 GLU A CA 1
ATOM 2815 C C . GLU A 1 370 ? -19.045 -2.328 19.229 1.00 90.88 370 GLU A C 1
ATOM 2817 O O . GLU A 1 370 ? -18.522 -1.570 18.403 1.00 90.88 370 GLU A O 1
ATOM 2822 N N . ILE A 1 371 ? -19.005 -3.657 19.084 1.00 91.00 371 ILE A N 1
ATOM 2823 C CA . ILE A 1 371 ? -18.360 -4.325 17.943 1.00 91.00 371 ILE A CA 1
ATOM 2824 C C . ILE A 1 371 ? -19.073 -3.954 16.641 1.00 91.00 371 ILE A C 1
ATOM 2826 O O . ILE A 1 371 ? -18.420 -3.563 15.667 1.00 91.00 371 ILE A O 1
ATOM 2830 N N . ALA A 1 372 ? -20.404 -4.013 16.632 1.00 87.94 372 ALA A N 1
ATOM 2831 C CA . ALA A 1 372 ? -21.221 -3.650 15.483 1.00 87.94 372 ALA A CA 1
ATOM 2832 C C . ALA A 1 372 ? -21.053 -2.170 15.106 1.00 87.94 372 ALA A C 1
ATOM 2834 O O . ALA A 1 372 ? -20.985 -1.839 13.923 1.00 87.94 372 ALA A O 1
ATOM 2835 N N . ALA A 1 373 ? -20.953 -1.260 16.081 1.00 87.44 373 ALA A N 1
ATOM 2836 C CA . ALA A 1 373 ? -20.671 0.154 15.829 1.00 87.44 373 ALA A CA 1
ATOM 2837 C C . ALA A 1 373 ? -19.301 0.353 15.154 1.00 87.44 373 ALA A C 1
ATOM 2839 O O . ALA A 1 373 ? -19.217 1.028 14.127 1.00 87.44 373 ALA A O 1
ATOM 2840 N N . MET A 1 374 ? -18.248 -0.303 15.659 1.00 86.31 374 MET A N 1
ATOM 2841 C CA . MET A 1 374 ? -16.906 -0.232 15.064 1.00 86.31 374 MET A CA 1
ATOM 2842 C C . MET A 1 374 ? -16.850 -0.748 13.621 1.00 86.31 374 MET A C 1
ATOM 2844 O O . MET A 1 374 ? -16.063 -0.237 12.821 1.00 86.31 374 MET A O 1
ATOM 2848 N N . LEU A 1 375 ? -17.629 -1.782 13.295 1.00 86.56 375 LEU A N 1
ATOM 2849 C CA . LEU A 1 375 ? -17.713 -2.326 11.939 1.00 86.56 375 LEU A CA 1
ATOM 2850 C C . LEU A 1 375 ? -18.540 -1.418 11.018 1.00 86.56 375 LEU A C 1
ATOM 2852 O O . LEU A 1 375 ? -18.114 -1.146 9.897 1.00 86.56 375 LEU A O 1
ATOM 2856 N N . ARG A 1 376 ? -19.669 -0.880 11.500 1.00 84.19 376 ARG A N 1
ATOM 2857 C CA . ARG A 1 376 ? -20.505 0.067 10.740 1.00 84.19 376 ARG A CA 1
ATOM 2858 C C . ARG A 1 376 ? -19.752 1.332 10.344 1.00 84.19 376 ARG A C 1
ATOM 2860 O O . ARG A 1 376 ? -19.896 1.777 9.211 1.00 84.19 376 ARG A O 1
ATOM 2867 N N . ASP A 1 377 ? -18.920 1.884 11.225 1.00 83.62 377 ASP A N 1
ATOM 2868 C CA . ASP A 1 377 ? -18.123 3.074 10.897 1.00 83.62 377 ASP A CA 1
ATOM 2869 C C . ASP A 1 377 ? -17.143 2.840 9.735 1.00 83.62 377 ASP A C 1
ATOM 2871 O O . ASP A 1 377 ? -16.844 3.773 8.995 1.00 83.62 377 ASP A O 1
ATOM 2875 N N . LEU A 1 378 ? -16.683 1.603 9.521 1.00 78.38 378 LEU A N 1
ATOM 2876 C CA . LEU A 1 378 ? -15.820 1.257 8.385 1.00 78.38 378 LEU A CA 1
ATOM 2877 C C . LEU A 1 378 ? -16.594 1.055 7.084 1.00 78.38 378 LEU A C 1
ATOM 2879 O O . LEU A 1 378 ? -16.046 1.271 6.009 1.00 78.38 378 LEU A O 1
ATOM 2883 N N . LEU A 1 379 ? -17.859 0.651 7.183 1.00 73.81 379 LEU A N 1
ATOM 2884 C CA . LEU A 1 379 ? -18.753 0.465 6.043 1.00 73.81 379 LEU A CA 1
ATOM 2885 C C . LEU A 1 379 ? -19.489 1.752 5.654 1.00 73.81 379 LEU A C 1
ATOM 2887 O O . LEU A 1 379 ? -20.168 1.778 4.639 1.00 73.81 379 LEU A O 1
ATOM 2891 N N . ARG A 1 380 ? -19.355 2.838 6.425 1.00 63.88 380 ARG A N 1
ATOM 2892 C CA . ARG A 1 380 ? -20.115 4.089 6.254 1.00 63.88 380 ARG A CA 1
ATOM 2893 C C . ARG A 1 380 ? -19.911 4.773 4.895 1.00 63.88 380 ARG A C 1
ATOM 2895 O O . ARG A 1 380 ? -20.746 5.577 4.494 1.00 63.88 380 ARG A O 1
ATOM 2902 N N . GLU A 1 381 ? -18.836 4.439 4.183 1.00 57.66 381 GLU A N 1
ATOM 2903 C CA . GLU A 1 381 ? -18.583 4.895 2.808 1.00 57.66 381 GLU A CA 1
ATOM 2904 C C . GLU A 1 381 ? -19.328 4.071 1.739 1.00 57.66 381 GLU A C 1
ATOM 2906 O O . GLU A 1 381 ? -19.434 4.511 0.600 1.00 57.66 381 GLU A O 1
ATOM 2911 N N . HIS A 1 382 ? -19.859 2.897 2.088 1.00 54.38 382 HIS A N 1
ATOM 2912 C CA . HIS A 1 382 ? -20.572 1.981 1.196 1.00 54.38 382 HIS A CA 1
ATOM 2913 C C . HIS A 1 382 ? -21.965 1.731 1.774 1.00 54.38 382 HIS A C 1
ATOM 2915 O O . HIS A 1 382 ? -22.156 0.838 2.593 1.00 54.38 382 HIS A O 1
ATOM 2921 N N . THR A 1 383 ? -22.944 2.554 1.396 1.00 46.22 383 THR A N 1
ATOM 2922 C CA . THR A 1 383 ? -24.340 2.323 1.791 1.00 46.22 383 THR A CA 1
ATOM 2923 C C . THR A 1 383 ? -24.845 1.091 1.037 1.00 46.22 383 THR A C 1
ATOM 2925 O O . THR A 1 383 ? -24.937 1.163 -0.189 1.00 46.22 383 THR A O 1
ATOM 2928 N N . PRO A 1 384 ? -25.137 -0.041 1.700 1.00 52.50 384 PRO A N 1
ATOM 2929 C CA . PRO A 1 384 ? -25.734 -1.173 1.016 1.00 52.50 384 PRO A CA 1
ATOM 2930 C C . PRO A 1 384 ? -27.187 -0.800 0.715 1.00 52.50 384 PRO A C 1
ATOM 2932 O O . PRO A 1 384 ? -27.975 -0.561 1.630 1.00 52.50 384 PRO A O 1
ATOM 2935 N N . GLU A 1 385 ? -27.530 -0.702 -0.566 1.00 49.94 385 GLU A N 1
ATOM 2936 C CA . GLU A 1 385 ? -28.917 -0.731 -1.032 1.00 49.94 385 GLU A CA 1
ATOM 2937 C C . GLU A 1 385 ? -29.373 -2.196 -1.105 1.00 49.94 385 GLU A C 1
ATOM 2939 O O . GLU A 1 385 ? -29.583 -2.712 -2.194 1.00 49.94 385 GLU A O 1
ATOM 2944 N N . GLU A 1 386 ? -29.483 -2.900 0.024 1.00 48.97 386 GLU A N 1
ATOM 2945 C CA . GLU A 1 386 ? -30.090 -4.238 0.043 1.00 48.97 386 GLU A CA 1
ATOM 2946 C C . GLU A 1 386 ? -31.034 -4.402 1.238 1.00 48.97 386 GLU A C 1
ATOM 2948 O O . GLU A 1 386 ? -30.862 -3.803 2.303 1.00 48.97 386 GLU A O 1
ATOM 2953 N N . GLU A 1 387 ? -32.104 -5.145 0.970 1.00 48.25 387 GLU A N 1
ATOM 2954 C CA . GLU A 1 387 ? -33.289 -5.344 1.790 1.00 48.25 387 GLU A CA 1
ATOM 2955 C C . GLU A 1 387 ? -32.932 -5.811 3.205 1.00 48.25 387 GLU A C 1
ATOM 2957 O O . GLU A 1 387 ? -32.006 -6.585 3.426 1.00 48.25 387 GLU A O 1
ATOM 2962 N N . GLN A 1 388 ? -33.675 -5.290 4.181 1.00 47.56 388 GLN A N 1
ATOM 2963 C CA . GLN A 1 388 ? -33.508 -5.552 5.607 1.00 47.56 388 GLN A CA 1
ATOM 2964 C C . GLN A 1 388 ? -33.901 -7.001 5.938 1.00 47.56 388 GLN A C 1
ATOM 2966 O O . GLN A 1 388 ? -34.949 -7.242 6.536 1.00 47.56 388 GLN A O 1
ATOM 2971 N N . GLU A 1 389 ? -33.078 -7.973 5.553 1.00 57.50 389 GLU A N 1
ATOM 2972 C CA . GLU A 1 389 ? -33.128 -9.302 6.151 1.00 57.50 389 GLU A CA 1
ATOM 2973 C C . GLU A 1 389 ? -32.798 -9.170 7.641 1.00 57.50 389 GLU A C 1
ATOM 2975 O O . GLU A 1 389 ? -31.886 -8.437 8.040 1.00 57.50 389 GLU A O 1
ATOM 2980 N N . GLN A 1 390 ? -33.586 -9.838 8.487 1.00 57.72 390 GLN A N 1
ATOM 2981 C CA . GLN A 1 390 ? -33.279 -9.903 9.910 1.00 57.72 390 GLN A CA 1
ATOM 2982 C C . GLN A 1 390 ? -31.914 -10.582 10.064 1.00 57.72 390 GLN A C 1
ATOM 2984 O O . GLN A 1 390 ? -31.767 -11.725 9.630 1.00 57.72 390 GLN A O 1
ATOM 2989 N N . PRO A 1 391 ? -30.910 -9.903 10.642 1.00 67.50 391 PRO A N 1
ATOM 2990 C CA . PRO A 1 391 ? -29.581 -10.474 10.753 1.00 67.50 391 PRO A CA 1
ATOM 2991 C C . PRO A 1 391 ? -29.633 -11.722 11.635 1.00 67.50 391 PRO A C 1
ATOM 2993 O O . PRO A 1 391 ? -30.182 -11.687 12.739 1.00 67.50 391 PRO A O 1
ATOM 2996 N N . GLU A 1 392 ? -29.056 -12.820 11.148 1.00 78.88 392 GLU A N 1
ATOM 2997 C CA . GLU A 1 392 ? -28.934 -14.044 11.935 1.00 78.88 392 GLU A CA 1
ATOM 2998 C C . GLU A 1 392 ? -28.112 -13.779 13.215 1.00 78.88 392 GLU A C 1
ATOM 3000 O O . GLU A 1 392 ? -27.101 -13.064 13.164 1.00 78.88 392 GLU A O 1
ATOM 3005 N N . PRO A 1 393 ? -28.510 -14.339 14.374 1.00 81.56 393 PRO A N 1
ATOM 3006 C CA . PRO A 1 393 ? -27.752 -14.196 15.612 1.00 81.56 393 PRO A CA 1
ATOM 3007 C C . PRO A 1 393 ? -26.322 -14.719 15.459 1.00 81.56 393 PRO A C 1
ATOM 3009 O O . PRO A 1 393 ? -26.101 -15.821 14.954 1.00 81.56 393 PRO A O 1
ATOM 3012 N N . TYR A 1 394 ? -25.339 -13.958 15.946 1.00 84.25 394 TYR A N 1
ATOM 3013 C CA . TYR A 1 394 ? -23.950 -14.407 15.933 1.00 84.25 394 TYR A CA 1
ATOM 3014 C C . TYR A 1 394 ? -23.785 -15.638 16.847 1.00 84.25 394 TYR A C 1
ATOM 3016 O O . TYR A 1 394 ? -24.137 -15.562 18.025 1.00 84.25 394 TYR A O 1
ATOM 3024 N N . PRO A 1 395 ? -23.247 -16.767 16.348 1.00 85.50 395 PRO A N 1
ATOM 3025 C CA . PRO A 1 395 ? -23.253 -18.034 17.084 1.00 85.50 395 PRO A CA 1
ATOM 3026 C C . PRO A 1 395 ? -22.182 -18.131 18.183 1.00 85.50 395 PRO A C 1
ATOM 3028 O O . PRO A 1 395 ? -22.239 -19.043 19.005 1.00 85.50 395 PRO A O 1
ATOM 3031 N N . GLY A 1 396 ? -21.182 -17.244 18.171 1.00 88.50 396 GLY A N 1
ATOM 3032 C CA . GLY A 1 396 ? -20.035 -17.283 19.080 1.00 88.50 396 GLY A CA 1
ATOM 3033 C C . GLY A 1 396 ? -20.141 -16.339 20.278 1.00 88.50 396 GLY A C 1
ATOM 3034 O O . GLY A 1 396 ? -21.103 -15.590 20.443 1.00 88.50 396 GLY A O 1
ATOM 3035 N N . SER A 1 397 ? -19.099 -16.341 21.107 1.00 90.25 397 SER A N 1
ATOM 3036 C CA . SER A 1 397 ? -18.980 -15.417 22.243 1.00 90.25 397 SER A CA 1
ATOM 3037 C C . SER A 1 397 ? -18.626 -13.986 21.808 1.00 90.25 397 SER A C 1
ATOM 3039 O O . SER A 1 397 ? -18.144 -13.746 20.697 1.00 90.25 397 SER A O 1
ATOM 3041 N N . THR A 1 398 ? -18.807 -13.016 22.710 1.00 91.94 398 THR A N 1
ATOM 3042 C CA . THR A 1 398 ? -18.392 -11.620 22.485 1.00 91.94 398 THR A CA 1
ATOM 3043 C C . THR A 1 398 ? -16.894 -11.488 22.203 1.00 91.94 398 THR A C 1
ATOM 3045 O O . THR A 1 398 ? -16.499 -10.678 21.366 1.00 91.94 398 THR A O 1
ATOM 3048 N N . GLU A 1 399 ? -16.050 -12.303 22.840 1.00 90.12 399 GLU A N 1
ATOM 3049 C CA . GLU A 1 399 ? -14.600 -12.324 22.603 1.00 90.12 399 GLU A CA 1
ATOM 3050 C C . GLU A 1 399 ? -14.248 -12.857 21.208 1.00 90.12 399 GLU A C 1
ATOM 3052 O O . GLU A 1 399 ? -13.449 -12.248 20.492 1.00 90.12 399 GLU A O 1
ATOM 3057 N N . GLU A 1 400 ? -14.899 -13.936 20.767 1.00 91.25 400 GLU A N 1
ATOM 3058 C CA . GLU A 1 400 ? -14.734 -14.460 19.404 1.00 91.25 400 GLU A CA 1
ATOM 3059 C C . GLU A 1 400 ? -15.188 -13.436 18.356 1.00 91.25 400 GLU A C 1
ATOM 3061 O O . GLU A 1 400 ? -14.512 -13.240 17.343 1.00 91.25 400 GLU A O 1
ATOM 3066 N N . ALA A 1 401 ? -16.290 -12.725 18.615 1.00 91.88 401 ALA A N 1
ATOM 3067 C CA . ALA A 1 401 ? -16.747 -11.635 17.758 1.00 91.88 401 ALA A CA 1
ATOM 3068 C C . ALA A 1 401 ? -15.756 -10.464 17.724 1.00 91.88 401 ALA A C 1
ATOM 3070 O O . ALA A 1 401 ? -15.481 -9.934 16.645 1.00 91.88 401 ALA A O 1
ATOM 3071 N N . ARG A 1 402 ? -15.163 -10.079 18.866 1.00 91.50 402 ARG A N 1
ATOM 3072 C CA . ARG A 1 402 ? -14.109 -9.046 18.915 1.00 91.50 402 ARG A CA 1
ATOM 3073 C C . ARG A 1 402 ? -12.905 -9.450 18.080 1.00 91.50 402 ARG A C 1
ATOM 3075 O O . ARG A 1 402 ? -12.390 -8.624 17.323 1.00 91.50 402 ARG A O 1
ATOM 3082 N N . GLN A 1 403 ? -12.457 -10.697 18.204 1.00 92.06 403 GLN A N 1
ATOM 3083 C CA . GLN A 1 403 ? -11.317 -11.200 17.447 1.00 92.06 403 GLN A CA 1
ATOM 3084 C C . GLN A 1 403 ? -11.613 -11.226 15.941 1.00 92.06 403 GLN A C 1
ATOM 3086 O O . GLN A 1 403 ? -10.834 -10.668 15.165 1.00 92.06 403 GLN A O 1
ATOM 3091 N N . SER A 1 404 ? -12.755 -11.791 15.542 1.00 91.19 404 SER A N 1
ATOM 3092 C CA . SER A 1 404 ? -13.197 -11.845 14.143 1.00 91.19 404 SER A CA 1
ATOM 3093 C C . SER A 1 404 ? -13.317 -10.443 13.535 1.00 91.19 404 SER A C 1
ATOM 3095 O O . SER A 1 404 ? -12.749 -10.156 12.477 1.00 91.19 404 SER A O 1
ATOM 3097 N N . ALA A 1 405 ? -13.935 -9.504 14.260 1.00 91.19 405 ALA A N 1
ATOM 3098 C CA . ALA A 1 405 ? -14.008 -8.107 13.852 1.00 91.19 405 ALA A CA 1
ATOM 3099 C C . ALA A 1 405 ? -12.609 -7.483 13.709 1.00 91.19 405 ALA A C 1
ATOM 3101 O O . ALA A 1 405 ? -12.331 -6.800 12.725 1.00 91.19 405 ALA A O 1
ATOM 3102 N N . ALA A 1 406 ? -11.690 -7.717 14.648 1.00 90.44 406 ALA A N 1
ATOM 3103 C CA . ALA A 1 406 ? -10.325 -7.196 14.563 1.00 90.44 406 ALA A CA 1
ATOM 3104 C C . ALA A 1 406 ? -9.538 -7.770 13.367 1.00 90.44 406 ALA A C 1
ATOM 3106 O O . ALA A 1 406 ? -8.750 -7.052 12.742 1.00 90.44 406 ALA A O 1
ATOM 3107 N N . GLU A 1 407 ? -9.736 -9.043 13.030 1.00 91.94 407 GLU A N 1
ATOM 3108 C CA . GLU A 1 407 ? -9.151 -9.697 11.855 1.00 91.94 407 GLU A CA 1
ATOM 3109 C C . GLU A 1 407 ? -9.711 -9.127 10.550 1.00 91.94 407 GLU A C 1
ATOM 3111 O O . GLU A 1 407 ? -8.927 -8.669 9.714 1.00 91.94 407 GLU A O 1
ATOM 3116 N N . ALA A 1 408 ? -11.036 -9.027 10.422 1.00 90.06 408 ALA A N 1
ATOM 3117 C CA . ALA A 1 408 ? -11.690 -8.415 9.267 1.00 90.06 408 ALA A CA 1
ATOM 3118 C C . ALA A 1 408 ? -11.222 -6.965 9.052 1.00 90.06 408 ALA A C 1
ATOM 3120 O O . ALA A 1 408 ? -10.867 -6.571 7.941 1.00 90.06 408 ALA A O 1
ATOM 3121 N N . ARG A 1 409 ? -11.112 -6.181 10.133 1.00 90.56 409 ARG A N 1
ATOM 3122 C CA . ARG A 1 409 ? -10.596 -4.802 10.093 1.00 90.56 409 ARG A CA 1
ATOM 3123 C C . ARG A 1 409 ? -9.149 -4.726 9.625 1.00 90.56 409 ARG A C 1
ATOM 3125 O O . ARG A 1 409 ? -8.804 -3.832 8.853 1.00 90.56 409 ARG A O 1
ATOM 3132 N N . ARG A 1 410 ? -8.286 -5.624 10.110 1.00 90.81 410 ARG A N 1
ATOM 3133 C CA . ARG A 1 410 ? -6.887 -5.696 9.661 1.00 90.81 410 ARG A CA 1
ATOM 3134 C C . ARG A 1 410 ? -6.810 -6.062 8.184 1.00 90.81 410 ARG A C 1
ATOM 3136 O O . ARG A 1 410 ? -6.076 -5.396 7.461 1.00 90.81 410 ARG A O 1
ATOM 3143 N N . SER A 1 411 ? -7.596 -7.044 7.743 1.00 90.69 411 SER A N 1
ATOM 3144 C CA . SER A 1 411 ? -7.667 -7.445 6.336 1.00 90.69 411 SER A CA 1
ATOM 3145 C C . SER A 1 411 ? -8.130 -6.292 5.447 1.00 90.69 411 SER A C 1
ATOM 3147 O O . SER A 1 411 ? -7.456 -5.972 4.475 1.00 90.69 411 SER A O 1
ATOM 3149 N N . LEU A 1 412 ? -9.216 -5.601 5.817 1.00 89.12 412 LEU A N 1
ATOM 3150 C CA . LEU A 1 412 ? -9.746 -4.465 5.058 1.00 89.12 412 LEU A CA 1
ATOM 3151 C C . LEU A 1 412 ? -8.723 -3.329 4.938 1.00 89.12 412 LEU A C 1
ATOM 3153 O O . LEU A 1 412 ? -8.517 -2.801 3.849 1.00 89.12 412 LEU A O 1
ATOM 3157 N N . ARG A 1 413 ? -8.039 -2.974 6.036 1.00 89.50 413 ARG A N 1
ATOM 3158 C CA . ARG A 1 413 ? -6.964 -1.967 5.999 1.00 89.50 413 ARG A CA 1
ATOM 3159 C C . ARG A 1 413 ? -5.793 -2.402 5.122 1.00 89.50 413 ARG A C 1
ATOM 3161 O O . ARG A 1 413 ? -5.238 -1.558 4.428 1.00 89.50 413 ARG A O 1
ATOM 3168 N N . GLY A 1 414 ? -5.427 -3.685 5.157 1.00 90.88 414 GLY A N 1
ATOM 3169 C CA . GLY A 1 414 ? -4.414 -4.259 4.271 1.00 90.88 414 GLY A CA 1
ATOM 3170 C C . GLY A 1 414 ? -4.802 -4.091 2.804 1.00 90.88 414 GLY A C 1
ATOM 3171 O O . GLY A 1 414 ? -4.074 -3.453 2.054 1.00 90.88 414 GLY A O 1
ATOM 3172 N N . CYS A 1 415 ? -6.005 -4.533 2.427 1.00 91.62 415 CYS A N 1
ATOM 3173 C CA . CYS A 1 415 ? -6.518 -4.387 1.064 1.00 91.62 415 CYS A CA 1
ATOM 3174 C C . CYS A 1 415 ? -6.634 -2.920 0.621 1.00 91.62 415 CYS A C 1
ATOM 3176 O O . CYS A 1 415 ? -6.321 -2.606 -0.523 1.00 91.62 415 CYS A O 1
ATOM 3178 N N . ALA A 1 416 ? -7.048 -2.007 1.507 1.00 89.94 416 ALA A N 1
ATOM 3179 C CA . ALA A 1 416 ? -7.110 -0.577 1.203 1.00 89.94 416 ALA A CA 1
ATOM 3180 C C . ALA A 1 416 ? -5.712 0.030 0.979 1.00 89.94 416 ALA A C 1
ATOM 3182 O O . ALA A 1 416 ? -5.526 0.845 0.073 1.00 89.94 416 ALA A O 1
ATOM 3183 N N . ALA A 1 417 ? -4.716 -0.383 1.770 1.00 92.12 417 ALA A N 1
ATOM 3184 C CA . ALA A 1 417 ? -3.327 0.019 1.571 1.00 92.12 417 ALA A CA 1
ATOM 3185 C C . ALA A 1 417 ? -2.766 -0.529 0.249 1.00 92.12 417 ALA A C 1
ATOM 3187 O O . ALA A 1 417 ? -2.145 0.226 -0.499 1.00 92.12 417 ALA A O 1
ATOM 3188 N N . ASP A 1 418 ? -3.042 -1.796 -0.069 1.00 93.19 418 ASP A N 1
ATOM 3189 C CA . ASP A 1 418 ? -2.644 -2.426 -1.331 1.00 93.19 418 ASP A CA 1
ATOM 3190 C C . ASP A 1 418 ? -3.300 -1.740 -2.537 1.00 93.19 418 ASP A C 1
ATOM 3192 O O . ASP A 1 418 ? -2.622 -1.452 -3.525 1.00 93.19 418 ASP A O 1
ATOM 3196 N N . LEU A 1 419 ? -4.593 -1.401 -2.447 1.00 92.75 419 LEU A N 1
ATOM 3197 C CA . LEU A 1 419 ? -5.307 -0.632 -3.468 1.00 92.75 419 LEU A CA 1
ATOM 3198 C C . LEU A 1 419 ? -4.665 0.746 -3.665 1.00 92.75 419 LEU A C 1
ATOM 3200 O O . LEU A 1 419 ? -4.328 1.112 -4.788 1.00 92.75 419 LEU A O 1
ATOM 3204 N N . SER A 1 420 ? -4.423 1.485 -2.580 1.00 93.56 420 SER A N 1
ATOM 3205 C CA . SER A 1 420 ? -3.769 2.799 -2.634 1.00 93.56 420 SER A CA 1
ATOM 3206 C C . SER A 1 420 ? -2.352 2.722 -3.223 1.00 93.56 420 SER A C 1
ATOM 3208 O O . SER A 1 420 ? -1.935 3.608 -3.980 1.00 93.56 420 SER A O 1
ATOM 3210 N N . ALA A 1 421 ? -1.591 1.674 -2.895 1.00 94.94 421 ALA A N 1
ATOM 3211 C CA . ALA A 1 421 ? -0.265 1.435 -3.456 1.00 94.94 421 ALA A CA 1
ATOM 3212 C C . ALA A 1 421 ? -0.340 1.122 -4.959 1.00 94.94 421 ALA A C 1
ATOM 3214 O O . ALA A 1 421 ? 0.410 1.707 -5.743 1.00 94.94 421 ALA A O 1
ATOM 3215 N N . ALA A 1 422 ? -1.277 0.265 -5.374 1.00 93.56 422 ALA A N 1
ATOM 3216 C CA . ALA A 1 422 ? -1.513 -0.060 -6.777 1.00 93.56 422 ALA A CA 1
ATOM 3217 C C . ALA A 1 422 ? -1.947 1.175 -7.584 1.00 93.56 422 ALA A C 1
ATOM 3219 O O . ALA A 1 422 ? -1.391 1.436 -8.651 1.00 93.56 422 ALA A O 1
ATOM 3220 N N . GLU A 1 423 ? -2.870 1.986 -7.063 1.00 92.38 423 GLU A N 1
ATOM 3221 C CA . GLU A 1 423 ? -3.279 3.245 -7.690 1.00 92.38 423 GLU A CA 1
ATOM 3222 C C . GLU A 1 423 ? -2.106 4.217 -7.843 1.00 92.38 423 GLU A C 1
ATOM 3224 O O . GLU A 1 423 ? -1.943 4.835 -8.897 1.00 92.38 423 GLU A O 1
ATOM 3229 N N . SER A 1 424 ? -1.264 4.339 -6.813 1.00 93.62 424 SER A N 1
ATOM 3230 C CA . SER A 1 424 ? -0.076 5.198 -6.855 1.00 93.62 424 SER A CA 1
ATOM 3231 C C . SER A 1 424 ? 0.928 4.718 -7.905 1.00 93.62 424 SER A C 1
ATOM 3233 O O . SER A 1 424 ? 1.417 5.529 -8.691 1.00 93.62 424 SER A O 1
ATOM 3235 N N . ALA A 1 425 ? 1.173 3.407 -7.991 1.00 93.00 425 ALA A N 1
ATOM 3236 C CA . ALA A 1 425 ? 2.041 2.816 -9.008 1.00 93.00 425 ALA A CA 1
ATOM 3237 C C . ALA A 1 425 ? 1.499 3.034 -10.434 1.00 93.00 425 ALA A C 1
ATOM 3239 O O . ALA A 1 425 ? 2.263 3.348 -11.349 1.00 93.00 425 ALA A O 1
ATOM 3240 N N . VAL A 1 426 ? 0.179 2.932 -10.635 1.00 93.12 426 VAL A N 1
ATOM 3241 C CA . VAL A 1 426 ? -0.466 3.225 -11.928 1.00 93.12 426 VAL A CA 1
ATOM 3242 C C . VAL A 1 426 ? -0.321 4.703 -12.300 1.00 93.12 426 VAL A C 1
ATOM 3244 O O . VAL A 1 426 ? -0.016 5.009 -13.458 1.00 93.12 426 VAL A O 1
ATOM 3247 N N . ARG A 1 427 ? -0.496 5.624 -11.343 1.00 91.94 427 ARG A N 1
ATOM 3248 C CA . ARG A 1 427 ? -0.275 7.064 -11.566 1.00 91.94 427 ARG A CA 1
ATOM 3249 C C . ARG A 1 427 ? 1.182 7.348 -11.929 1.00 91.94 427 ARG A C 1
ATOM 3251 O O . ARG A 1 427 ? 1.430 8.018 -12.926 1.00 91.94 427 ARG A O 1
ATOM 3258 N N . GLU A 1 428 ? 2.142 6.777 -11.203 1.00 94.62 428 GLU A N 1
ATOM 3259 C CA . GLU A 1 428 ? 3.569 6.955 -11.491 1.00 94.62 428 GLU A CA 1
ATOM 3260 C C . GLU A 1 428 ? 3.948 6.421 -12.881 1.00 94.62 428 GLU A C 1
ATOM 3262 O O . GLU A 1 428 ? 4.605 7.120 -13.658 1.00 94.62 428 GLU A O 1
ATOM 3267 N N . ALA A 1 429 ? 3.497 5.216 -13.238 1.00 93.44 429 ALA A N 1
ATOM 3268 C CA . ALA A 1 429 ? 3.730 4.642 -14.562 1.00 93.44 429 ALA A CA 1
ATOM 3269 C C . ALA A 1 429 ? 3.118 5.507 -15.679 1.00 93.44 429 ALA A C 1
ATOM 3271 O O . ALA A 1 429 ? 3.745 5.719 -16.722 1.00 93.44 429 ALA A O 1
ATOM 3272 N N . SER A 1 430 ? 1.924 6.055 -15.441 1.00 92.94 430 SER A N 1
ATOM 3273 C CA . SER A 1 430 ? 1.252 6.995 -16.344 1.00 92.94 430 SER A CA 1
ATOM 3274 C C . SER A 1 430 ? 2.062 8.284 -16.515 1.00 92.94 430 SER A C 1
ATOM 3276 O O . SER A 1 430 ? 2.312 8.714 -17.642 1.00 92.94 430 SER A O 1
ATOM 3278 N N . ASP A 1 431 ? 2.578 8.854 -15.425 1.00 91.81 431 ASP A N 1
ATOM 3279 C CA . ASP A 1 431 ? 3.427 10.047 -15.460 1.00 91.81 431 ASP A CA 1
ATOM 3280 C C . ASP A 1 431 ? 4.756 9.800 -16.177 1.00 91.81 431 ASP A C 1
ATOM 3282 O O . ASP A 1 431 ? 5.253 10.674 -16.892 1.00 91.81 431 ASP A O 1
ATOM 3286 N N . ILE A 1 432 ? 5.364 8.625 -15.991 1.00 94.00 432 ILE A N 1
ATOM 3287 C CA . ILE A 1 432 ? 6.572 8.220 -16.721 1.00 94.00 432 ILE A CA 1
ATOM 3288 C C . ILE A 1 432 ? 6.269 8.149 -18.219 1.00 94.00 432 ILE A C 1
ATOM 3290 O O . ILE A 1 432 ? 7.039 8.685 -19.019 1.00 94.00 432 ILE A O 1
ATOM 3294 N N . LEU A 1 433 ? 5.141 7.547 -18.607 1.00 92.12 433 LEU A N 1
ATOM 3295 C CA . LEU A 1 433 ? 4.722 7.442 -20.003 1.00 92.12 433 LEU A CA 1
ATOM 3296 C C . LEU A 1 433 ? 4.491 8.826 -20.635 1.00 92.12 433 LEU A C 1
ATOM 3298 O O . LEU A 1 433 ? 5.008 9.102 -21.721 1.00 92.12 433 LEU A O 1
ATOM 3302 N N . VAL A 1 434 ? 3.787 9.723 -19.940 1.00 91.69 434 VAL A N 1
ATOM 3303 C CA . VAL A 1 434 ? 3.539 11.103 -20.394 1.00 91.69 434 VAL A CA 1
ATOM 3304 C C . VAL A 1 434 ? 4.847 11.890 -20.501 1.00 91.69 434 VAL A C 1
ATOM 3306 O O . VAL A 1 434 ? 5.090 12.556 -21.513 1.00 91.69 434 VAL A O 1
ATOM 3309 N N . ARG A 1 435 ? 5.735 11.797 -19.501 1.00 92.38 435 ARG A N 1
ATOM 3310 C CA . ARG A 1 435 ? 7.070 12.424 -19.541 1.00 92.38 435 ARG A CA 1
ATOM 3311 C C . ARG A 1 435 ? 7.901 11.897 -20.706 1.00 92.38 435 ARG A C 1
ATOM 3313 O O . ARG A 1 435 ? 8.519 12.686 -21.421 1.00 92.38 435 ARG A O 1
ATOM 3320 N N . HIS A 1 436 ? 7.878 10.587 -20.939 1.00 91.81 436 HIS A N 1
ATOM 3321 C CA . HIS A 1 436 ? 8.568 9.964 -22.061 1.00 91.81 436 HIS A CA 1
ATOM 3322 C C . HIS A 1 436 ? 8.039 10.493 -23.399 1.00 91.81 436 HIS A C 1
ATOM 3324 O O . HIS A 1 436 ? 8.830 10.921 -24.237 1.00 91.81 436 HIS A O 1
ATOM 3330 N N . ALA A 1 437 ? 6.716 10.555 -23.580 1.00 90.00 437 ALA A N 1
ATOM 3331 C CA . ALA A 1 437 ? 6.091 11.096 -24.787 1.00 90.00 437 ALA A CA 1
ATOM 3332 C C . ALA A 1 437 ? 6.391 12.593 -25.006 1.00 90.00 437 ALA A C 1
ATOM 3334 O O . ALA A 1 437 ? 6.529 13.034 -26.152 1.00 90.00 437 ALA A O 1
ATOM 3335 N N . ASN A 1 438 ? 6.532 13.374 -23.932 1.00 90.19 438 ASN A N 1
ATOM 3336 C CA . ASN A 1 438 ? 6.876 14.799 -23.973 1.00 90.19 438 ASN A CA 1
ATOM 3337 C C . ASN A 1 438 ? 8.378 15.088 -24.151 1.00 90.19 438 ASN A C 1
ATOM 3339 O O . ASN A 1 438 ? 8.746 16.245 -24.343 1.00 90.19 438 ASN A O 1
ATOM 3343 N N . SER A 1 439 ? 9.250 14.077 -24.124 1.00 94.25 439 SER A N 1
ATOM 3344 C CA . SER A 1 439 ? 10.689 14.278 -24.318 1.00 94.25 439 SER A CA 1
ATOM 3345 C C . SER A 1 439 ? 10.998 14.901 -25.688 1.00 94.25 439 SER A C 1
ATOM 3347 O O . SER A 1 439 ? 10.491 14.451 -26.719 1.00 94.25 439 SER A O 1
ATOM 3349 N N . THR A 1 440 ? 11.882 15.904 -25.708 1.00 90.19 440 THR A N 1
ATOM 3350 C CA . THR A 1 440 ? 12.288 16.646 -26.918 1.00 90.19 440 THR A CA 1
ATOM 3351 C C . THR A 1 440 ? 12.867 15.740 -28.004 1.00 90.19 440 THR A C 1
ATOM 3353 O O . THR A 1 440 ? 12.659 15.985 -29.190 1.00 90.19 440 THR A O 1
ATOM 3356 N N . ARG A 1 441 ? 13.506 14.622 -27.625 1.00 88.31 441 ARG A N 1
ATOM 3357 C CA . ARG A 1 441 ? 14.041 13.633 -28.580 1.00 88.31 441 ARG A CA 1
ATOM 3358 C C . ARG A 1 441 ? 12.973 13.012 -29.487 1.00 88.31 441 ARG A C 1
ATOM 3360 O O . ARG A 1 441 ? 13.304 12.507 -30.553 1.00 88.31 441 ARG A O 1
ATOM 3367 N N . TYR A 1 442 ? 11.706 13.042 -29.074 1.00 85.94 442 TYR A N 1
ATOM 3368 C CA . TYR A 1 442 ? 10.584 12.465 -29.817 1.00 85.94 442 TYR A CA 1
ATOM 3369 C C . TYR A 1 442 ? 9.664 13.510 -30.441 1.00 85.94 442 TYR A C 1
ATOM 3371 O O . TYR A 1 442 ? 8.598 13.165 -30.946 1.00 85.94 442 TYR A O 1
ATOM 3379 N N . GLU A 1 443 ? 10.051 14.785 -30.444 1.00 84.56 443 GLU A N 1
ATOM 3380 C CA . GLU A 1 443 ? 9.231 15.864 -30.996 1.00 84.56 443 GLU A CA 1
ATOM 3381 C C . GLU A 1 443 ? 8.881 15.641 -32.477 1.00 84.56 443 GLU A C 1
ATOM 3383 O O . GLU A 1 443 ? 7.751 15.893 -32.897 1.00 84.56 443 GLU A O 1
ATOM 3388 N N . GLN A 1 444 ? 9.816 15.071 -33.243 1.00 82.94 444 GLN A N 1
ATOM 3389 C CA . GLN A 1 444 ? 9.640 14.754 -34.663 1.00 82.94 444 GLN A CA 1
ATOM 3390 C C . GLN A 1 444 ? 8.738 13.530 -34.917 1.00 82.94 444 GLN A C 1
ATOM 3392 O O . GLN A 1 444 ? 8.293 13.317 -36.046 1.00 82.94 444 GLN A O 1
ATOM 3397 N N . VAL A 1 445 ? 8.428 12.731 -33.888 1.00 83.94 445 VAL A N 1
ATOM 3398 C CA . VAL A 1 445 ? 7.564 11.550 -34.012 1.00 83.94 445 VAL A CA 1
ATOM 3399 C C . VAL A 1 445 ? 6.100 11.995 -34.029 1.00 83.94 445 VAL A C 1
ATOM 3401 O O . VAL A 1 445 ? 5.530 12.372 -33.004 1.00 83.94 445 VAL A O 1
ATOM 3404 N N . ARG A 1 446 ? 5.474 11.938 -35.211 1.00 82.19 446 ARG A N 1
ATOM 3405 C CA . ARG A 1 446 ? 4.072 12.332 -35.450 1.00 82.19 446 ARG A CA 1
ATOM 3406 C C . ARG A 1 446 ? 3.125 11.128 -35.491 1.00 82.19 446 ARG A C 1
ATOM 3408 O O . ARG A 1 446 ? 2.421 10.919 -36.475 1.00 82.19 446 ARG A O 1
ATOM 3415 N N . THR A 1 447 ? 3.138 10.293 -34.454 1.00 84.25 447 THR A N 1
ATOM 3416 C CA . THR A 1 447 ? 2.199 9.164 -34.341 1.00 84.25 447 THR A CA 1
ATOM 3417 C C . THR A 1 447 ? 0.932 9.581 -33.580 1.00 84.25 447 THR A C 1
ATOM 3419 O O . THR A 1 447 ? 1.047 10.251 -32.552 1.00 84.25 447 THR A O 1
ATOM 3422 N N . PRO A 1 448 ? -0.272 9.150 -34.012 1.00 85.12 448 PRO A N 1
ATOM 3423 C CA . PRO A 1 448 ? -1.521 9.446 -33.301 1.00 85.12 448 PRO A CA 1
ATOM 3424 C C . PRO A 1 448 ? -1.499 9.003 -31.833 1.00 85.12 448 PRO A C 1
ATOM 3426 O O . PRO A 1 448 ? -1.972 9.715 -30.957 1.00 85.12 448 PRO A O 1
ATOM 3429 N N . ALA A 1 449 ? -0.869 7.862 -31.543 1.00 86.12 449 ALA A N 1
ATOM 3430 C CA . ALA A 1 449 ? -0.741 7.351 -30.183 1.00 86.12 449 ALA A CA 1
ATOM 3431 C C . ALA A 1 449 ? 0.104 8.265 -29.272 1.00 86.12 449 ALA A C 1
ATOM 3433 O O . ALA A 1 449 ? -0.243 8.447 -28.111 1.00 86.12 449 ALA A O 1
ATOM 3434 N N . ARG A 1 450 ? 1.163 8.916 -29.784 1.00 87.81 450 ARG A N 1
ATOM 3435 C CA . ARG A 1 450 ? 1.927 9.904 -28.998 1.00 87.81 450 ARG A CA 1
ATOM 3436 C C . ARG A 1 450 ? 1.075 11.127 -28.659 1.00 87.81 450 ARG A C 1
ATOM 3438 O O . ARG A 1 450 ? 1.202 11.663 -27.564 1.00 87.81 450 ARG A O 1
ATOM 3445 N N . GLN A 1 451 ? 0.235 11.573 -29.591 1.00 88.12 451 GLN A N 1
ATOM 3446 C CA . GLN A 1 451 ? -0.691 12.677 -29.350 1.00 88.12 451 GLN A CA 1
ATOM 3447 C C . GLN A 1 451 ? -1.726 12.298 -28.280 1.00 88.12 451 GLN A C 1
ATOM 3449 O O . GLN A 1 451 ? -1.866 13.019 -27.299 1.00 88.12 451 GLN A O 1
ATOM 3454 N N . GLN A 1 452 ? -2.339 11.117 -28.399 1.00 89.56 452 GLN A N 1
ATOM 3455 C CA . GLN A 1 452 ? -3.289 10.595 -27.411 1.00 89.56 452 GLN A CA 1
ATOM 3456 C C . GLN A 1 452 ? -2.676 10.475 -26.009 1.00 89.56 452 GLN A C 1
ATOM 3458 O O . GLN A 1 452 ? -3.292 10.921 -25.050 1.00 89.56 452 GLN A O 1
ATOM 3463 N N . ILE A 1 453 ? -1.449 9.954 -25.882 1.00 90.94 453 ILE A N 1
ATOM 3464 C CA . ILE A 1 453 ? -0.742 9.857 -24.590 1.00 90.94 453 ILE A CA 1
ATOM 3465 C C . ILE A 1 453 ? -0.543 11.236 -23.937 1.00 90.94 453 ILE A C 1
ATOM 3467 O O . ILE A 1 453 ? -0.545 11.335 -22.716 1.00 90.94 453 ILE A O 1
ATOM 3471 N N . ARG A 1 454 ? -0.347 12.300 -24.726 1.00 89.25 454 ARG A N 1
ATOM 3472 C CA . ARG A 1 454 ? -0.125 13.661 -24.206 1.00 89.25 454 ARG A CA 1
ATOM 3473 C C . ARG A 1 454 ? -1.418 14.390 -23.844 1.00 89.25 454 ARG A C 1
ATOM 3475 O O . ARG A 1 454 ? -1.380 15.258 -22.981 1.00 89.25 454 ARG A O 1
ATOM 3482 N N . GLU A 1 455 ? -2.504 14.101 -24.554 1.00 88.88 455 GLU A N 1
ATOM 3483 C CA . GLU A 1 455 ? -3.773 14.831 -24.445 1.00 88.88 455 GLU A CA 1
ATOM 3484 C C . GLU A 1 455 ? -4.774 14.156 -23.496 1.00 88.88 455 GLU A C 1
ATOM 3486 O O . GLU A 1 455 ? -5.606 14.842 -22.905 1.00 88.88 455 GLU A O 1
ATOM 3491 N N . LEU A 1 456 ? -4.705 12.831 -23.332 1.00 91.00 456 LEU A N 1
ATOM 3492 C CA . LEU A 1 456 ? -5.580 12.106 -22.414 1.00 91.00 456 LEU A CA 1
ATOM 3493 C C . LEU A 1 456 ? -5.203 12.377 -20.946 1.00 91.00 456 LEU A C 1
ATOM 3495 O O . LEU A 1 456 ? -4.017 12.448 -20.613 1.00 91.00 456 LEU A O 1
ATOM 3499 N N . PRO A 1 457 ? -6.194 12.465 -20.041 1.00 89.06 457 PRO A N 1
ATOM 3500 C CA . PRO A 1 457 ? -5.931 12.512 -18.609 1.00 89.06 457 PRO A CA 1
ATOM 3501 C C . PRO A 1 457 ? -5.280 11.206 -18.134 1.00 89.06 457 PRO A C 1
ATOM 3503 O O . PRO A 1 457 ? -5.603 10.124 -18.629 1.00 89.06 457 PRO A O 1
ATOM 3506 N N . ALA A 1 458 ? -4.392 11.300 -17.137 1.00 85.12 458 ALA A N 1
ATOM 3507 C CA . ALA A 1 458 ? -3.598 10.168 -16.650 1.00 85.12 458 ALA A CA 1
ATOM 3508 C C . ALA A 1 458 ? -4.450 8.960 -16.211 1.00 85.12 458 ALA A C 1
ATOM 3510 O O . ALA A 1 458 ? -4.041 7.821 -16.411 1.00 85.12 458 ALA A O 1
ATOM 3511 N N . SER A 1 459 ? -5.660 9.194 -15.691 1.00 86.69 459 SER A N 1
ATOM 3512 C CA . SER A 1 459 ? -6.606 8.142 -15.296 1.00 86.69 459 SER A CA 1
ATOM 3513 C C . SER A 1 459 ? -7.149 7.311 -16.465 1.00 86.69 459 SER A C 1
ATOM 3515 O O . SER A 1 459 ? -7.501 6.155 -16.264 1.00 86.69 459 SER A O 1
ATOM 3517 N N . ALA A 1 460 ? -7.189 7.862 -17.683 1.00 90.75 460 ALA A N 1
ATOM 3518 C CA . ALA A 1 460 ? -7.696 7.179 -18.877 1.00 90.75 460 ALA A CA 1
ATOM 3519 C C . ALA A 1 460 ? -6.597 6.441 -19.672 1.00 90.75 460 ALA A C 1
ATOM 3521 O O . ALA A 1 460 ? -6.892 5.685 -20.603 1.00 90.75 460 ALA A O 1
ATOM 3522 N N . LEU A 1 461 ? -5.318 6.653 -19.334 1.00 90.81 461 LEU A N 1
ATOM 3523 C CA . LEU A 1 461 ? -4.185 6.019 -20.019 1.00 90.81 461 LEU A CA 1
ATOM 3524 C C . LEU A 1 461 ? -4.143 4.485 -19.854 1.00 90.81 461 LEU A C 1
ATOM 3526 O O . LEU A 1 461 ? -3.904 3.809 -20.862 1.00 90.81 461 LEU A O 1
ATOM 3530 N N . PRO A 1 462 ? -4.402 3.896 -18.665 1.00 92.06 462 PRO A N 1
ATOM 3531 C CA . PRO A 1 462 ? -4.337 2.444 -18.476 1.00 92.06 462 PRO A CA 1
ATOM 3532 C C . PRO A 1 462 ? -5.295 1.661 -19.383 1.00 92.06 462 PRO A C 1
ATOM 3534 O O . PRO A 1 462 ? -4.919 0.619 -19.919 1.00 92.06 462 PRO A O 1
ATOM 3537 N N . GLU A 1 463 ? -6.494 2.193 -19.635 1.00 91.19 463 GLU A N 1
ATOM 3538 C CA . GLU A 1 463 ? -7.503 1.569 -20.506 1.00 91.19 463 GLU A CA 1
ATOM 3539 C C . GLU A 1 463 ? -7.023 1.407 -21.959 1.00 91.19 463 GLU A C 1
ATOM 3541 O O . GLU A 1 463 ? -7.425 0.484 -22.675 1.00 91.19 463 GLU A O 1
ATOM 3546 N N . HIS A 1 464 ? -6.137 2.301 -22.403 1.00 89.75 464 HIS A N 1
ATOM 3547 C CA . HIS A 1 464 ? -5.614 2.339 -23.766 1.00 89.75 464 HIS A CA 1
ATOM 3548 C C . HIS A 1 464 ? -4.236 1.675 -23.896 1.00 89.75 464 HIS A C 1
ATOM 3550 O O . HIS A 1 464 ? -3.849 1.284 -25.002 1.00 89.75 464 HIS A O 1
ATOM 3556 N N . ALA A 1 465 ? -3.520 1.481 -22.783 1.00 90.44 465 ALA A N 1
ATOM 3557 C CA . ALA A 1 465 ? -2.141 1.000 -22.754 1.00 90.44 465 ALA A CA 1
ATOM 3558 C C . ALA A 1 465 ? -1.945 -0.324 -23.507 1.00 90.44 465 ALA A C 1
ATOM 3560 O O . ALA A 1 465 ? -1.042 -0.433 -24.340 1.00 90.44 465 ALA A O 1
ATOM 3561 N N . ARG A 1 466 ? -2.822 -1.313 -23.281 1.00 92.00 466 ARG A N 1
ATOM 3562 C CA . ARG A 1 466 ? -2.731 -2.621 -23.952 1.00 92.00 466 ARG A CA 1
ATOM 3563 C C . ARG A 1 466 ? -2.922 -2.508 -25.465 1.00 92.00 466 ARG A C 1
ATOM 3565 O O . ARG A 1 466 ? -2.127 -3.053 -26.221 1.00 92.00 466 ARG A O 1
ATOM 3572 N N . LYS A 1 467 ? -3.916 -1.730 -25.911 1.00 89.69 467 LYS A N 1
ATOM 3573 C CA . LYS A 1 467 ? -4.174 -1.499 -27.343 1.00 89.69 467 LYS A CA 1
ATOM 3574 C C . LYS A 1 467 ? -2.985 -0.818 -28.025 1.00 89.69 467 LYS A C 1
ATOM 3576 O O . LYS A 1 467 ? -2.637 -1.183 -29.145 1.00 89.69 467 LYS A O 1
ATOM 3581 N N . TRP A 1 468 ? -2.348 0.153 -27.366 1.00 91.94 468 TRP A N 1
ATOM 3582 C CA . TRP A 1 468 ? -1.137 0.789 -27.892 1.00 91.94 468 TRP A CA 1
ATOM 3583 C C . TRP A 1 468 ? 0.047 -0.172 -27.944 1.00 91.94 468 TRP A C 1
ATOM 3585 O O . TRP A 1 468 ? 0.737 -0.203 -28.959 1.00 91.94 468 TRP A O 1
ATOM 3595 N N . ALA A 1 469 ? 0.270 -0.974 -26.900 1.00 91.50 469 ALA A N 1
ATOM 3596 C CA . ALA A 1 469 ? 1.338 -1.972 -26.883 1.00 91.50 469 ALA A CA 1
ATOM 3597 C C . ALA A 1 469 ? 1.183 -2.980 -28.035 1.00 91.50 469 ALA A C 1
ATOM 3599 O O . ALA A 1 469 ? 2.129 -3.192 -28.796 1.00 91.50 469 ALA A O 1
ATOM 3600 N N . ASP A 1 470 ? -0.027 -3.510 -28.226 1.00 91.50 470 ASP A N 1
ATOM 3601 C CA . ASP A 1 470 ? -0.343 -4.441 -29.311 1.00 91.50 470 ASP A CA 1
ATOM 3602 C C . ASP A 1 470 ? -0.158 -3.787 -30.694 1.00 91.50 470 ASP A C 1
ATOM 3604 O O . ASP A 1 470 ? 0.378 -4.407 -31.612 1.00 91.50 470 ASP A O 1
ATOM 3608 N N . ALA A 1 471 ? -0.527 -2.510 -30.847 1.00 88.25 471 ALA A N 1
ATOM 3609 C CA . ALA A 1 471 ? -0.325 -1.758 -32.089 1.00 88.25 471 ALA A CA 1
ATOM 3610 C C . ALA A 1 471 ? 1.150 -1.401 -32.358 1.00 88.25 471 ALA A C 1
ATOM 3612 O O . ALA A 1 471 ? 1.567 -1.310 -33.516 1.00 88.25 471 ALA A O 1
ATOM 3613 N N . PHE A 1 472 ? 1.954 -1.180 -31.314 1.00 89.88 472 PHE A N 1
ATOM 3614 C CA . PHE A 1 472 ? 3.373 -0.853 -31.444 1.00 89.88 472 PHE A CA 1
ATOM 3615 C C . PHE A 1 472 ? 4.251 -2.080 -31.670 1.00 89.88 472 PHE A C 1
ATOM 3617 O O . PHE A 1 472 ? 5.273 -1.951 -32.343 1.00 89.88 472 PHE A O 1
ATOM 3624 N N . ALA A 1 473 ? 3.866 -3.259 -31.178 1.00 93.06 473 ALA A N 1
ATOM 3625 C CA . ALA A 1 473 ? 4.684 -4.467 -31.269 1.00 93.06 473 ALA A CA 1
ATOM 3626 C C . ALA A 1 473 ? 5.140 -4.827 -32.705 1.00 93.06 473 ALA A C 1
ATOM 3628 O O . ALA A 1 473 ? 6.332 -5.088 -32.885 1.00 93.06 473 ALA A O 1
ATOM 3629 N N . PRO A 1 474 ? 4.286 -4.788 -33.752 1.00 92.75 474 PRO A N 1
ATOM 3630 C CA . PRO A 1 474 ? 4.722 -5.055 -35.124 1.00 92.75 474 PRO A CA 1
ATOM 3631 C C . PRO A 1 474 ? 5.706 -4.000 -35.633 1.00 92.75 474 PRO A C 1
ATOM 3633 O O . PRO A 1 474 ? 6.700 -4.328 -36.272 1.00 92.75 474 PRO A O 1
ATOM 3636 N N . ARG A 1 475 ? 5.446 -2.723 -35.326 1.00 89.69 475 ARG A N 1
ATOM 3637 C CA . ARG A 1 475 ? 6.289 -1.607 -35.768 1.00 89.69 475 ARG A CA 1
ATOM 3638 C C . ARG A 1 475 ? 7.651 -1.623 -35.086 1.00 89.69 475 ARG A C 1
ATOM 3640 O O . ARG A 1 475 ? 8.641 -1.308 -35.732 1.00 89.69 475 ARG A O 1
ATOM 3647 N N . LEU A 1 476 ? 7.691 -1.998 -33.809 1.00 92.19 476 LEU A N 1
ATOM 3648 C CA . LEU A 1 476 ? 8.931 -2.187 -33.071 1.00 92.19 476 LEU A CA 1
ATOM 3649 C C . LEU A 1 476 ? 9.791 -3.259 -33.741 1.00 92.19 476 LEU A C 1
ATOM 3651 O O . LEU A 1 476 ? 10.946 -2.980 -34.021 1.00 92.19 476 LEU A O 1
ATOM 3655 N N . ARG A 1 477 ? 9.214 -4.422 -34.081 1.00 94.69 477 ARG A N 1
ATOM 3656 C CA . ARG A 1 477 ? 9.939 -5.492 -34.790 1.00 94.69 477 ARG A CA 1
ATOM 3657 C C . ARG A 1 477 ? 10.533 -5.006 -36.108 1.00 94.69 477 ARG A C 1
ATOM 3659 O O . ARG A 1 477 ? 11.730 -5.136 -36.304 1.00 94.69 477 ARG A O 1
ATOM 3666 N N . VAL A 1 478 ? 9.722 -4.371 -36.958 1.00 95.62 478 VAL A N 1
ATOM 3667 C CA . VAL A 1 478 ? 10.198 -3.854 -38.254 1.00 95.62 478 VAL A CA 1
ATOM 3668 C C . VAL A 1 478 ? 11.319 -2.829 -38.074 1.00 95.62 478 VAL A C 1
ATOM 3670 O O . VAL A 1 478 ? 12.327 -2.914 -38.760 1.00 95.62 478 VAL A O 1
ATOM 3673 N N . LEU A 1 479 ? 11.179 -1.881 -37.141 1.00 93.56 479 LEU A N 1
ATOM 3674 C CA . LEU A 1 479 ? 12.221 -0.880 -36.890 1.00 93.56 479 LEU A CA 1
ATOM 3675 C C . LEU A 1 479 ? 13.501 -1.505 -36.326 1.00 93.56 479 LEU A C 1
ATOM 3677 O O . LEU A 1 479 ? 14.588 -1.048 -36.661 1.00 93.56 479 LEU A O 1
ATOM 3681 N N . THR A 1 480 ? 13.388 -2.531 -35.483 1.00 94.56 480 THR A N 1
ATOM 3682 C CA . THR A 1 480 ? 14.544 -3.294 -35.001 1.00 94.56 480 THR A CA 1
ATOM 3683 C C . THR A 1 480 ? 15.246 -3.995 -36.162 1.00 94.56 480 THR A C 1
ATOM 3685 O O . THR A 1 480 ? 16.450 -3.819 -36.317 1.00 94.56 480 THR A O 1
ATOM 3688 N N . ASP A 1 481 ? 14.501 -4.685 -37.028 1.00 95.06 481 ASP A N 1
ATOM 3689 C CA . ASP A 1 481 ? 15.057 -5.360 -38.206 1.00 95.06 481 ASP A CA 1
ATOM 3690 C C . ASP A 1 481 ? 15.720 -4.360 -39.174 1.00 95.06 481 ASP A C 1
ATOM 3692 O O . ASP A 1 481 ? 16.798 -4.617 -39.713 1.00 95.06 481 ASP A O 1
ATOM 3696 N N . GLU A 1 482 ? 15.105 -3.192 -39.384 1.00 95.56 482 GLU A N 1
ATOM 3697 C CA . GLU A 1 482 ? 15.667 -2.114 -40.205 1.00 95.56 482 GLU A CA 1
ATOM 3698 C C . GLU A 1 482 ? 16.950 -1.534 -39.599 1.00 95.56 482 GLU A C 1
ATOM 3700 O O . GLU A 1 482 ? 17.907 -1.290 -40.335 1.00 95.56 482 GLU A O 1
ATOM 3705 N N . LEU A 1 483 ? 17.002 -1.326 -38.278 1.00 94.69 483 LEU A N 1
ATOM 3706 C CA . LEU A 1 483 ? 18.204 -0.856 -37.584 1.00 94.69 483 LEU A CA 1
ATOM 3707 C C . LEU A 1 483 ? 19.339 -1.877 -37.685 1.00 94.69 483 LEU A C 1
ATOM 3709 O O . LEU A 1 483 ? 20.447 -1.502 -38.063 1.00 94.69 483 LEU A O 1
ATOM 3713 N N . GLU A 1 484 ? 19.060 -3.161 -37.455 1.00 93.50 484 GLU A N 1
ATOM 3714 C CA . GLU A 1 484 ? 20.047 -4.227 -37.657 1.00 93.50 484 GLU A CA 1
ATOM 3715 C C . GLU A 1 484 ? 20.538 -4.268 -39.109 1.00 93.50 484 GLU A C 1
ATOM 3717 O O . GLU A 1 484 ? 21.729 -4.436 -39.379 1.00 93.50 484 GLU A O 1
ATOM 3722 N N . GLN A 1 485 ? 19.638 -4.089 -40.078 1.00 94.75 485 GLN A N 1
ATOM 3723 C CA . GLN A 1 485 ? 20.023 -4.041 -41.483 1.00 94.75 485 GLN A CA 1
ATOM 3724 C C . GLN A 1 485 ? 20.887 -2.809 -41.797 1.00 94.75 485 GLN A C 1
ATOM 3726 O O . GLN A 1 485 ? 21.820 -2.908 -42.598 1.00 94.75 485 GLN A O 1
ATOM 3731 N N . LEU A 1 486 ? 20.613 -1.656 -41.179 1.00 92.81 486 LEU A N 1
ATOM 3732 C CA . LEU A 1 486 ? 21.446 -0.458 -41.298 1.00 92.81 486 LEU A CA 1
ATOM 3733 C C . LEU A 1 486 ? 22.837 -0.668 -40.697 1.00 92.81 486 LEU A C 1
ATOM 3735 O O . LEU A 1 486 ? 23.810 -0.229 -41.309 1.00 92.81 486 LEU A O 1
ATOM 3739 N N . GLU A 1 487 ? 22.950 -1.372 -39.573 1.00 91.94 487 GLU A N 1
ATOM 3740 C CA . GLU A 1 487 ? 24.237 -1.745 -38.975 1.00 91.94 487 GLU A CA 1
ATOM 3741 C C . GLU A 1 487 ? 25.033 -2.671 -39.902 1.00 91.94 487 GLU A C 1
ATOM 3743 O O . GLU A 1 487 ? 26.167 -2.352 -40.257 1.00 91.94 487 GLU A O 1
ATOM 3748 N N . ARG A 1 488 ? 24.415 -3.730 -40.441 1.00 93.81 488 ARG A N 1
ATOM 3749 C CA . ARG A 1 488 ? 25.070 -4.614 -41.431 1.00 93.81 488 ARG A CA 1
ATOM 3750 C C . ARG A 1 488 ? 25.521 -3.856 -42.681 1.00 93.81 488 ARG A C 1
ATOM 3752 O O . ARG A 1 488 ? 26.595 -4.115 -43.233 1.00 93.81 488 ARG A O 1
ATOM 3759 N N . ASN A 1 489 ? 24.699 -2.916 -43.150 1.00 92.88 489 ASN A N 1
ATOM 3760 C CA . ASN A 1 489 ? 25.040 -2.062 -44.284 1.00 92.88 489 ASN A CA 1
ATOM 3761 C C . ASN A 1 489 ? 26.211 -1.131 -43.942 1.00 92.88 489 ASN A C 1
ATOM 3763 O O . ASN A 1 489 ? 27.109 -0.968 -44.768 1.00 92.88 489 ASN A O 1
ATOM 3767 N N . ARG A 1 490 ? 26.221 -0.533 -42.745 1.00 92.88 490 ARG A N 1
ATOM 3768 C CA . ARG A 1 490 ? 27.326 0.292 -42.244 1.00 92.88 490 ARG A CA 1
ATOM 3769 C C . ARG A 1 490 ? 28.616 -0.516 -42.220 1.00 92.88 490 ARG A C 1
ATOM 3771 O O . ARG A 1 490 ? 29.587 -0.074 -42.827 1.00 92.88 490 ARG A O 1
ATOM 3778 N N . ASP A 1 491 ? 28.607 -1.700 -41.623 1.00 92.75 491 ASP A N 1
ATOM 3779 C CA . ASP A 1 491 ? 29.784 -2.567 -41.529 1.00 92.75 491 ASP A CA 1
ATOM 3780 C C . ASP A 1 491 ? 30.299 -2.959 -42.919 1.00 92.75 491 ASP A C 1
ATOM 3782 O O . ASP A 1 491 ? 31.488 -2.842 -43.206 1.00 92.75 491 ASP A O 1
ATOM 3786 N N . SER A 1 492 ? 29.391 -3.269 -43.851 1.00 94.25 492 SER A N 1
ATOM 3787 C CA . SER A 1 492 ? 29.746 -3.528 -45.253 1.00 94.25 492 SER A CA 1
ATOM 3788 C C . SER A 1 492 ? 30.400 -2.321 -45.946 1.00 94.25 492 SER A C 1
ATOM 3790 O O . SER A 1 492 ? 31.277 -2.489 -46.799 1.00 94.25 492 SER A O 1
ATOM 3792 N N . ILE A 1 493 ? 29.975 -1.090 -45.632 1.00 91.62 493 ILE A N 1
ATOM 3793 C CA . ILE A 1 493 ? 30.593 0.134 -46.169 1.00 91.62 493 ILE A CA 1
ATOM 3794 C C . ILE A 1 493 ? 31.960 0.362 -45.517 1.00 91.62 493 ILE A C 1
ATOM 3796 O O . ILE A 1 493 ? 32.905 0.700 -46.232 1.00 91.62 493 ILE A O 1
ATOM 3800 N N . VAL A 1 494 ? 32.080 0.156 -44.201 1.00 94.38 494 VAL A N 1
ATOM 3801 C CA . VAL A 1 494 ? 33.352 0.237 -43.464 1.00 94.38 494 VAL A CA 1
ATOM 3802 C C . VAL A 1 494 ? 34.362 -0.743 -44.053 1.00 94.38 494 VAL A C 1
ATOM 3804 O O . VAL A 1 494 ? 35.475 -0.337 -44.372 1.00 94.38 494 VAL A O 1
ATOM 3807 N N . ASP A 1 495 ? 33.966 -1.992 -44.295 1.00 93.56 495 ASP A N 1
ATOM 3808 C CA . ASP A 1 495 ? 34.819 -3.023 -44.891 1.00 93.56 495 ASP A CA 1
ATOM 3809 C C . ASP A 1 495 ? 35.313 -2.640 -46.293 1.00 93.56 495 ASP A C 1
ATOM 3811 O O . ASP A 1 495 ? 36.492 -2.803 -46.617 1.00 93.56 495 ASP A O 1
ATOM 3815 N N . ARG A 1 496 ? 34.433 -2.083 -47.136 1.00 93.19 496 ARG A N 1
ATOM 3816 C CA . ARG A 1 496 ? 34.820 -1.596 -48.472 1.00 93.19 496 ARG A CA 1
ATOM 3817 C C . ARG A 1 496 ? 35.755 -0.394 -48.392 1.00 93.19 496 ARG A C 1
ATOM 3819 O O . ARG A 1 496 ? 36.720 -0.323 -49.151 1.00 93.19 496 ARG A O 1
ATOM 3826 N N . LEU A 1 497 ? 35.482 0.550 -47.490 1.00 93.62 497 LEU A N 1
ATOM 3827 C CA . LEU A 1 497 ? 36.345 1.708 -47.268 1.00 93.62 497 LEU A CA 1
ATOM 3828 C C . LEU A 1 497 ? 37.713 1.272 -46.739 1.00 93.62 497 LEU A C 1
ATOM 3830 O O . LEU A 1 497 ? 38.720 1.804 -47.197 1.00 93.62 497 LEU A O 1
ATOM 3834 N N . ARG A 1 498 ? 37.757 0.273 -45.850 1.00 94.75 498 ARG A N 1
ATOM 3835 C CA . ARG A 1 498 ? 38.995 -0.334 -45.355 1.00 94.75 498 ARG A CA 1
ATOM 3836 C C . ARG A 1 498 ? 39.850 -0.833 -46.510 1.00 94.75 498 ARG A C 1
ATOM 3838 O O . ARG A 1 498 ? 40.985 -0.386 -46.626 1.00 94.75 498 ARG A O 1
ATOM 3845 N N . GLY A 1 499 ? 39.288 -1.637 -47.415 1.00 93.69 499 GLY A N 1
ATOM 3846 C CA . GLY A 1 499 ? 40.027 -2.129 -48.584 1.00 93.69 499 GLY A CA 1
ATOM 3847 C C . GLY A 1 499 ? 40.576 -1.007 -49.482 1.00 93.69 499 GLY A C 1
ATOM 3848 O O . GLY A 1 499 ? 41.699 -1.095 -49.974 1.00 93.69 499 GLY A O 1
ATOM 3849 N N . LEU A 1 500 ? 39.829 0.090 -49.660 1.00 94.12 500 LEU A N 1
ATOM 3850 C CA . LEU A 1 500 ? 40.310 1.259 -50.412 1.00 94.12 500 LEU A CA 1
ATOM 3851 C C . LEU A 1 500 ? 41.428 2.017 -49.679 1.00 94.12 500 LEU A C 1
ATOM 3853 O O . LEU A 1 500 ? 42.377 2.474 -50.316 1.00 94.12 500 LEU A O 1
ATOM 3857 N N . VAL A 1 501 ? 41.330 2.157 -48.356 1.00 94.56 501 VAL A N 1
ATOM 3858 C CA . VAL A 1 501 ? 42.353 2.806 -47.522 1.00 94.56 501 VAL A CA 1
ATOM 3859 C C . VAL A 1 501 ? 43.633 1.974 -47.502 1.00 94.56 501 VAL A C 1
ATOM 3861 O O . VAL A 1 501 ? 44.704 2.525 -47.736 1.00 94.56 501 VAL A O 1
ATOM 3864 N N . GLU A 1 502 ? 43.533 0.660 -47.309 1.00 93.00 502 GLU A N 1
ATOM 3865 C CA . GLU A 1 502 ? 44.662 -0.274 -47.392 1.00 93.00 502 GLU A CA 1
ATOM 3866 C C . GLU A 1 502 ? 45.344 -0.194 -48.765 1.00 93.00 502 GLU A C 1
ATOM 3868 O O . GLU A 1 502 ? 46.567 -0.064 -48.841 1.00 93.00 502 GLU A O 1
ATOM 3873 N N . SER A 1 503 ? 44.565 -0.158 -49.854 1.00 91.81 503 SER A N 1
ATOM 3874 C CA . SER A 1 503 ? 45.102 0.050 -51.203 1.00 91.81 503 SER A CA 1
ATOM 3875 C C . SER A 1 503 ? 45.838 1.387 -51.332 1.00 91.81 503 SER A C 1
ATOM 3877 O O . SER A 1 503 ? 46.916 1.427 -51.917 1.00 91.81 503 SER A O 1
ATOM 3879 N N . ALA A 1 504 ? 45.302 2.478 -50.778 1.00 90.94 504 ALA A N 1
ATOM 3880 C CA . ALA A 1 504 ? 45.956 3.786 -50.819 1.00 90.94 504 ALA A CA 1
ATOM 3881 C C . ALA A 1 504 ? 47.269 3.809 -50.012 1.00 90.94 504 ALA A C 1
ATOM 3883 O O . ALA A 1 504 ? 48.262 4.387 -50.461 1.00 90.94 504 ALA A O 1
ATOM 3884 N N . LEU A 1 505 ? 47.313 3.147 -48.850 1.00 91.12 505 LEU A N 1
ATOM 3885 C CA . LEU A 1 505 ? 48.542 2.981 -48.065 1.00 91.12 505 LEU A CA 1
ATOM 3886 C C . LEU A 1 505 ? 49.585 2.147 -48.829 1.00 91.12 505 LEU A C 1
ATOM 3888 O O . LEU A 1 505 ? 50.767 2.506 -48.856 1.00 91.12 505 LEU A O 1
ATOM 3892 N N . ALA A 1 506 ? 49.157 1.095 -49.532 1.00 89.88 506 ALA A N 1
ATOM 3893 C CA . ALA A 1 506 ? 50.023 0.308 -50.408 1.00 89.88 506 ALA A CA 1
ATOM 3894 C C . ALA A 1 506 ? 50.560 1.128 -51.598 1.00 89.88 506 ALA A C 1
ATOM 3896 O O . ALA A 1 506 ? 51.732 0.986 -51.970 1.00 89.88 506 ALA A O 1
ATOM 3897 N N . THR A 1 507 ? 49.754 2.034 -52.163 1.00 88.75 507 THR A N 1
ATOM 3898 C CA . THR A 1 507 ? 50.196 2.994 -53.186 1.00 88.75 507 THR A CA 1
ATOM 3899 C C . THR A 1 507 ? 51.284 3.925 -52.639 1.00 88.75 507 THR A C 1
ATOM 3901 O O . THR A 1 507 ? 52.290 4.135 -53.314 1.00 88.75 507 THR A O 1
ATOM 3904 N N . LEU A 1 508 ? 51.168 4.417 -51.396 1.00 88.94 508 LEU A N 1
ATOM 3905 C CA . LEU A 1 508 ? 52.215 5.234 -50.757 1.00 88.94 508 LEU A CA 1
ATOM 3906 C C . LEU A 1 508 ? 53.533 4.462 -50.577 1.00 88.94 508 LEU A C 1
ATOM 3908 O O . LEU A 1 508 ? 54.604 4.987 -50.888 1.00 88.94 508 LEU A O 1
ATOM 3912 N N . ARG A 1 509 ? 53.474 3.199 -50.135 1.00 89.44 509 ARG A N 1
ATOM 3913 C CA . ARG A 1 509 ? 54.662 2.323 -50.061 1.00 89.44 509 ARG A CA 1
ATOM 3914 C C . ARG A 1 509 ? 55.282 2.090 -51.436 1.00 89.44 509 ARG A C 1
ATOM 3916 O O . ARG A 1 509 ? 56.503 2.112 -51.584 1.00 89.44 509 ARG A O 1
ATOM 3923 N N . SER A 1 510 ? 54.443 1.886 -52.448 1.00 87.69 510 SER A N 1
ATOM 3924 C CA . SER A 1 510 ? 54.890 1.690 -53.828 1.00 87.69 510 SER A CA 1
ATOM 3925 C C . SER A 1 510 ? 55.537 2.951 -54.398 1.00 87.69 510 SER A C 1
ATOM 3927 O O . SER A 1 510 ? 56.548 2.836 -55.082 1.00 87.69 510 SER A O 1
ATOM 3929 N N . ALA A 1 511 ? 55.044 4.144 -54.051 1.00 86.56 511 ALA A N 1
ATOM 3930 C CA . ALA A 1 511 ? 55.667 5.414 -54.418 1.00 86.56 511 ALA A CA 1
ATOM 3931 C C . ALA A 1 511 ? 57.086 5.550 -53.840 1.00 86.56 511 ALA A C 1
ATOM 3933 O O . ALA A 1 511 ? 58.007 5.913 -54.568 1.00 86.56 511 ALA A O 1
ATOM 3934 N N . GLN A 1 512 ? 57.290 5.193 -52.566 1.00 89.31 512 GLN A N 1
ATOM 3935 C CA . GLN A 1 512 ? 58.626 5.153 -51.958 1.00 89.31 512 GLN A CA 1
ATOM 3936 C C . GLN A 1 512 ? 59.540 4.148 -52.675 1.00 89.31 512 GLN A C 1
ATOM 3938 O O . GLN A 1 512 ? 60.655 4.505 -53.051 1.00 89.31 512 GLN A O 1
ATOM 3943 N N . ARG A 1 513 ? 59.058 2.925 -52.939 1.00 87.00 513 ARG A N 1
ATOM 3944 C CA . ARG A 1 513 ? 59.831 1.886 -53.644 1.00 87.00 513 ARG A CA 1
ATOM 3945 C C . ARG A 1 513 ? 60.223 2.309 -55.062 1.00 87.00 513 ARG A C 1
ATOM 3947 O O . ARG A 1 513 ? 61.358 2.083 -55.465 1.00 87.00 513 ARG A O 1
ATOM 3954 N N . LEU A 1 514 ? 59.296 2.911 -55.809 1.00 83.69 514 LEU A N 1
ATOM 3955 C CA . LEU A 1 514 ? 59.543 3.404 -57.166 1.00 83.69 514 LEU A CA 1
ATOM 3956 C C . LEU A 1 514 ? 60.467 4.622 -57.178 1.00 83.69 514 LEU A C 1
ATOM 3958 O O . LEU A 1 514 ? 61.181 4.811 -58.146 1.00 83.69 514 LEU A O 1
ATOM 3962 N N . SER A 1 515 ? 60.518 5.409 -56.103 1.00 85.50 515 SER A N 1
ATOM 3963 C CA . SER A 1 515 ? 61.448 6.541 -55.987 1.00 85.50 515 SER A CA 1
ATOM 3964 C C . SER A 1 515 ? 62.915 6.135 -55.788 1.00 85.50 515 SER A C 1
ATOM 3966 O O . SER A 1 515 ? 63.774 6.998 -55.600 1.00 85.50 515 SER A O 1
ATOM 3968 N N . ARG A 1 516 ? 63.217 4.831 -55.757 1.00 86.25 516 ARG A N 1
ATOM 3969 C CA . ARG A 1 516 ? 64.576 4.328 -55.577 1.00 86.25 516 ARG A CA 1
ATOM 3970 C C . ARG A 1 516 ? 65.442 4.709 -56.773 1.00 86.25 516 ARG A C 1
ATOM 3972 O O . ARG A 1 516 ? 65.117 4.402 -57.915 1.00 86.25 516 ARG A O 1
ATOM 3979 N N . LEU A 1 517 ? 66.547 5.378 -56.480 1.00 83.00 517 LEU A N 1
ATOM 3980 C CA . LEU A 1 517 ? 67.447 5.924 -57.482 1.00 83.00 517 LEU A CA 1
ATOM 3981 C C . LEU A 1 517 ? 68.334 4.833 -58.104 1.00 83.00 517 LEU A C 1
ATOM 3983 O O . LEU A 1 517 ? 68.705 3.881 -57.403 1.00 83.00 517 LEU A O 1
ATOM 3987 N N . PRO A 1 518 ? 68.681 4.969 -59.399 1.00 78.44 518 PRO A N 1
ATOM 3988 C CA . PRO A 1 518 ? 69.543 4.023 -60.101 1.00 78.44 518 PRO A CA 1
ATOM 3989 C C . PRO A 1 518 ? 70.962 4.003 -59.516 1.00 78.44 518 PRO A C 1
ATOM 3991 O O . PRO A 1 518 ? 71.376 4.902 -58.779 1.00 78.44 518 PRO A O 1
ATOM 3994 N N . GLU A 1 519 ? 71.720 2.963 -59.850 1.00 77.69 519 GLU A N 1
ATOM 3995 C CA . GLU A 1 519 ? 73.144 2.885 -59.517 1.00 77.69 519 GLU A CA 1
ATOM 3996 C C . GLU A 1 519 ? 73.949 3.930 -60.315 1.00 77.69 519 GLU A C 1
ATOM 3998 O O . GLU A 1 519 ? 73.591 4.262 -61.443 1.00 77.69 519 GLU A O 1
ATOM 4003 N N . GLY A 1 520 ? 75.033 4.460 -59.733 1.00 72.94 520 GLY A N 1
ATOM 4004 C CA . GLY A 1 520 ? 75.924 5.426 -60.400 1.00 72.94 520 GLY A CA 1
ATOM 4005 C C . GLY A 1 520 ? 75.786 6.885 -59.945 1.00 72.94 520 GLY A C 1
ATOM 4006 O O . GLY A 1 520 ? 76.495 7.743 -60.459 1.00 72.94 520 GLY A O 1
ATOM 4007 N N . LEU A 1 521 ? 74.943 7.174 -58.945 1.00 72.00 521 LEU A N 1
ATOM 4008 C CA . LEU A 1 521 ? 74.713 8.517 -58.379 1.00 72.00 521 LEU A CA 1
ATOM 4009 C C . LEU A 1 521 ? 75.435 8.740 -57.031 1.00 72.00 521 LEU A C 1
ATOM 4011 O O . LEU A 1 521 ? 74.918 9.404 -56.135 1.00 72.00 521 LEU A O 1
ATOM 4015 N N . GLY A 1 522 ? 76.617 8.149 -56.830 1.00 77.00 522 GLY A N 1
ATOM 4016 C CA . GLY A 1 522 ? 77.363 8.288 -55.568 1.00 77.00 522 GLY A CA 1
ATOM 4017 C C . GLY A 1 522 ? 76.579 7.760 -54.355 1.00 77.00 522 GLY A C 1
ATOM 4018 O O . GLY A 1 522 ? 75.983 6.683 -54.440 1.00 77.00 522 GLY A O 1
ATOM 4019 N N . GLU A 1 523 ? 76.540 8.517 -53.246 1.00 79.31 523 GLU A N 1
ATOM 4020 C CA . GLU A 1 523 ? 75.812 8.150 -52.008 1.00 79.31 523 GLU A CA 1
ATOM 4021 C C . GLU A 1 523 ? 74.290 8.006 -52.202 1.00 79.31 523 GLU A C 1
ATOM 4023 O O . GLU A 1 523 ? 73.608 7.421 -51.359 1.00 79.31 523 GLU A O 1
ATOM 4028 N N . TRP A 1 524 ? 73.741 8.517 -53.308 1.00 81.31 524 TRP A N 1
ATOM 4029 C CA . TRP A 1 524 ? 72.323 8.391 -53.646 1.00 81.31 524 TRP A CA 1
ATOM 4030 C C . TRP A 1 524 ? 71.972 7.056 -54.308 1.00 81.31 524 TRP A C 1
ATOM 4032 O O . TRP A 1 524 ? 70.792 6.717 -54.408 1.00 81.31 524 TRP A O 1
ATOM 4042 N N . SER A 1 525 ? 72.969 6.279 -54.736 1.00 83.62 525 SER A N 1
ATOM 4043 C CA . SER A 1 525 ? 72.752 4.995 -55.410 1.00 83.62 525 SER A CA 1
ATOM 4044 C C . SER A 1 525 ? 71.931 4.050 -54.531 1.00 83.62 525 SER A C 1
ATOM 4046 O O . SER A 1 525 ? 72.294 3.757 -53.391 1.00 83.62 525 SER A O 1
ATOM 4048 N N . GLY A 1 526 ? 70.794 3.578 -55.046 1.00 81.19 526 GLY A N 1
ATOM 4049 C CA . GLY A 1 526 ? 69.904 2.673 -54.322 1.00 81.19 526 GLY A CA 1
ATOM 4050 C C . GLY A 1 526 ? 69.146 3.297 -53.144 1.00 81.19 526 GLY A C 1
ATOM 4051 O O . GLY A 1 526 ? 68.388 2.570 -52.496 1.00 81.19 526 GLY A O 1
ATOM 4052 N N . GLN A 1 527 ? 69.305 4.599 -52.879 1.00 86.00 527 GLN A N 1
ATOM 4053 C CA . GLN A 1 527 ? 68.507 5.341 -51.903 1.00 86.00 527 GLN A CA 1
ATOM 4054 C C . GLN A 1 527 ? 67.139 5.707 -52.483 1.00 86.00 527 GLN A C 1
ATOM 4056 O O . GLN A 1 527 ? 66.978 5.930 -53.680 1.00 86.00 527 GLN A O 1
ATOM 4061 N N . GLU A 1 528 ? 66.137 5.804 -51.614 1.00 88.44 528 GLU A N 1
ATOM 4062 C CA . GLU A 1 528 ? 64.800 6.277 -51.980 1.00 88.44 528 GLU A CA 1
ATOM 4063 C C . GLU A 1 528 ? 64.820 7.803 -52.038 1.00 88.44 528 GLU A C 1
ATOM 4065 O O . GLU A 1 528 ? 65.076 8.453 -51.016 1.00 88.44 528 GLU A O 1
ATOM 4070 N N . PHE A 1 529 ? 64.554 8.383 -53.209 1.00 86.12 529 PHE A N 1
ATOM 4071 C CA . PHE A 1 529 ? 64.424 9.831 -53.358 1.00 86.12 529 PHE A CA 1
ATOM 4072 C C . PHE A 1 529 ? 63.308 10.379 -52.464 1.00 86.12 529 PHE A C 1
ATOM 4074 O O . PHE A 1 529 ? 63.497 11.394 -51.795 1.00 86.12 529 PHE A O 1
ATOM 4081 N N . LEU A 1 530 ? 62.191 9.652 -52.383 1.00 89.31 530 LEU A N 1
ATOM 4082 C CA . LEU A 1 530 ? 61.035 9.943 -51.545 1.00 89.31 530 LEU A CA 1
ATOM 4083 C C . LEU A 1 530 ? 60.939 8.904 -50.424 1.00 89.31 530 LEU A C 1
ATOM 4085 O O . LEU A 1 530 ? 60.656 7.737 -50.678 1.00 89.31 530 LEU A O 1
ATOM 4089 N N . ARG A 1 531 ? 61.114 9.320 -49.169 1.00 91.31 531 ARG A N 1
ATOM 4090 C CA . ARG A 1 531 ? 60.950 8.447 -48.000 1.00 91.31 531 ARG A CA 1
ATOM 4091 C C . ARG A 1 531 ? 59.654 8.779 -47.277 1.00 91.31 531 ARG A C 1
ATOM 4093 O O . ARG A 1 531 ? 59.507 9.871 -46.734 1.00 91.31 531 ARG A O 1
ATOM 4100 N N . ILE A 1 532 ? 58.733 7.820 -47.244 1.00 92.00 532 ILE A N 1
ATOM 4101 C CA . ILE A 1 532 ? 57.419 7.965 -46.618 1.00 92.00 532 ILE A CA 1
ATOM 4102 C C . ILE A 1 532 ? 57.373 7.089 -45.361 1.00 92.00 532 ILE A C 1
ATOM 4104 O O . ILE A 1 532 ? 57.487 5.868 -45.421 1.00 92.00 532 ILE A O 1
ATOM 4108 N N . ARG A 1 533 ? 57.198 7.702 -44.189 1.00 91.31 533 ARG A N 1
ATOM 4109 C CA . ARG A 1 533 ? 57.075 6.986 -42.914 1.00 91.31 533 ARG A CA 1
ATOM 4110 C C . ARG A 1 533 ? 55.687 7.192 -42.332 1.00 91.31 533 ARG A C 1
ATOM 4112 O O . ARG A 1 533 ? 55.249 8.323 -42.132 1.00 91.31 533 ARG A O 1
ATOM 4119 N N . PHE A 1 534 ? 55.032 6.084 -42.030 1.00 92.38 534 PHE A N 1
ATOM 4120 C CA . PHE A 1 534 ? 53.796 6.036 -41.267 1.00 92.38 534 PHE A CA 1
ATOM 4121 C C . PHE A 1 534 ? 53.688 4.689 -40.548 1.00 92.38 534 PHE A C 1
ATOM 4123 O O . PHE A 1 534 ? 54.382 3.728 -40.896 1.00 92.38 534 PHE A O 1
ATOM 4130 N N . GLU A 1 535 ? 52.838 4.653 -39.528 1.00 88.75 535 GLU A N 1
ATOM 4131 C CA . GLU A 1 535 ? 52.494 3.452 -38.773 1.00 88.75 535 GLU A CA 1
ATOM 4132 C C . GLU A 1 535 ? 51.158 2.919 -39.283 1.00 88.75 535 GLU A C 1
ATOM 4134 O O . GLU A 1 535 ? 50.199 3.680 -39.425 1.00 88.75 535 GLU A O 1
ATOM 4139 N N . GLU A 1 536 ? 51.119 1.629 -39.604 1.00 83.75 536 GLU A N 1
ATOM 4140 C CA . GLU A 1 536 ? 49.904 0.969 -40.070 1.00 83.75 536 GLU A CA 1
ATOM 4141 C C . GLU A 1 536 ? 49.133 0.452 -38.852 1.00 83.75 536 GLU A C 1
ATOM 4143 O O . GLU A 1 536 ? 49.710 -0.285 -38.047 1.00 83.75 536 GLU A O 1
ATOM 4148 N N . PRO A 1 537 ? 47.866 0.861 -38.669 1.00 86.38 537 PRO A N 1
ATOM 4149 C CA . PRO A 1 537 ? 47.045 0.338 -37.588 1.00 86.38 537 PRO A CA 1
ATOM 4150 C C . PRO A 1 537 ? 46.733 -1.142 -37.826 1.00 86.38 537 PRO A C 1
ATOM 4152 O O . PRO A 1 537 ? 46.653 -1.597 -38.968 1.00 86.38 537 PRO A O 1
ATOM 4155 N N . ASP A 1 538 ? 46.494 -1.886 -36.748 1.00 89.81 538 ASP A N 1
ATOM 4156 C CA . ASP A 1 538 ? 45.913 -3.218 -36.861 1.00 89.81 538 ASP A CA 1
ATOM 4157 C C . ASP A 1 538 ? 44.481 -3.143 -37.422 1.00 89.81 538 ASP A C 1
ATOM 4159 O O . ASP A 1 538 ? 43.809 -2.105 -37.387 1.00 89.81 538 ASP A O 1
ATOM 4163 N N . GLN A 1 539 ? 44.002 -4.268 -37.948 1.00 88.06 539 GLN A N 1
ATOM 4164 C CA . GLN A 1 539 ? 42.730 -4.333 -38.665 1.00 88.06 539 GLN A CA 1
ATOM 4165 C C . GLN A 1 539 ? 41.522 -3.936 -37.799 1.00 88.06 539 GLN A C 1
ATOM 4167 O O . GLN A 1 539 ? 40.576 -3.333 -38.318 1.00 88.06 539 GLN A O 1
ATOM 4172 N N . ALA A 1 540 ? 41.540 -4.246 -36.498 1.00 91.38 540 ALA A N 1
ATOM 4173 C CA . ALA A 1 540 ? 40.444 -3.914 -35.593 1.00 91.38 540 ALA A CA 1
ATOM 4174 C C . ALA A 1 540 ? 40.402 -2.401 -35.344 1.00 91.38 540 ALA A C 1
ATOM 4176 O O . ALA A 1 540 ? 39.373 -1.767 -35.589 1.00 91.38 540 ALA A O 1
ATOM 4177 N N . THR A 1 541 ? 41.548 -1.809 -34.997 1.00 91.69 541 THR A N 1
ATOM 4178 C CA . THR A 1 541 ? 41.689 -0.356 -34.815 1.00 91.69 541 THR A CA 1
ATOM 4179 C C . THR A 1 541 ? 41.332 0.421 -36.085 1.00 91.69 541 THR A C 1
ATOM 4181 O O . THR A 1 541 ? 40.695 1.475 -36.027 1.00 91.69 541 THR A O 1
ATOM 4184 N N . LEU A 1 542 ? 41.723 -0.081 -37.261 1.00 92.50 542 LEU A N 1
ATOM 4185 C CA . LEU A 1 542 ? 41.379 0.548 -38.535 1.00 92.50 542 LEU A CA 1
ATOM 4186 C C . LEU A 1 542 ? 39.866 0.532 -38.778 1.00 92.50 542 LEU A C 1
ATOM 4188 O O . LEU A 1 542 ? 39.292 1.551 -39.155 1.00 92.50 542 LEU A O 1
ATOM 4192 N N . THR A 1 543 ? 39.217 -0.606 -38.538 1.00 92.69 543 THR A N 1
ATOM 4193 C CA . THR A 1 543 ? 37.770 -0.771 -38.736 1.00 92.69 543 THR A CA 1
ATOM 4194 C C . THR A 1 543 ? 36.975 0.172 -37.828 1.00 92.69 543 THR A C 1
ATOM 4196 O O . THR A 1 543 ? 36.072 0.857 -38.307 1.00 92.69 543 THR A O 1
ATOM 4199 N N . GLU A 1 544 ? 37.359 0.295 -36.555 1.00 93.31 544 GLU A N 1
ATOM 4200 C CA . GLU A 1 544 ? 36.740 1.226 -35.602 1.00 93.31 544 GLU A CA 1
ATOM 4201 C C . GLU A 1 544 ? 36.842 2.685 -36.076 1.00 93.31 544 GLU A C 1
ATOM 4203 O O . GLU A 1 544 ? 35.829 3.371 -36.232 1.00 93.31 544 GLU A O 1
ATOM 4208 N N . ARG A 1 545 ? 38.056 3.143 -36.412 1.00 93.62 545 ARG A N 1
ATOM 4209 C CA . ARG A 1 545 ? 38.301 4.520 -36.879 1.00 93.62 545 ARG A CA 1
ATOM 4210 C C . ARG A 1 545 ? 37.562 4.848 -38.172 1.00 93.62 545 ARG A C 1
ATOM 4212 O O . ARG A 1 545 ? 37.090 5.969 -38.354 1.00 93.62 545 ARG A O 1
ATOM 4219 N N . LEU A 1 546 ? 37.478 3.896 -39.100 1.00 94.31 546 LEU A N 1
ATOM 4220 C CA . LEU A 1 546 ? 36.732 4.079 -40.346 1.00 94.31 546 LEU A CA 1
ATOM 4221 C C . LEU A 1 546 ? 35.218 4.110 -40.103 1.00 94.31 546 LEU A C 1
ATOM 4223 O O . LEU A 1 546 ? 34.524 4.877 -40.775 1.00 94.31 546 LEU A O 1
ATOM 4227 N N . GLY A 1 547 ? 34.728 3.357 -39.113 1.00 92.94 547 GLY A N 1
ATOM 4228 C CA . GLY A 1 547 ? 33.370 3.479 -38.585 1.00 92.94 547 GLY A CA 1
ATOM 4229 C C . GLY A 1 547 ? 33.058 4.907 -38.144 1.00 92.94 547 GLY A C 1
ATOM 4230 O O . GLY A 1 547 ? 32.105 5.504 -38.641 1.00 92.94 547 GLY A O 1
ATOM 4231 N N . GLU A 1 548 ? 33.920 5.508 -37.320 1.00 93.38 548 GLU A N 1
ATOM 4232 C CA . GLU A 1 548 ? 33.753 6.899 -36.873 1.00 93.38 548 GLU A CA 1
ATOM 4233 C C . GLU A 1 548 ? 33.746 7.906 -38.034 1.00 93.38 548 GLU A C 1
ATOM 4235 O O . GLU A 1 548 ? 32.955 8.852 -38.039 1.00 93.38 548 GLU A O 1
ATOM 4240 N N . VAL A 1 549 ? 34.609 7.714 -39.041 1.00 92.44 549 VAL A N 1
ATOM 4241 C CA . VAL A 1 549 ? 34.654 8.581 -40.232 1.00 92.44 549 VAL A CA 1
ATOM 4242 C C . VAL A 1 549 ? 33.339 8.517 -41.011 1.00 92.44 549 VAL A C 1
ATOM 4244 O O . VAL A 1 549 ? 32.849 9.557 -41.464 1.00 92.44 549 VAL A O 1
ATOM 4247 N N . ILE A 1 550 ? 32.762 7.323 -41.169 1.00 90.81 550 ILE A N 1
ATOM 4248 C CA . ILE A 1 550 ? 31.473 7.130 -41.846 1.00 90.81 550 ILE A CA 1
ATOM 4249 C C . ILE A 1 550 ? 30.336 7.734 -41.023 1.00 90.81 550 ILE A C 1
ATOM 4251 O O . ILE A 1 550 ? 29.496 8.444 -41.585 1.00 90.81 550 ILE A O 1
ATOM 4255 N N . ASP A 1 551 ? 30.328 7.523 -39.710 1.00 90.94 551 ASP A N 1
ATOM 4256 C CA . ASP A 1 551 ? 29.300 8.057 -38.818 1.00 90.94 551 ASP A CA 1
ATOM 4257 C C . ASP A 1 551 ? 29.332 9.592 -38.807 1.00 90.94 551 ASP A C 1
ATOM 4259 O O . ASP A 1 551 ? 28.299 10.248 -38.958 1.00 90.94 551 ASP A O 1
ATOM 4263 N N . GLU A 1 552 ? 30.520 10.196 -38.742 1.00 89.38 552 GLU A N 1
ATOM 4264 C CA . GLU A 1 552 ? 30.684 11.648 -38.793 1.00 89.38 552 GLU A CA 1
ATOM 4265 C C . GLU A 1 552 ? 30.307 12.239 -40.156 1.00 89.38 552 GLU A C 1
ATOM 4267 O O . GLU A 1 552 ? 29.623 13.265 -40.227 1.00 89.38 552 GLU A O 1
ATOM 4272 N N . ALA A 1 553 ? 30.697 11.583 -41.252 1.00 86.56 553 ALA A N 1
ATOM 4273 C CA . ALA A 1 553 ? 30.287 11.990 -42.592 1.00 86.56 553 ALA A CA 1
ATOM 4274 C C . ALA A 1 553 ? 28.760 11.933 -42.752 1.00 86.56 553 ALA A C 1
ATOM 4276 O O . ALA A 1 553 ? 28.166 12.852 -43.321 1.00 86.56 553 ALA A O 1
ATOM 4277 N N . THR A 1 554 ? 28.125 10.899 -42.198 1.00 85.25 554 THR A N 1
ATOM 4278 C CA . THR A 1 554 ? 26.670 10.716 -42.221 1.00 85.25 554 THR A CA 1
ATOM 4279 C C . THR A 1 554 ? 25.969 11.788 -41.384 1.00 85.25 554 THR A C 1
ATOM 4281 O O . THR A 1 554 ? 25.075 12.464 -41.895 1.00 85.25 554 THR A O 1
ATOM 4284 N N . ARG A 1 555 ? 26.425 12.051 -40.149 1.00 85.44 555 ARG A N 1
ATOM 4285 C CA . ARG A 1 555 ? 25.895 13.134 -39.294 1.00 85.44 555 ARG A CA 1
ATOM 4286 C C . ARG A 1 555 ? 26.014 14.502 -39.958 1.00 85.44 555 ARG A C 1
ATOM 4288 O O . ARG A 1 555 ? 25.055 15.276 -39.976 1.00 85.44 555 ARG A O 1
ATOM 4295 N N . SER A 1 556 ? 27.179 14.797 -40.531 1.00 83.44 556 SER A N 1
ATOM 4296 C CA . SER A 1 556 ? 27.435 16.051 -41.239 1.00 83.44 556 SER A CA 1
ATOM 4297 C C . SER A 1 556 ? 26.533 16.227 -42.466 1.00 83.44 556 SER A C 1
ATOM 4299 O O . SER A 1 556 ? 26.056 17.338 -42.707 1.00 83.44 556 SER A O 1
ATOM 4301 N N . ALA A 1 557 ? 26.275 15.155 -43.222 1.00 79.31 557 ALA A N 1
ATOM 4302 C CA . ALA A 1 557 ? 25.386 15.187 -44.383 1.00 79.31 557 ALA A CA 1
ATOM 4303 C C . ALA A 1 557 ? 23.924 15.430 -43.979 1.00 79.31 557 ALA A C 1
ATOM 4305 O O . ALA A 1 557 ? 23.271 16.307 -44.545 1.00 79.31 557 ALA A O 1
ATOM 4306 N N . VAL A 1 558 ? 23.444 14.730 -42.943 1.00 80.88 558 VAL A N 1
ATOM 4307 C CA . VAL A 1 558 ? 22.089 14.914 -42.395 1.00 80.88 558 VAL A CA 1
ATOM 4308 C C . VAL A 1 558 ? 21.899 16.343 -41.876 1.00 80.88 558 VAL A C 1
ATOM 4310 O O . VAL A 1 558 ? 20.908 16.990 -42.205 1.00 80.88 558 VAL A O 1
ATOM 4313 N N . LYS A 1 559 ? 22.873 16.891 -41.133 1.00 79.25 559 LYS A N 1
ATOM 4314 C CA . LYS A 1 559 ? 22.797 18.260 -40.587 1.00 79.25 559 LYS A CA 1
ATOM 4315 C C . LYS A 1 559 ? 22.741 19.343 -41.669 1.00 79.25 559 LYS A C 1
ATOM 4317 O O . LYS A 1 559 ? 22.105 20.372 -41.464 1.00 79.25 559 LYS A O 1
ATOM 4322 N N . LYS A 1 560 ? 23.431 19.146 -42.796 1.00 77.44 560 LYS A N 1
ATOM 4323 C CA . LYS A 1 560 ? 23.499 20.132 -43.888 1.00 77.44 560 LYS A CA 1
ATOM 4324 C C . LYS A 1 560 ? 22.367 19.996 -44.906 1.00 77.44 560 LYS A C 1
ATOM 4326 O O . LYS A 1 560 ? 22.297 20.826 -45.807 1.00 77.44 560 LYS A O 1
ATOM 4331 N N . ASN A 1 561 ? 21.510 18.978 -44.770 1.00 65.81 561 ASN A N 1
ATOM 4332 C CA . ASN A 1 561 ? 20.435 18.653 -45.713 1.00 65.81 561 ASN A CA 1
ATOM 4333 C C . ASN A 1 561 ? 20.928 18.628 -47.178 1.00 65.81 561 ASN A C 1
ATOM 4335 O O . ASN A 1 561 ? 20.213 18.992 -48.110 1.00 65.81 561 ASN A O 1
ATOM 4339 N N . SER A 1 562 ? 22.205 18.282 -47.364 1.00 64.50 562 SER A N 1
ATOM 4340 C CA . SER A 1 562 ? 22.882 18.314 -48.652 1.00 64.50 562 SER A CA 1
ATOM 4341 C C . SER A 1 562 ? 22.711 16.969 -49.327 1.00 64.50 562 SER A C 1
ATOM 4343 O O . SER A 1 562 ? 22.994 15.938 -48.712 1.00 64.50 562 SER A O 1
ATOM 4345 N N . ASP A 1 563 ? 22.316 16.993 -50.596 1.00 54.34 563 ASP A N 1
ATOM 4346 C CA . ASP A 1 563 ? 22.271 15.800 -51.427 1.00 54.34 563 ASP A CA 1
ATOM 4347 C C . ASP A 1 563 ? 23.644 15.111 -51.379 1.00 54.34 563 ASP A C 1
ATOM 4349 O O . ASP A 1 563 ? 24.677 15.764 -51.569 1.00 54.34 563 ASP A O 1
ATOM 4353 N N . LEU A 1 564 ? 23.677 13.813 -51.061 1.00 53.91 564 LEU A N 1
ATOM 4354 C CA . LEU A 1 564 ? 24.901 13.013 -50.943 1.00 53.91 564 LEU A CA 1
ATOM 4355 C C . LEU A 1 564 ? 25.520 12.765 -52.333 1.00 53.91 564 LEU A C 1
ATOM 4357 O O . LEU A 1 564 ? 25.833 11.632 -52.704 1.00 53.91 564 LEU A O 1
ATOM 4361 N N . ARG A 1 565 ? 25.766 13.818 -53.117 1.00 54.53 565 ARG A N 1
ATOM 4362 C CA . ARG A 1 565 ? 26.755 13.796 -54.198 1.00 54.53 565 ARG A CA 1
ATOM 4363 C C . ARG A 1 565 ? 28.127 13.714 -53.540 1.00 54.53 565 ARG A C 1
ATOM 4365 O O . ARG A 1 565 ? 28.834 14.698 -53.358 1.00 54.53 565 ARG A O 1
ATOM 4372 N N . ARG A 1 566 ? 28.414 12.503 -53.064 1.00 59.38 566 ARG A N 1
ATOM 4373 C CA . ARG A 1 566 ? 29.590 12.109 -52.300 1.00 59.38 566 ARG A CA 1
ATOM 4374 C C . ARG A 1 566 ? 30.820 12.413 -53.136 1.00 59.38 566 ARG A C 1
ATOM 4376 O O . ARG A 1 566 ? 31.040 11.780 -54.165 1.00 59.38 566 ARG A O 1
ATOM 4383 N N . ASP A 1 567 ? 31.650 13.326 -52.654 1.00 72.06 567 ASP A N 1
ATOM 4384 C CA . ASP A 1 567 ? 33.046 13.337 -53.059 1.00 72.06 567 ASP A CA 1
ATOM 4385 C C . ASP A 1 567 ? 33.728 12.114 -52.423 1.00 72.06 567 ASP A C 1
ATOM 4387 O O . ASP A 1 567 ? 34.184 12.145 -51.276 1.00 72.06 567 ASP A O 1
ATOM 4391 N N . GLY A 1 568 ? 33.717 10.995 -53.155 1.00 82.25 568 GLY A N 1
ATOM 4392 C CA . GLY A 1 568 ? 34.333 9.742 -52.720 1.00 82.25 568 GLY A CA 1
ATOM 4393 C C . GLY A 1 568 ? 35.830 9.892 -52.440 1.00 82.25 568 GLY A C 1
ATOM 4394 O O . GLY A 1 568 ? 36.347 9.216 -51.553 1.00 82.25 568 GLY A O 1
ATOM 4395 N N . MET A 1 569 ? 36.504 10.829 -53.119 1.00 87.00 569 MET A N 1
ATOM 4396 C CA . MET A 1 569 ? 37.914 11.127 -52.873 1.00 87.00 569 MET A CA 1
ATOM 4397 C C . MET A 1 569 ? 38.100 11.793 -51.508 1.00 87.00 569 MET A C 1
ATOM 4399 O O . MET A 1 569 ? 38.942 11.360 -50.726 1.00 87.00 569 MET A O 1
ATOM 4403 N N . SER A 1 570 ? 37.274 12.785 -51.166 1.00 86.94 570 SER A N 1
ATOM 4404 C CA . SER A 1 570 ? 37.306 13.399 -49.830 1.00 86.94 570 SER A CA 1
ATOM 4405 C C . SER A 1 570 ? 37.062 12.389 -48.706 1.00 86.94 570 SER A C 1
ATOM 4407 O O . SER A 1 570 ? 37.715 12.468 -47.664 1.00 86.94 570 SER A O 1
ATOM 4409 N N . LEU A 1 571 ? 36.140 11.436 -48.890 1.00 89.44 571 LEU A N 1
ATOM 4410 C CA . LEU A 1 571 ? 35.885 10.392 -47.891 1.00 89.44 571 LEU A CA 1
ATOM 4411 C C . LEU A 1 571 ? 37.086 9.448 -47.742 1.00 89.44 571 LEU A C 1
ATOM 4413 O O . LEU A 1 571 ? 37.492 9.159 -46.618 1.00 89.44 571 LEU A O 1
ATOM 4417 N N . LEU A 1 572 ? 37.688 9.028 -48.858 1.00 92.06 572 LEU A N 1
ATOM 4418 C CA . LEU A 1 572 ? 38.893 8.200 -48.853 1.00 92.06 572 LEU A CA 1
ATOM 4419 C C . LEU A 1 572 ? 40.064 8.914 -48.168 1.00 92.06 572 LEU A C 1
ATOM 4421 O O . LEU A 1 572 ? 40.698 8.334 -47.294 1.00 92.06 572 LEU A O 1
ATOM 4425 N N . LEU A 1 573 ? 40.314 10.186 -48.495 1.00 91.75 573 LEU A N 1
ATOM 4426 C CA . LEU A 1 573 ? 41.376 10.983 -47.871 1.00 91.75 573 LEU A CA 1
ATOM 4427 C C . LEU A 1 573 ? 41.170 11.136 -46.360 1.00 91.75 573 LEU A C 1
ATOM 4429 O O . LEU A 1 573 ? 42.135 11.060 -45.601 1.00 91.75 573 LEU A O 1
ATOM 4433 N N . ARG A 1 574 ? 39.923 11.302 -45.902 1.00 91.38 574 ARG A N 1
ATOM 4434 C CA . ARG A 1 574 ? 39.596 11.295 -44.466 1.00 91.38 574 ARG A CA 1
ATOM 4435 C C . ARG A 1 574 ? 39.840 9.929 -43.832 1.00 91.38 574 ARG A C 1
ATOM 4437 O O . ARG A 1 574 ? 40.374 9.885 -42.729 1.00 91.38 574 ARG A O 1
ATOM 4444 N N . GLY A 1 575 ? 39.493 8.844 -44.524 1.00 93.00 575 GLY A N 1
ATOM 4445 C CA . GLY A 1 575 ? 39.768 7.475 -44.085 1.00 93.00 575 GLY A CA 1
ATOM 4446 C C . GLY A 1 575 ? 41.266 7.203 -43.938 1.00 93.00 575 GLY A C 1
ATOM 4447 O O . GLY A 1 575 ? 41.704 6.744 -42.888 1.00 93.00 575 GLY A O 1
ATOM 4448 N N . VAL A 1 576 ? 42.070 7.584 -44.936 1.00 93.75 576 VAL A N 1
ATOM 4449 C CA . VAL A 1 576 ? 43.539 7.496 -44.884 1.00 93.75 576 VAL A CA 1
ATOM 4450 C C . VAL A 1 576 ? 44.086 8.362 -43.748 1.00 93.75 576 VAL A C 1
ATOM 4452 O O . VAL A 1 576 ? 44.882 7.891 -42.943 1.00 93.75 576 VAL A O 1
ATOM 4455 N N . ALA A 1 577 ? 43.624 9.606 -43.606 1.00 91.62 577 ALA A N 1
ATOM 4456 C CA . ALA A 1 577 ? 44.056 10.472 -42.511 1.00 91.62 577 ALA A CA 1
ATOM 4457 C C . ALA A 1 577 ? 43.717 9.889 -41.127 1.00 91.62 577 ALA A C 1
ATOM 4459 O O . ALA A 1 577 ? 44.522 10.014 -40.206 1.00 91.62 577 ALA A O 1
ATOM 4460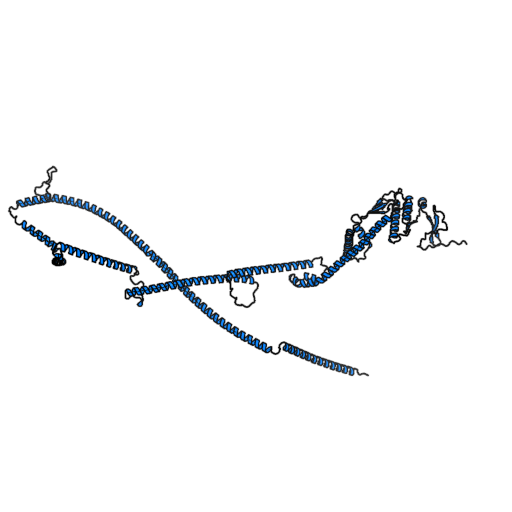 N N . ALA A 1 578 ? 42.555 9.247 -40.970 1.00 92.50 578 ALA A N 1
ATOM 4461 C CA . ALA A 1 578 ? 42.158 8.579 -39.732 1.00 92.50 578 ALA A CA 1
ATOM 4462 C C . ALA A 1 578 ? 43.004 7.328 -39.452 1.00 92.50 578 ALA A C 1
ATOM 4464 O O . ALA A 1 578 ? 43.443 7.131 -38.316 1.00 92.50 578 ALA A O 1
ATOM 4465 N N . ALA A 1 579 ? 43.304 6.531 -40.481 1.00 92.94 579 ALA A N 1
ATOM 4466 C CA . ALA A 1 579 ? 44.182 5.368 -40.372 1.00 92.94 579 ALA A CA 1
ATOM 4467 C C . ALA A 1 579 ? 45.564 5.749 -39.819 1.00 92.94 579 ALA A C 1
ATOM 4469 O O . ALA A 1 579 ? 46.093 5.057 -38.956 1.00 92.94 579 ALA A O 1
ATOM 4470 N N . LEU A 1 580 ? 46.103 6.898 -40.236 1.00 91.56 580 LEU A N 1
ATOM 4471 C CA . LEU A 1 580 ? 47.450 7.341 -39.868 1.00 91.56 580 LEU A CA 1
ATOM 4472 C C . LEU A 1 580 ? 47.545 8.085 -38.522 1.00 91.56 580 LEU A C 1
ATOM 4474 O O . LEU A 1 580 ? 48.638 8.476 -38.109 1.00 91.56 580 LEU A O 1
ATOM 4478 N N . ARG A 1 581 ? 46.438 8.314 -37.805 1.00 87.81 581 ARG A N 1
ATOM 4479 C CA . ARG A 1 581 ? 46.485 8.946 -36.472 1.00 87.81 581 ARG A CA 1
ATOM 4480 C C . ARG A 1 581 ? 47.102 8.010 -35.414 1.00 87.81 581 ARG A C 1
ATOM 4482 O O . ARG A 1 581 ? 46.975 6.793 -35.523 1.00 87.81 581 ARG A O 1
ATOM 4489 N N . PRO A 1 582 ? 47.728 8.547 -34.350 1.00 84.12 582 PRO A N 1
ATOM 4490 C CA . PRO A 1 582 ? 47.940 9.970 -34.067 1.00 84.12 582 PRO A CA 1
ATOM 4491 C C . PRO A 1 582 ? 49.189 10.561 -34.742 1.00 84.12 582 PRO A C 1
ATOM 4493 O O . PRO A 1 582 ? 49.278 11.778 -34.862 1.00 84.12 582 PRO A O 1
ATOM 4496 N N . LYS A 1 583 ? 50.145 9.730 -35.181 1.00 86.00 583 LYS A N 1
ATOM 4497 C CA . LYS A 1 583 ? 51.471 10.181 -35.647 1.00 86.00 583 LYS A CA 1
ATOM 4498 C C . LYS A 1 583 ? 51.445 10.877 -37.014 1.00 86.00 583 LYS A C 1
ATOM 4500 O O . LYS A 1 583 ? 52.307 11.707 -37.285 1.00 86.00 583 LYS A O 1
ATOM 4505 N N . GLY A 1 584 ? 50.455 10.574 -37.851 1.00 87.81 584 GLY A N 1
ATOM 4506 C CA . GLY A 1 584 ? 50.322 11.124 -39.196 1.00 87.81 584 GLY A CA 1
ATOM 4507 C C . GLY A 1 584 ? 51.320 10.523 -40.187 1.00 87.81 584 GLY A C 1
ATOM 4508 O O . GLY A 1 584 ? 51.859 9.436 -39.982 1.00 87.81 584 GLY A O 1
ATOM 4509 N N . ILE A 1 585 ? 51.547 11.244 -41.286 1.00 90.69 585 ILE A N 1
ATOM 4510 C CA . ILE A 1 585 ? 52.491 10.869 -42.341 1.00 90.69 585 ILE A CA 1
ATOM 4511 C C . ILE A 1 585 ? 53.703 11.800 -42.308 1.00 90.69 585 ILE A C 1
ATOM 4513 O O . ILE A 1 585 ? 53.556 13.021 -42.333 1.00 90.69 585 ILE A O 1
ATOM 4517 N N . ALA A 1 586 ? 54.902 11.225 -42.280 1.00 90.69 586 ALA A N 1
ATOM 4518 C CA . ALA A 1 586 ? 56.145 11.964 -42.443 1.00 90.69 586 ALA A CA 1
ATOM 4519 C C . ALA A 1 586 ? 56.727 11.655 -43.822 1.00 90.69 586 ALA A C 1
ATOM 4521 O O . ALA A 1 586 ? 57.036 10.503 -44.131 1.00 90.69 586 ALA A O 1
ATOM 4522 N N . VAL A 1 587 ? 56.864 12.684 -44.654 1.00 91.56 587 VAL A N 1
ATOM 4523 C CA . VAL A 1 587 ? 57.438 12.564 -45.995 1.00 91.56 587 VAL A CA 1
ATOM 4524 C C . VAL A 1 587 ? 58.718 13.385 -46.047 1.00 91.56 587 VAL A C 1
ATOM 4526 O O . VAL A 1 587 ? 58.698 14.592 -45.808 1.00 91.56 587 VAL A O 1
ATOM 4529 N N . GLU A 1 588 ? 59.825 12.720 -46.351 1.00 91.88 588 GLU A N 1
ATOM 4530 C CA . GLU A 1 588 ? 61.158 13.306 -46.463 1.00 91.88 588 GLU A CA 1
ATOM 4531 C C . GLU A 1 588 ? 61.696 13.080 -47.875 1.00 91.88 588 GLU A C 1
ATOM 4533 O O . GLU A 1 588 ? 61.480 12.019 -48.464 1.00 91.88 588 GLU A O 1
ATOM 4538 N N . ILE A 1 589 ? 62.436 14.043 -48.413 1.00 90.12 589 ILE A N 1
ATOM 4539 C CA . ILE A 1 589 ? 63.035 13.942 -49.748 1.00 90.12 589 ILE A CA 1
ATOM 4540 C C . ILE A 1 589 ? 64.529 14.232 -49.665 1.00 90.12 589 ILE A C 1
ATOM 4542 O O . ILE A 1 589 ? 64.969 15.030 -48.836 1.00 90.12 589 ILE A O 1
ATOM 4546 N N . LEU A 1 590 ? 65.308 13.561 -50.511 1.00 89.00 590 LEU A N 1
ATOM 4547 C CA . LEU A 1 590 ? 66.743 13.804 -50.630 1.00 89.00 590 LEU A CA 1
ATOM 4548 C C . LEU A 1 590 ? 67.027 15.188 -51.230 1.00 89.00 590 LEU A C 1
ATOM 4550 O O . LEU A 1 590 ? 66.473 15.555 -52.267 1.00 89.00 590 LEU A O 1
ATOM 4554 N N . LYS A 1 591 ? 67.902 15.958 -50.579 1.00 87.75 591 LYS A N 1
ATOM 4555 C CA . LYS A 1 591 ? 68.270 17.316 -50.999 1.00 87.75 591 LYS A CA 1
ATOM 4556 C C . LYS A 1 591 ? 69.309 17.280 -52.129 1.00 87.75 591 LYS A C 1
ATOM 4558 O O . LYS A 1 591 ? 70.445 16.893 -51.861 1.00 87.75 591 LYS A O 1
ATOM 4563 N N . PRO A 1 592 ? 68.975 17.708 -53.362 1.00 82.81 592 PRO A N 1
ATOM 4564 C CA . PRO A 1 592 ? 69.868 17.586 -54.513 1.00 82.81 592 PRO A CA 1
ATOM 4565 C C . PRO A 1 592 ? 71.013 18.596 -54.421 1.00 82.81 592 PRO A C 1
ATOM 4567 O O . PRO A 1 592 ? 70.898 19.727 -54.880 1.00 82.81 592 PRO A O 1
ATOM 4570 N N . ASP A 1 593 ? 72.114 18.206 -53.791 1.00 82.31 593 ASP A N 1
ATOM 4571 C CA . ASP A 1 593 ? 73.302 19.044 -53.633 1.00 82.31 593 ASP A CA 1
ATOM 4572 C C . ASP A 1 593 ? 74.447 18.565 -54.535 1.00 82.31 593 ASP A C 1
ATOM 4574 O O . ASP A 1 593 ? 74.466 17.411 -54.960 1.00 82.31 593 ASP A O 1
ATOM 4578 N N . ALA A 1 594 ? 75.424 19.429 -54.805 1.00 73.50 594 ALA A N 1
ATOM 4579 C CA . ALA A 1 594 ? 76.519 19.148 -55.741 1.00 73.50 594 ALA A CA 1
ATOM 4580 C C . ALA A 1 594 ? 77.383 17.939 -55.332 1.00 73.50 594 ALA A C 1
ATOM 4582 O O . ALA A 1 594 ? 78.008 17.307 -56.175 1.00 73.50 594 ALA A O 1
ATOM 4583 N N . VAL A 1 595 ? 77.407 17.613 -54.035 1.00 76.50 595 VAL A N 1
ATOM 4584 C CA . VAL A 1 595 ? 78.155 16.476 -53.464 1.00 76.50 595 VAL A CA 1
ATOM 4585 C C . VAL A 1 595 ? 77.271 15.224 -53.316 1.00 76.50 595 VAL A C 1
ATOM 4587 O O . VAL A 1 595 ? 77.749 14.194 -52.859 1.00 76.50 595 VAL A O 1
ATOM 4590 N N . LEU A 1 596 ? 75.982 15.299 -53.682 1.00 75.94 596 LEU A N 1
ATOM 4591 C CA . LEU A 1 596 ? 75.003 14.208 -53.564 1.00 75.94 596 LEU A CA 1
ATOM 4592 C C . LEU A 1 596 ? 75.004 13.546 -52.175 1.00 75.94 596 LEU A C 1
ATOM 4594 O O . LEU A 1 596 ? 74.980 12.326 -52.053 1.00 75.94 596 LEU A O 1
ATOM 4598 N N . ARG A 1 597 ? 75.026 14.351 -51.105 1.00 81.12 597 ARG A N 1
ATOM 4599 C CA . ARG A 1 597 ? 74.952 13.841 -49.726 1.00 81.12 597 ARG A CA 1
ATOM 4600 C C . ARG A 1 597 ? 73.594 13.206 -49.463 1.00 81.12 597 ARG A C 1
ATOM 4602 O O . ARG A 1 597 ? 72.575 13.733 -49.912 1.00 81.12 597 ARG A O 1
ATOM 4609 N N . ALA A 1 598 ? 73.543 12.148 -48.659 1.00 80.62 598 ALA A N 1
ATOM 4610 C CA . ALA A 1 598 ? 72.286 11.529 -48.218 1.00 80.62 598 ALA A CA 1
ATOM 4611 C C . ALA A 1 598 ? 71.497 12.370 -47.172 1.00 80.62 598 ALA A C 1
ATOM 4613 O O . ALA A 1 598 ? 70.946 11.835 -46.208 1.00 80.62 598 ALA A O 1
ATOM 4614 N N . GLU A 1 599 ? 71.438 13.696 -47.343 1.00 87.00 599 GLU A N 1
ATOM 4615 C CA . GLU A 1 599 ? 70.674 14.618 -46.497 1.00 87.00 599 GLU A CA 1
ATOM 4616 C C . GLU A 1 599 ? 69.194 14.611 -46.902 1.00 87.00 599 GLU A C 1
ATOM 4618 O O . GLU A 1 599 ? 68.849 14.772 -48.075 1.00 87.00 599 GLU A O 1
ATOM 4623 N N . ARG A 1 600 ? 68.307 14.430 -45.918 1.00 88.62 600 ARG A N 1
ATOM 4624 C CA . ARG A 1 600 ? 66.855 14.375 -46.118 1.00 88.62 600 ARG A CA 1
ATOM 4625 C C . ARG A 1 600 ? 66.179 15.570 -45.468 1.00 88.62 600 ARG A C 1
ATOM 4627 O O . ARG A 1 600 ? 66.434 15.864 -44.305 1.00 88.62 600 ARG A O 1
ATOM 4634 N N . VAL A 1 601 ? 65.274 16.204 -46.207 1.00 89.94 601 VAL A N 1
ATOM 4635 C CA . VAL A 1 601 ? 64.492 17.350 -45.736 1.00 89.94 601 VAL A CA 1
ATOM 4636 C C . VAL A 1 601 ? 63.001 16.998 -45.765 1.00 89.94 601 VAL A C 1
ATOM 4638 O O . VAL A 1 601 ? 62.534 16.429 -46.760 1.00 89.94 601 VAL A O 1
ATOM 4641 N N . PRO A 1 602 ? 62.231 17.303 -44.702 1.00 89.69 602 PRO A N 1
ATOM 4642 C CA . PRO A 1 602 ? 60.780 17.149 -44.716 1.00 89.69 602 PRO A CA 1
ATOM 4643 C C . PRO A 1 602 ? 60.140 17.949 -45.856 1.00 89.69 602 PRO A C 1
ATOM 4645 O O . PRO A 1 602 ? 60.480 19.112 -46.068 1.00 89.69 602 PRO A O 1
ATOM 4648 N N . VAL A 1 603 ? 59.160 17.366 -46.556 1.00 86.62 603 VAL A N 1
ATOM 4649 C CA . VAL A 1 603 ? 58.504 18.008 -47.717 1.00 86.62 603 VAL A CA 1
ATOM 4650 C C . VAL A 1 603 ? 57.932 19.390 -47.382 1.00 86.62 603 VAL A C 1
ATOM 4652 O O . VAL A 1 603 ? 58.027 20.308 -48.191 1.00 86.62 603 VAL A O 1
ATOM 4655 N N . GLY A 1 604 ? 57.399 19.573 -46.170 1.00 83.44 604 GLY A N 1
ATOM 4656 C CA . GLY A 1 604 ? 56.848 20.857 -45.723 1.00 83.44 604 GLY A CA 1
ATOM 4657 C C . GLY A 1 604 ? 57.868 22.000 -45.620 1.00 83.44 604 GLY A C 1
ATOM 4658 O O . GLY A 1 604 ? 57.457 23.150 -45.580 1.00 83.44 604 GLY A O 1
ATOM 4659 N N . GLN A 1 605 ? 59.173 21.703 -45.600 1.00 85.69 605 GLN A N 1
ATOM 4660 C CA . GLN A 1 605 ? 60.262 22.685 -45.473 1.00 85.69 605 GLN A CA 1
ATOM 4661 C C . GLN A 1 605 ? 61.019 22.911 -46.794 1.00 85.69 605 GLN A C 1
ATOM 4663 O O . GLN A 1 605 ? 62.006 23.643 -46.837 1.00 85.69 605 GLN A O 1
ATOM 4668 N N . MET A 1 606 ? 60.576 22.297 -47.896 1.00 83.00 606 MET A N 1
ATOM 4669 C CA . MET A 1 606 ? 61.272 22.382 -49.186 1.00 83.00 606 MET A CA 1
ATOM 4670 C C . MET A 1 606 ? 61.389 23.792 -49.745 1.00 83.00 606 MET A C 1
ATOM 4672 O O . MET A 1 606 ? 62.428 24.132 -50.305 1.00 83.00 606 MET A O 1
ATOM 4676 N N . GLY A 1 607 ? 60.327 24.592 -49.614 1.00 78.25 607 GLY A N 1
ATOM 4677 C CA . GLY A 1 607 ? 60.287 25.957 -50.142 1.00 78.25 607 GLY A CA 1
ATOM 4678 C C . GLY A 1 607 ? 61.301 26.891 -49.483 1.00 78.25 607 GLY A C 1
ATOM 4679 O O . GLY A 1 607 ? 61.753 27.830 -50.129 1.00 78.25 607 GLY A O 1
ATOM 4680 N N . ASP A 1 608 ? 61.689 26.593 -48.240 1.00 81.12 608 ASP A N 1
ATOM 4681 C CA . ASP A 1 608 ? 62.565 27.442 -47.431 1.00 81.12 608 ASP A CA 1
ATOM 4682 C C . ASP A 1 608 ? 64.038 26.999 -47.490 1.00 81.12 608 ASP A C 1
ATOM 4684 O O . ASP A 1 608 ? 64.941 27.816 -47.325 1.00 81.12 608 ASP A O 1
ATOM 4688 N N . VAL A 1 609 ? 64.297 25.703 -47.719 1.00 81.44 609 VAL A N 1
ATOM 4689 C CA . VAL A 1 609 ? 65.646 25.105 -47.637 1.00 81.44 609 VAL A CA 1
ATOM 4690 C C . VAL A 1 609 ? 66.306 24.919 -49.009 1.00 81.44 609 VAL A C 1
ATOM 4692 O O . VAL A 1 609 ? 67.536 24.903 -49.096 1.00 81.44 609 VAL A O 1
ATOM 4695 N N . PHE A 1 610 ? 65.532 24.725 -50.082 1.00 85.06 610 PHE A N 1
ATOM 4696 C CA . PHE A 1 610 ? 66.080 24.393 -51.404 1.00 85.06 610 PHE A CA 1
ATOM 4697 C C . PHE A 1 610 ? 66.308 25.656 -52.241 1.00 85.06 610 PHE A C 1
ATOM 4699 O O . PHE A 1 610 ? 65.469 26.554 -52.278 1.00 85.06 610 PHE A O 1
ATOM 4706 N N . SER A 1 611 ? 67.417 25.709 -52.985 1.00 84.81 611 SER A N 1
ATOM 4707 C CA . SER A 1 611 ? 67.612 26.765 -53.988 1.00 84.81 611 SER A CA 1
ATOM 4708 C C . SER A 1 611 ? 66.611 26.627 -55.146 1.00 84.81 611 SER A C 1
ATOM 4710 O O . SER A 1 611 ? 66.060 25.550 -55.381 1.00 84.81 611 SER A O 1
ATOM 4712 N N . GLY A 1 612 ? 66.399 27.693 -55.928 1.00 81.94 612 GLY A N 1
ATOM 4713 C CA . GLY A 1 612 ? 65.455 27.669 -57.056 1.00 81.94 612 GLY A CA 1
ATOM 4714 C C . GLY A 1 612 ? 65.710 26.537 -58.066 1.00 81.94 612 GLY A C 1
ATOM 4715 O O . GLY A 1 612 ? 64.757 25.953 -58.585 1.00 81.94 612 GLY A O 1
ATOM 4716 N N . GLY A 1 613 ? 66.979 26.176 -58.295 1.00 83.31 613 GLY A N 1
ATOM 4717 C CA . GLY A 1 613 ? 67.355 25.054 -59.160 1.00 83.31 613 GLY A CA 1
ATOM 4718 C C . GLY A 1 613 ? 67.211 23.680 -58.500 1.00 83.31 613 GLY A C 1
ATOM 4719 O O . GLY A 1 613 ? 66.803 22.715 -59.150 1.00 83.31 613 GLY A O 1
ATOM 4720 N N . GLN A 1 614 ? 67.476 23.588 -57.195 1.00 87.06 614 GLN A N 1
ATOM 4721 C CA . GLN A 1 614 ? 67.279 22.367 -56.406 1.00 87.06 614 GLN A CA 1
ATOM 4722 C C . GLN A 1 614 ? 65.797 22.017 -56.267 1.00 87.06 614 GLN A C 1
ATOM 4724 O O . GLN A 1 614 ? 65.416 20.862 -56.442 1.00 87.06 614 GLN A O 1
ATOM 4729 N N . LEU A 1 615 ? 64.952 23.020 -56.024 1.00 87.31 615 LEU A N 1
ATOM 4730 C CA . LEU A 1 615 ? 63.503 22.869 -55.944 1.00 87.31 615 LEU A CA 1
ATOM 4731 C C . LEU A 1 615 ? 62.926 22.385 -57.277 1.00 87.31 615 LEU A C 1
ATOM 4733 O O . LEU A 1 615 ? 62.126 21.453 -57.288 1.00 87.31 615 LEU A O 1
ATOM 4737 N N . LEU A 1 616 ? 63.375 22.956 -58.402 1.00 87.69 616 LEU A N 1
ATOM 4738 C CA . LEU A 1 616 ? 62.970 22.496 -59.733 1.00 87.69 616 LEU A CA 1
ATOM 4739 C C . LEU A 1 616 ? 63.390 21.040 -59.983 1.00 87.69 616 LEU A C 1
ATOM 4741 O O . LEU A 1 616 ? 62.583 20.236 -60.442 1.00 87.69 616 LEU A O 1
ATOM 4745 N N . THR A 1 617 ? 64.625 20.685 -59.632 1.00 88.06 617 THR A N 1
ATOM 4746 C CA . THR A 1 617 ? 65.151 19.318 -59.777 1.00 88.06 617 THR A CA 1
ATOM 4747 C C . THR A 1 617 ? 64.357 18.313 -58.949 1.00 88.06 617 THR A C 1
ATOM 4749 O O . THR A 1 617 ? 63.954 17.266 -59.456 1.00 88.06 617 THR A O 1
ATOM 4752 N N . ALA A 1 618 ? 64.061 18.656 -57.695 1.00 87.88 618 ALA A N 1
ATOM 4753 C CA . ALA A 1 618 ? 63.251 17.823 -56.821 1.00 87.88 618 ALA A CA 1
ATOM 4754 C C . ALA A 1 618 ? 61.804 17.687 -57.322 1.00 87.88 618 ALA A C 1
ATOM 4756 O O . ALA A 1 618 ? 61.232 16.599 -57.258 1.00 87.88 618 ALA A O 1
ATOM 4757 N N . ALA A 1 619 ? 61.224 18.758 -57.873 1.00 87.81 619 ALA A N 1
ATOM 4758 C CA . ALA A 1 619 ? 59.892 18.732 -58.473 1.00 87.81 619 ALA A CA 1
ATOM 4759 C C . ALA A 1 619 ? 59.831 17.829 -59.715 1.00 87.81 619 ALA A C 1
ATOM 4761 O O . ALA A 1 619 ? 58.874 17.070 -59.866 1.00 87.81 619 ALA A O 1
ATOM 4762 N N . ILE A 1 620 ? 60.859 17.862 -60.572 1.00 88.50 620 ILE A N 1
ATOM 4763 C CA . ILE A 1 620 ? 60.983 16.968 -61.734 1.00 88.50 620 ILE A CA 1
ATOM 4764 C C . ILE A 1 620 ? 61.070 15.513 -61.269 1.00 88.50 620 ILE A C 1
ATOM 4766 O O . ILE A 1 620 ? 60.293 14.681 -61.728 1.00 88.50 620 ILE A O 1
ATOM 4770 N N . ALA A 1 621 ? 61.946 15.208 -60.309 1.00 86.56 621 ALA A N 1
ATOM 4771 C CA . ALA A 1 621 ? 62.093 13.860 -59.762 1.00 86.56 621 ALA A CA 1
ATOM 4772 C C . ALA A 1 621 ? 60.793 13.334 -59.121 1.00 86.56 621 ALA A C 1
ATOM 4774 O O . ALA A 1 621 ? 60.391 12.188 -59.352 1.00 86.56 621 ALA A O 1
ATOM 4775 N N . LEU A 1 622 ? 60.080 14.184 -58.373 1.00 87.88 622 LEU A N 1
ATOM 4776 C CA . LEU A 1 622 ? 58.777 13.851 -57.798 1.00 87.88 622 LEU A CA 1
ATOM 4777 C C . LEU A 1 622 ? 57.729 13.601 -58.890 1.00 87.88 622 LEU A C 1
ATOM 4779 O O . LEU A 1 622 ? 56.978 12.629 -58.814 1.00 87.88 622 LEU A O 1
ATOM 4783 N N . TYR A 1 623 ? 57.695 14.438 -59.931 1.00 88.56 623 TYR A N 1
ATOM 4784 C CA . TYR A 1 623 ? 56.794 14.248 -61.064 1.00 88.56 623 TYR A CA 1
ATOM 4785 C C . TYR A 1 623 ? 57.078 12.942 -61.803 1.00 88.56 623 TYR A C 1
ATOM 4787 O O . TYR A 1 623 ? 56.146 12.191 -62.085 1.00 88.56 623 TYR A O 1
ATOM 4795 N N . CYS A 1 624 ? 58.349 12.634 -62.068 1.00 87.06 624 CYS A N 1
ATOM 4796 C CA . CYS A 1 624 ? 58.739 11.375 -62.691 1.00 87.06 624 CYS A CA 1
ATOM 4797 C C . CYS A 1 624 ? 58.296 10.177 -61.840 1.00 87.06 624 CYS A C 1
ATOM 4799 O O . CYS A 1 624 ? 57.743 9.217 -62.374 1.00 87.06 624 CYS A O 1
ATOM 4801 N N . THR A 1 625 ? 58.436 10.270 -60.513 1.00 85.81 625 THR A N 1
ATOM 4802 C CA . THR A 1 625 ? 57.976 9.230 -59.576 1.00 85.81 625 THR A CA 1
ATOM 4803 C C . THR A 1 625 ? 56.456 9.048 -59.654 1.00 85.81 625 THR A C 1
ATOM 4805 O O . THR A 1 625 ? 55.969 7.921 -59.724 1.00 85.81 625 THR A O 1
ATOM 4808 N N . MET A 1 626 ? 55.687 10.141 -59.717 1.00 86.12 626 MET A N 1
ATOM 4809 C CA . MET A 1 626 ? 54.228 10.090 -59.887 1.00 86.12 626 MET A CA 1
ATOM 4810 C C . MET A 1 626 ? 53.809 9.531 -61.255 1.00 86.12 626 MET A C 1
ATOM 4812 O O . MET A 1 626 ? 52.831 8.788 -61.346 1.00 86.12 626 MET A O 1
ATOM 4816 N N . ALA A 1 627 ? 54.530 9.872 -62.325 1.00 84.75 627 ALA A N 1
ATOM 4817 C CA . ALA A 1 627 ? 54.272 9.354 -63.665 1.00 84.75 627 ALA A CA 1
ATOM 4818 C C . ALA A 1 627 ? 54.509 7.836 -63.732 1.00 84.75 627 ALA A C 1
ATOM 4820 O O . ALA A 1 627 ? 53.657 7.113 -64.257 1.00 84.75 627 ALA A O 1
ATOM 4821 N N . ALA A 1 628 ? 55.606 7.357 -63.136 1.00 81.56 628 ALA A N 1
ATOM 4822 C CA . ALA A 1 628 ? 55.916 5.936 -63.008 1.00 81.56 628 ALA A CA 1
ATOM 4823 C C . ALA A 1 628 ? 54.868 5.193 -62.166 1.00 81.56 628 ALA A C 1
ATOM 4825 O O . ALA A 1 628 ? 54.337 4.174 -62.610 1.00 81.56 628 ALA A O 1
ATOM 4826 N N . LEU A 1 629 ? 54.486 5.745 -61.009 1.00 84.06 629 LEU A N 1
ATOM 4827 C CA . LEU A 1 629 ? 53.441 5.186 -60.145 1.00 84.06 629 LEU A CA 1
ATOM 4828 C C . LEU A 1 629 ? 52.105 5.042 -60.887 1.00 84.06 629 LEU A C 1
ATOM 4830 O O . LEU A 1 629 ? 51.503 3.973 -60.888 1.00 84.06 629 LEU A O 1
ATOM 4834 N N . ARG A 1 630 ? 51.679 6.086 -61.608 1.00 82.69 630 ARG A N 1
ATOM 4835 C CA . ARG A 1 630 ? 50.445 6.066 -62.408 1.00 82.69 630 ARG A CA 1
ATOM 4836 C C . ARG A 1 630 ? 50.495 5.053 -63.555 1.00 82.69 630 ARG A C 1
ATOM 4838 O O . ARG A 1 630 ? 49.453 4.531 -63.951 1.00 82.69 630 ARG A O 1
ATOM 4845 N N . SER A 1 631 ? 51.669 4.823 -64.143 1.00 79.75 631 SER A N 1
ATOM 4846 C CA . SER A 1 631 ? 51.850 3.793 -65.172 1.00 79.75 631 SER A CA 1
ATOM 4847 C C . SER A 1 631 ? 51.692 2.389 -64.574 1.00 79.75 631 SER A C 1
ATOM 4849 O O . SER A 1 631 ? 50.979 1.558 -65.144 1.00 79.75 631 SER A O 1
ATOM 4851 N N . ASN A 1 632 ? 52.277 2.162 -63.393 1.00 76.06 632 ASN A N 1
ATOM 4852 C CA . ASN A 1 632 ? 52.196 0.892 -62.675 1.00 76.06 632 ASN A CA 1
ATOM 4853 C C . ASN A 1 632 ? 50.754 0.567 -62.235 1.00 76.06 632 ASN A C 1
ATOM 4855 O O . ASN A 1 632 ? 50.232 -0.491 -62.582 1.00 76.06 632 ASN A O 1
ATOM 4859 N N . ASP A 1 633 ? 50.043 1.529 -61.635 1.00 73.62 633 ASP A N 1
ATOM 4860 C CA . ASP A 1 633 ? 48.635 1.368 -61.221 1.00 73.62 633 ASP A CA 1
ATOM 4861 C C . ASP A 1 633 ? 47.684 1.026 -62.391 1.00 73.62 633 ASP A C 1
ATOM 4863 O O . ASP A 1 633 ? 46.605 0.473 -62.189 1.00 73.62 633 ASP A O 1
ATOM 4867 N N . ARG A 1 634 ? 48.069 1.320 -63.644 1.00 73.88 634 ARG A N 1
ATOM 4868 C CA . ARG A 1 634 ? 47.314 0.949 -64.859 1.00 73.88 634 ARG A CA 1
ATOM 4869 C C . ARG A 1 634 ? 47.675 -0.438 -65.410 1.00 73.88 634 ARG A C 1
ATOM 4871 O O . ARG A 1 634 ? 47.265 -0.767 -66.524 1.00 73.88 634 ARG A O 1
ATOM 4878 N N . GLY A 1 635 ? 48.462 -1.229 -64.679 1.00 64.38 635 GLY A N 1
ATOM 4879 C CA . GLY A 1 635 ? 48.910 -2.564 -65.084 1.00 64.38 635 GLY A CA 1
ATOM 4880 C C . GLY A 1 635 ? 49.954 -2.558 -66.206 1.00 64.38 635 GLY A C 1
ATOM 4881 O O . GLY A 1 635 ? 50.156 -3.576 -66.867 1.00 64.38 635 GLY A O 1
ATOM 4882 N N . ARG A 1 636 ? 50.620 -1.421 -66.458 1.00 59.81 636 ARG A N 1
ATOM 4883 C CA . ARG A 1 636 ? 51.647 -1.278 -67.508 1.00 59.81 636 ARG A CA 1
ATOM 4884 C C . ARG A 1 636 ? 53.063 -1.527 -66.991 1.00 59.81 636 ARG A C 1
ATOM 4886 O O . ARG A 1 636 ? 54.013 -0.944 -67.499 1.00 59.81 636 ARG A O 1
ATOM 4893 N N . ASP A 1 637 ? 53.207 -2.452 -66.048 1.00 54.25 637 ASP A N 1
ATOM 4894 C CA . ASP A 1 637 ? 54.472 -2.793 -65.376 1.00 54.25 637 ASP A CA 1
ATOM 4895 C C . ASP A 1 637 ? 55.584 -3.254 -66.349 1.00 54.25 637 ASP A C 1
ATOM 4897 O O . ASP A 1 637 ? 56.767 -3.222 -66.035 1.00 54.25 637 ASP A O 1
ATOM 4901 N N . LYS A 1 638 ? 55.209 -3.665 -67.570 1.00 54.19 638 LYS A N 1
ATOM 4902 C CA . LYS A 1 638 ? 56.130 -4.167 -68.606 1.00 54.19 638 LYS A CA 1
ATOM 4903 C C . LYS A 1 638 ? 56.604 -3.121 -69.620 1.00 54.19 638 LYS A C 1
ATOM 4905 O O . LYS A 1 638 ? 57.406 -3.457 -70.486 1.00 54.19 638 LYS A O 1
ATOM 4910 N N . HIS A 1 639 ? 56.091 -1.889 -69.582 1.00 58.06 639 HIS A N 1
ATOM 4911 C CA . HIS A 1 639 ? 56.494 -0.862 -70.546 1.00 58.06 639 HIS A CA 1
ATOM 4912 C C . HIS A 1 639 ? 57.650 -0.043 -69.977 1.00 58.06 639 HIS A C 1
ATOM 4914 O O . HIS A 1 639 ? 57.533 0.544 -68.908 1.00 58.06 639 HIS A O 1
ATOM 4920 N N . ARG A 1 640 ? 58.744 0.051 -70.738 1.00 59.81 640 ARG A N 1
ATOM 4921 C CA . ARG A 1 640 ? 59.956 0.810 -70.381 1.00 59.81 640 ARG A CA 1
ATOM 4922 C C . ARG A 1 640 ? 59.729 2.332 -70.298 1.00 59.81 640 ARG A C 1
ATOM 4924 O O . ARG A 1 640 ? 60.633 3.060 -69.913 1.00 59.81 640 ARG A O 1
ATOM 4931 N N . HIS A 1 641 ? 58.534 2.809 -70.661 1.00 71.31 641 HIS A N 1
ATOM 4932 C CA . HIS A 1 641 ? 58.193 4.226 -70.764 1.00 71.31 641 HIS A CA 1
ATOM 4933 C C . HIS A 1 641 ? 56.961 4.580 -69.915 1.00 71.31 641 HIS A C 1
ATOM 4935 O O . HIS A 1 641 ? 55.848 4.129 -70.193 1.00 71.31 641 HIS A O 1
ATOM 4941 N N . ALA A 1 642 ? 57.161 5.421 -68.899 1.00 73.69 642 ALA A N 1
ATOM 4942 C CA . ALA A 1 642 ? 56.129 5.956 -68.011 1.00 73.69 642 ALA A CA 1
ATOM 4943 C C . ALA A 1 642 ? 55.456 7.235 -68.554 1.00 73.69 642 ALA A C 1
ATOM 4945 O O . ALA A 1 642 ? 54.328 7.551 -68.163 1.00 73.69 642 ALA A O 1
ATOM 4946 N N . GLY A 1 643 ? 56.107 7.962 -69.473 1.00 81.88 643 GLY A N 1
ATOM 4947 C CA . GLY A 1 643 ? 55.530 9.123 -70.161 1.00 81.88 643 GLY A CA 1
ATOM 4948 C C . GLY A 1 643 ? 56.561 10.158 -70.617 1.00 81.88 643 GLY A C 1
ATOM 4949 O O . GLY A 1 643 ? 57.757 9.892 -70.628 1.00 81.88 643 GLY A O 1
ATOM 4950 N N . THR A 1 644 ? 56.085 11.354 -70.966 1.00 86.25 644 THR A N 1
ATOM 4951 C CA . THR A 1 644 ? 56.907 12.489 -71.418 1.00 86.25 644 THR A CA 1
ATOM 4952 C C . THR A 1 644 ? 56.600 13.719 -70.560 1.00 86.25 644 THR A C 1
ATOM 4954 O O . THR A 1 644 ? 55.428 14.022 -70.328 1.00 86.25 644 THR A O 1
ATOM 4957 N N . LEU A 1 645 ? 57.629 14.430 -70.095 1.00 89.06 645 LEU A N 1
ATOM 4958 C CA . LEU A 1 645 ? 57.524 15.656 -69.302 1.00 89.06 645 LEU A CA 1
ATOM 4959 C C . LEU A 1 645 ? 58.105 16.842 -70.085 1.00 89.06 645 LEU A C 1
ATOM 4961 O O . LEU A 1 645 ? 59.298 16.881 -70.383 1.00 89.06 645 LEU A O 1
ATOM 4965 N N . PHE A 1 646 ? 57.245 17.813 -70.390 1.00 89.69 646 PHE A N 1
ATOM 4966 C CA . PHE A 1 646 ? 57.625 19.086 -70.999 1.00 89.69 646 PHE A CA 1
ATOM 4967 C C . PHE A 1 646 ? 57.966 20.106 -69.916 1.00 89.69 646 PHE A C 1
ATOM 4969 O O . PHE A 1 646 ? 57.195 20.296 -68.974 1.00 89.69 646 PHE A O 1
ATOM 4976 N N . LEU A 1 647 ? 59.103 20.777 -70.069 1.00 90.00 647 LEU A N 1
ATOM 4977 C CA . LEU A 1 647 ? 59.586 21.789 -69.142 1.00 90.00 647 LEU A CA 1
ATOM 4978 C C . LEU A 1 647 ? 59.914 23.059 -69.916 1.00 90.00 647 LEU A C 1
ATOM 4980 O O . LEU A 1 647 ? 60.790 23.048 -70.782 1.00 90.00 647 LEU A O 1
ATOM 4984 N N . ASP A 1 648 ? 59.218 24.144 -69.572 1.00 89.25 648 ASP A N 1
ATOM 4985 C CA . ASP A 1 648 ? 59.434 25.447 -70.188 1.00 89.25 648 ASP A CA 1
ATOM 4986 C C . ASP A 1 648 ? 60.456 26.281 -69.417 1.00 89.25 648 ASP A C 1
ATOM 4988 O O . ASP A 1 648 ? 60.292 26.580 -68.234 1.00 89.25 648 ASP A O 1
ATOM 4992 N N . ASN A 1 649 ? 61.548 26.607 -70.098 1.00 84.38 649 ASN A N 1
ATOM 4993 C CA . ASN A 1 649 ? 62.722 27.311 -69.598 1.00 84.38 649 ASN A CA 1
ATOM 4994 C C . ASN A 1 649 ? 63.305 26.787 -68.261 1.00 84.38 649 ASN A C 1
ATOM 4996 O O . ASN A 1 649 ? 63.635 27.593 -67.382 1.00 84.38 649 ASN A O 1
ATOM 5000 N N . PRO A 1 650 ? 63.484 25.462 -68.065 1.00 85.06 650 PRO A N 1
ATOM 5001 C CA . PRO A 1 650 ? 64.014 24.916 -66.812 1.00 85.06 650 PRO A CA 1
ATOM 5002 C C . PRO A 1 650 ? 65.473 25.327 -66.555 1.00 85.06 650 PRO A C 1
ATOM 5004 O O . PRO A 1 650 ? 65.867 25.536 -65.406 1.00 85.06 650 PRO A O 1
ATOM 5007 N N . ILE A 1 651 ? 66.262 25.511 -67.619 1.00 84.38 651 ILE A N 1
ATOM 5008 C CA . ILE A 1 651 ? 67.689 25.866 -67.547 1.00 84.38 651 ILE A CA 1
ATOM 5009 C C . ILE A 1 651 ? 67.883 27.239 -66.894 1.00 84.38 651 ILE A C 1
ATOM 5011 O O . ILE A 1 651 ? 68.833 27.424 -66.143 1.00 84.38 651 ILE A O 1
ATOM 5015 N N . GLY A 1 652 ? 66.945 28.177 -67.062 1.00 79.31 652 GLY A N 1
ATOM 5016 C CA . GLY A 1 652 ? 67.031 29.491 -66.415 1.00 79.31 652 GLY A CA 1
ATOM 5017 C C . GLY A 1 652 ? 66.982 29.457 -64.885 1.00 79.31 652 GLY A C 1
ATOM 5018 O O . GLY A 1 652 ? 67.367 30.432 -64.246 1.00 79.31 652 GLY A O 1
ATOM 5019 N N . ARG A 1 653 ? 66.520 28.351 -64.288 1.00 79.81 653 ARG A N 1
ATOM 5020 C CA . ARG A 1 653 ? 66.504 28.150 -62.830 1.00 79.81 653 ARG A CA 1
ATOM 5021 C C . ARG A 1 653 ? 67.492 27.083 -62.358 1.00 79.81 653 ARG A C 1
ATOM 5023 O O . ARG A 1 653 ? 67.960 27.179 -61.228 1.00 79.81 653 ARG A O 1
ATOM 5030 N N . ALA A 1 654 ? 67.799 26.086 -63.187 1.00 81.50 654 ALA A N 1
ATOM 5031 C CA . ALA A 1 654 ? 68.712 24.986 -62.876 1.00 81.50 654 ALA A CA 1
ATOM 5032 C C . ALA A 1 654 ? 69.699 24.750 -64.036 1.00 81.50 654 ALA A C 1
ATOM 5034 O O . ALA A 1 654 ? 69.523 23.815 -64.811 1.00 81.50 654 ALA A O 1
ATOM 5035 N N . ASN A 1 655 ? 70.728 25.593 -64.167 1.00 80.81 655 ASN A N 1
ATOM 5036 C CA . ASN A 1 655 ? 71.770 25.442 -65.195 1.00 80.81 655 ASN A CA 1
ATOM 5037 C C . ASN A 1 655 ? 73.025 24.694 -64.715 1.00 80.81 655 ASN A C 1
ATOM 5039 O O . ASN A 1 655 ? 73.916 24.425 -65.513 1.00 80.81 655 ASN A O 1
ATOM 5043 N N . ALA A 1 656 ? 73.121 24.366 -63.423 1.00 83.06 656 ALA A N 1
ATOM 5044 C CA . ALA A 1 656 ? 74.260 23.627 -62.894 1.00 83.06 656 ALA A CA 1
ATOM 5045 C C . ALA A 1 656 ? 74.284 22.191 -63.442 1.00 83.06 656 ALA A C 1
ATOM 5047 O O . ALA A 1 656 ? 73.287 21.474 -63.338 1.00 83.06 656 ALA A O 1
ATOM 5048 N N . THR A 1 657 ? 75.439 21.763 -63.958 1.00 82.25 657 THR A N 1
ATOM 5049 C CA . THR A 1 657 ? 75.645 20.456 -64.605 1.00 82.25 657 THR A CA 1
ATOM 5050 C C . THR A 1 657 ? 75.131 19.287 -63.762 1.00 82.25 657 THR A C 1
ATOM 5052 O O . THR A 1 657 ? 74.297 18.520 -64.233 1.00 82.25 657 THR A O 1
ATOM 5055 N N . TYR A 1 658 ? 75.498 19.227 -62.476 1.00 82.12 658 TYR A N 1
ATOM 5056 C CA . TYR A 1 658 ? 75.080 18.140 -61.578 1.00 82.12 658 TYR A CA 1
ATOM 5057 C C . TYR A 1 658 ? 73.550 18.030 -61.408 1.00 82.12 658 TYR A C 1
ATOM 5059 O O . TYR A 1 658 ? 73.021 16.938 -61.208 1.00 82.12 658 TYR A O 1
ATOM 5067 N N . LEU A 1 659 ? 72.811 19.149 -61.487 1.00 85.25 659 LEU A N 1
ATOM 5068 C CA . LEU A 1 659 ? 71.346 19.141 -61.399 1.00 85.25 659 LEU A CA 1
ATOM 5069 C C . LEU A 1 659 ? 70.724 18.589 -62.684 1.00 85.25 659 LEU A C 1
ATOM 5071 O O . LEU A 1 659 ? 69.750 17.844 -62.611 1.00 85.25 659 LEU A O 1
ATOM 5075 N N . LEU A 1 660 ? 71.280 18.936 -63.848 1.00 86.38 660 LEU A N 1
ATOM 5076 C CA . LEU A 1 660 ? 70.811 18.454 -65.151 1.00 86.38 660 LEU A CA 1
ATOM 5077 C C . LEU A 1 660 ? 71.092 16.957 -65.329 1.00 86.38 660 LEU A C 1
ATOM 5079 O O . LEU A 1 660 ? 70.212 16.217 -65.775 1.00 86.38 660 LEU A O 1
ATOM 5083 N N . GLU A 1 661 ? 72.276 16.498 -64.922 1.00 83.69 661 GLU A N 1
ATOM 5084 C CA . GLU A 1 661 ? 72.631 15.077 -64.867 1.00 83.69 661 GLU A CA 1
ATOM 5085 C C . GLU A 1 661 ? 71.666 14.300 -63.965 1.00 83.69 661 GLU A C 1
ATOM 5087 O O . GLU A 1 661 ? 71.105 13.287 -64.383 1.00 83.69 661 GLU A O 1
ATOM 5092 N N . LEU A 1 662 ? 71.393 14.813 -62.759 1.00 84.88 662 LEU A N 1
ATOM 5093 C CA . LEU A 1 662 ? 70.468 14.184 -61.817 1.00 84.88 662 LEU A CA 1
ATOM 5094 C C . LEU A 1 662 ? 69.035 14.116 -62.366 1.00 84.88 662 LEU A C 1
ATOM 5096 O O . LEU A 1 662 ? 68.401 13.064 -62.293 1.00 84.88 662 LEU A O 1
ATOM 5100 N N . GLN A 1 663 ? 68.518 15.209 -62.937 1.00 88.56 663 GLN A N 1
ATOM 5101 C CA . GLN A 1 663 ? 67.185 15.239 -63.555 1.00 88.56 663 GLN A CA 1
ATOM 5102 C C . GLN A 1 663 ? 67.052 14.159 -64.635 1.00 88.56 663 GLN A C 1
ATOM 5104 O O . GLN A 1 663 ? 66.060 13.428 -64.660 1.00 88.56 663 GLN A O 1
ATOM 5109 N N . ARG A 1 664 ? 68.066 14.031 -65.498 1.00 86.19 664 ARG A N 1
ATOM 5110 C CA . ARG A 1 664 ? 68.099 13.044 -66.582 1.00 86.19 664 ARG A CA 1
ATOM 5111 C C . ARG A 1 664 ? 68.223 11.618 -66.065 1.00 86.19 664 ARG A C 1
ATOM 5113 O O . ARG A 1 664 ? 67.457 10.772 -66.507 1.00 86.19 664 ARG A O 1
ATOM 5120 N N . ALA A 1 665 ? 69.119 11.362 -65.114 1.00 83.19 665 ALA A N 1
ATOM 5121 C CA . ALA A 1 665 ? 69.307 10.036 -64.530 1.00 83.19 665 ALA A CA 1
ATOM 5122 C C . ALA A 1 665 ? 68.028 9.526 -63.847 1.00 83.19 665 ALA A C 1
ATOM 5124 O O . ALA A 1 665 ? 67.636 8.374 -64.027 1.00 83.19 665 ALA A O 1
ATOM 5125 N N . VAL A 1 666 ? 67.333 10.396 -63.106 1.00 84.75 666 VAL A N 1
ATOM 5126 C CA . VAL A 1 666 ? 66.049 10.062 -62.473 1.00 84.75 666 VAL A CA 1
ATOM 5127 C C . VAL A 1 666 ? 64.969 9.794 -63.515 1.00 84.75 666 VAL A C 1
ATOM 5129 O O . VAL A 1 666 ? 64.205 8.839 -63.387 1.00 84.75 666 VAL A O 1
ATOM 5132 N N . ALA A 1 667 ? 64.880 10.638 -64.539 1.00 86.12 667 ALA A N 1
ATOM 5133 C CA . ALA A 1 667 ? 63.868 10.484 -65.568 1.00 86.12 667 ALA A CA 1
ATOM 5134 C C . ALA A 1 667 ? 64.095 9.221 -66.413 1.00 86.12 667 ALA A C 1
ATOM 5136 O O . ALA A 1 667 ? 63.139 8.488 -66.644 1.00 86.12 667 ALA A O 1
ATOM 5137 N N . ASP A 1 668 ? 65.339 8.904 -66.776 1.00 83.44 668 ASP A N 1
ATOM 5138 C CA . ASP A 1 668 ? 65.694 7.683 -67.507 1.00 83.44 668 ASP A CA 1
ATOM 5139 C C . ASP A 1 668 ? 65.367 6.418 -66.697 1.00 83.44 668 ASP A C 1
ATOM 5141 O O . ASP A 1 668 ? 64.670 5.526 -67.183 1.00 83.44 668 ASP A O 1
ATOM 5145 N N . ALA A 1 669 ? 65.745 6.385 -65.414 1.00 80.56 669 ALA A N 1
ATOM 5146 C CA . ALA A 1 669 ? 65.441 5.263 -64.523 1.00 80.56 669 ALA A CA 1
ATOM 5147 C C . ALA A 1 669 ? 63.934 5.025 -64.336 1.00 80.56 669 ALA A C 1
ATOM 5149 O O . ALA A 1 669 ? 63.489 3.885 -64.208 1.00 80.56 669 ALA A O 1
ATOM 5150 N N . LEU A 1 670 ? 63.140 6.097 -64.339 1.00 81.44 670 LEU A N 1
ATOM 5151 C CA . LEU A 1 670 ? 61.684 6.040 -64.207 1.00 81.44 670 LEU A CA 1
ATOM 5152 C C . LEU A 1 670 ? 60.962 5.934 -65.559 1.00 81.44 670 LEU A C 1
ATOM 5154 O O . LEU A 1 670 ? 59.730 5.927 -65.594 1.00 81.44 670 LEU A O 1
ATOM 5158 N N . GLY A 1 671 ? 61.700 5.853 -66.670 1.00 81.56 671 GLY A N 1
ATOM 5159 C CA . GLY A 1 671 ? 61.149 5.743 -68.018 1.00 81.56 671 GLY A CA 1
ATOM 5160 C C . GLY A 1 671 ? 60.395 6.992 -68.485 1.00 81.56 671 GLY A C 1
ATOM 5161 O O . GLY A 1 671 ? 59.469 6.886 -69.292 1.00 81.56 671 GLY A O 1
ATOM 5162 N N . VAL A 1 672 ? 60.726 8.171 -67.962 1.00 87.19 672 VAL A N 1
ATOM 5163 C CA . VAL A 1 672 ? 60.122 9.454 -68.337 1.00 87.19 672 VAL A CA 1
ATOM 5164 C C . VAL A 1 672 ? 61.042 10.204 -69.291 1.00 87.19 672 VAL A C 1
ATOM 5166 O O . VAL A 1 672 ? 62.181 10.518 -68.967 1.00 87.19 672 VAL A O 1
ATOM 5169 N N . GLN A 1 673 ? 60.536 10.549 -70.471 1.00 87.50 673 GLN A N 1
ATOM 5170 C CA . GLN A 1 673 ? 61.282 11.351 -71.433 1.00 87.50 673 GLN A CA 1
ATOM 5171 C C . GLN A 1 673 ? 61.174 12.841 -71.091 1.00 87.50 673 GLN A C 1
ATOM 5173 O O . GLN A 1 673 ? 60.074 13.377 -70.961 1.00 87.50 673 GLN A O 1
ATOM 5178 N N . LEU A 1 674 ? 62.311 13.521 -70.982 1.00 88.62 674 LEU A N 1
ATOM 5179 C CA . LEU A 1 674 ? 62.395 14.944 -70.664 1.00 88.62 674 LEU A CA 1
ATOM 5180 C C . LEU A 1 674 ? 62.523 15.806 -71.929 1.00 88.62 674 LEU A C 1
ATOM 5182 O O . LEU A 1 674 ? 63.440 15.593 -72.719 1.00 88.62 674 LEU A O 1
ATOM 5186 N N . LEU A 1 675 ? 61.642 16.799 -72.106 1.00 90.19 675 LEU A N 1
ATOM 5187 C CA . LEU A 1 675 ? 61.705 17.781 -73.201 1.00 90.19 675 LEU A CA 1
ATOM 5188 C C . LEU A 1 675 ? 61.840 19.193 -72.634 1.00 90.19 675 LEU A C 1
ATOM 5190 O O . LEU A 1 675 ? 60.919 19.704 -71.999 1.00 90.19 675 LEU A O 1
ATOM 5194 N N . TYR A 1 676 ? 62.997 19.812 -72.865 1.00 90.06 676 TYR A N 1
ATOM 5195 C CA . TYR A 1 676 ? 63.350 21.119 -72.317 1.00 90.06 676 TYR A CA 1
ATOM 5196 C C . TYR A 1 676 ? 63.232 22.159 -73.432 1.00 90.06 676 TYR A C 1
ATOM 5198 O O . TYR A 1 676 ? 63.896 22.036 -74.460 1.00 90.06 676 TYR A O 1
ATOM 5206 N N . THR A 1 677 ? 62.420 23.197 -73.238 1.00 89.50 677 THR A N 1
ATOM 5207 C CA . THR A 1 677 ? 62.464 24.406 -74.076 1.00 89.50 677 THR A CA 1
ATOM 5208 C C . THR A 1 677 ? 63.263 25.471 -73.340 1.00 89.50 677 THR A C 1
ATOM 5210 O O . THR A 1 677 ? 63.085 25.656 -72.146 1.00 89.50 677 THR A O 1
ATOM 5213 N N . THR A 1 678 ? 64.187 26.165 -74.002 1.00 85.56 678 THR A N 1
ATOM 5214 C CA . THR A 1 678 ? 64.958 27.252 -73.377 1.00 85.56 678 THR A CA 1
ATOM 5215 C C . THR A 1 678 ? 65.211 28.362 -74.386 1.00 85.56 678 THR A C 1
ATOM 5217 O O . THR A 1 678 ? 65.459 28.096 -75.560 1.00 85.56 678 THR A O 1
ATOM 5220 N N . GLY A 1 679 ? 65.135 29.611 -73.924 1.00 84.19 679 GLY A N 1
ATOM 5221 C CA . GLY A 1 679 ? 65.582 30.784 -74.683 1.00 84.19 679 GLY A CA 1
ATOM 5222 C C . GLY A 1 679 ? 67.022 31.193 -74.360 1.00 84.19 679 GLY A C 1
ATOM 5223 O O . GLY A 1 679 ? 67.526 32.156 -74.932 1.00 84.19 679 GLY A O 1
ATOM 5224 N N . LEU A 1 680 ? 67.671 30.499 -73.419 1.00 80.88 680 LEU A N 1
ATOM 5225 C CA . LEU A 1 680 ? 69.031 30.783 -72.971 1.00 80.88 680 LEU A CA 1
ATOM 5226 C C . LEU A 1 680 ? 70.040 29.957 -73.767 1.00 80.88 680 LEU A C 1
ATOM 5228 O O . LEU A 1 680 ? 69.902 28.739 -73.885 1.00 80.88 680 LEU A O 1
ATOM 5232 N N . PHE A 1 681 ? 71.079 30.624 -74.263 1.00 77.94 681 PHE A N 1
ATOM 5233 C CA . PHE A 1 681 ? 72.205 29.988 -74.936 1.00 77.94 681 PHE A CA 1
ATOM 5234 C C . PHE A 1 681 ? 73.339 29.730 -73.932 1.00 77.94 681 PHE A C 1
ATOM 5236 O O . PHE A 1 681 ? 74.321 30.466 -73.881 1.00 77.94 681 PHE A O 1
ATOM 5243 N N . ASP A 1 682 ? 73.162 28.709 -73.091 1.00 82.19 682 ASP A N 1
ATOM 5244 C CA . ASP A 1 682 ? 74.184 28.218 -72.156 1.00 82.19 682 ASP A CA 1
ATOM 5245 C C . ASP A 1 682 ? 74.791 26.928 -72.721 1.00 82.19 682 ASP A C 1
ATOM 5247 O O . ASP A 1 682 ? 74.198 25.852 -72.639 1.00 82.19 682 ASP A O 1
ATOM 5251 N N . THR A 1 683 ? 75.965 27.035 -73.346 1.00 77.88 683 THR A N 1
ATOM 5252 C CA . THR A 1 683 ? 76.628 25.903 -74.013 1.00 77.88 683 THR A CA 1
ATOM 5253 C C . THR A 1 683 ? 76.984 24.773 -73.052 1.00 77.88 683 THR A C 1
ATOM 5255 O O . THR A 1 683 ? 77.009 23.620 -73.470 1.00 77.88 683 THR A O 1
ATOM 5258 N N . THR A 1 684 ? 77.230 25.088 -71.778 1.00 79.50 684 THR A N 1
ATOM 5259 C CA . THR A 1 684 ? 77.589 24.105 -70.748 1.00 79.50 684 THR A CA 1
ATOM 5260 C C . THR A 1 684 ? 76.373 23.266 -70.372 1.00 79.50 684 THR A C 1
ATOM 5262 O O . THR A 1 684 ? 76.450 22.044 -70.357 1.00 79.50 684 THR A O 1
ATOM 5265 N N . ALA A 1 685 ? 75.224 23.909 -70.148 1.00 81.56 685 ALA A N 1
ATOM 5266 C CA . ALA A 1 685 ? 73.971 23.212 -69.863 1.00 81.56 685 ALA A CA 1
ATOM 5267 C C . ALA A 1 685 ? 73.449 22.421 -71.076 1.00 81.56 685 ALA A C 1
ATOM 5269 O O . ALA A 1 685 ? 72.905 21.331 -70.918 1.00 81.56 685 ALA A O 1
ATOM 5270 N N . LEU A 1 686 ? 73.608 22.959 -72.292 1.00 81.31 686 LEU A N 1
ATOM 5271 C CA . LEU A 1 686 ? 73.160 22.308 -73.527 1.00 81.31 686 LEU A CA 1
ATOM 5272 C C . LEU A 1 686 ? 73.999 21.076 -73.895 1.00 81.31 686 LEU A C 1
ATOM 5274 O O . LEU A 1 686 ? 73.451 20.144 -74.480 1.00 81.31 686 LEU A O 1
ATOM 5278 N N . ALA A 1 687 ? 75.290 21.053 -73.544 1.00 81.44 687 ALA A N 1
ATOM 5279 C CA . ALA A 1 687 ? 76.184 19.922 -73.808 1.00 81.44 687 ALA A CA 1
ATOM 5280 C C . ALA A 1 687 ? 75.749 18.631 -73.098 1.00 81.44 687 ALA A C 1
ATOM 5282 O O . ALA A 1 687 ? 76.023 17.541 -73.594 1.00 81.44 687 ALA A O 1
ATOM 5283 N N . GLU A 1 688 ? 75.019 18.752 -71.988 1.00 81.25 688 GLU A N 1
ATOM 5284 C CA . GLU A 1 688 ? 74.467 17.604 -71.276 1.00 81.25 688 GLU A CA 1
ATOM 5285 C C . GLU A 1 688 ? 73.383 16.883 -72.084 1.00 81.25 688 GLU A C 1
ATOM 5287 O O . GLU A 1 688 ? 73.168 15.688 -71.915 1.00 81.25 688 GLU A O 1
ATOM 5292 N N . PHE A 1 689 ? 72.677 17.551 -72.993 1.00 83.69 689 PHE A N 1
ATOM 5293 C CA . PHE A 1 689 ? 71.557 16.925 -73.690 1.00 83.69 689 PHE A CA 1
ATOM 5294 C C . PHE A 1 689 ? 72.017 16.138 -74.928 1.00 83.69 689 PHE A C 1
ATOM 5296 O O . PHE A 1 689 ? 72.747 16.669 -75.764 1.00 83.69 689 PHE A O 1
ATOM 5303 N N . PRO A 1 690 ? 71.523 14.898 -75.124 1.00 81.56 690 PRO A N 1
ATOM 5304 C CA . PRO A 1 690 ? 71.906 14.075 -76.276 1.00 81.56 690 PRO A CA 1
ATOM 5305 C C . PRO A 1 690 ? 71.357 14.618 -77.608 1.00 81.56 690 PRO A C 1
ATOM 5307 O O . PRO A 1 690 ? 71.882 14.312 -78.678 1.00 81.56 690 PRO A O 1
ATOM 5310 N N . LEU A 1 691 ? 70.287 15.418 -77.554 1.00 83.94 691 LEU A N 1
ATOM 5311 C CA . LEU A 1 691 ? 69.666 16.057 -78.707 1.00 83.94 691 LEU A CA 1
ATOM 5312 C C . LEU A 1 691 ? 69.239 17.476 -78.339 1.00 83.94 691 LEU A C 1
ATOM 5314 O O . LEU A 1 691 ? 68.390 17.667 -77.469 1.00 83.94 691 LEU A O 1
ATOM 5318 N N . VAL A 1 692 ? 69.774 18.457 -79.058 1.00 83.94 692 VAL A N 1
ATOM 5319 C CA . VAL A 1 692 ? 69.362 19.858 -78.967 1.00 83.94 692 VAL A CA 1
ATOM 5320 C C . VAL A 1 692 ? 68.821 20.285 -80.329 1.00 83.94 692 VAL A C 1
ATOM 5322 O O . VAL A 1 692 ? 69.514 20.212 -81.342 1.00 83.94 692 VAL A O 1
ATOM 5325 N N . ILE A 1 693 ? 67.561 20.718 -80.365 1.00 86.94 693 ILE A N 1
ATOM 5326 C CA . ILE A 1 693 ? 66.908 21.208 -81.584 1.00 86.94 693 ILE A CA 1
ATOM 5327 C C . ILE A 1 693 ? 66.892 22.729 -81.518 1.00 86.94 693 ILE A C 1
ATOM 5329 O O . ILE A 1 693 ? 66.156 23.317 -80.724 1.00 86.94 693 ILE A O 1
ATOM 5333 N N . ARG A 1 694 ? 67.709 23.373 -82.350 1.00 83.62 694 ARG A N 1
ATOM 5334 C CA . ARG A 1 694 ? 67.753 24.827 -82.440 1.00 83.62 694 ARG A CA 1
ATOM 5335 C C . ARG A 1 694 ? 66.640 25.309 -83.358 1.00 83.62 694 ARG A C 1
ATOM 5337 O O . ARG A 1 694 ? 66.529 24.889 -84.511 1.00 83.62 694 ARG A O 1
ATOM 5344 N N . LEU A 1 695 ? 65.810 26.195 -82.825 1.00 86.25 695 LEU A N 1
ATOM 5345 C CA . LEU A 1 695 ? 64.648 26.746 -83.506 1.00 86.25 695 LEU A CA 1
ATOM 5346 C C . LEU A 1 695 ? 64.889 28.221 -83.825 1.00 86.25 695 LEU A C 1
ATOM 5348 O O . LEU A 1 695 ? 65.417 28.956 -82.991 1.00 86.25 695 LEU A O 1
ATOM 5352 N N . ARG A 1 696 ? 64.454 28.661 -85.006 1.00 83.06 696 ARG A N 1
ATOM 5353 C CA . ARG A 1 696 ? 64.470 30.071 -85.407 1.00 83.06 696 ARG A CA 1
ATOM 5354 C C . ARG A 1 696 ? 63.058 30.565 -85.691 1.00 83.06 696 ARG A C 1
ATOM 5356 O O . ARG A 1 696 ? 62.201 29.818 -86.166 1.00 83.06 696 ARG A O 1
ATOM 5363 N N . ASN A 1 697 ? 62.829 31.843 -85.416 1.00 81.94 697 ASN A N 1
ATOM 5364 C CA . ASN A 1 697 ? 61.597 32.516 -85.802 1.00 81.94 697 ASN A CA 1
ATOM 5365 C C . ASN A 1 697 ? 61.726 32.986 -87.250 1.00 81.94 697 ASN A C 1
ATOM 5367 O O . ASN A 1 697 ? 62.452 33.937 -87.529 1.00 81.94 697 ASN A O 1
ATOM 5371 N N . ASP A 1 698 ? 60.989 32.346 -88.148 1.00 79.62 698 ASP A N 1
ATOM 5372 C CA . ASP A 1 698 ? 60.803 32.817 -89.514 1.00 79.62 698 ASP A CA 1
ATOM 5373 C C . ASP A 1 698 ? 59.495 33.620 -89.587 1.00 79.62 698 ASP A C 1
ATOM 5375 O O . ASP A 1 698 ? 58.482 33.270 -88.978 1.00 79.62 698 ASP A O 1
ATOM 5379 N N . ALA A 1 699 ? 59.485 34.714 -90.343 1.00 74.94 699 ALA A N 1
ATOM 5380 C CA . ALA A 1 699 ? 58.278 35.501 -90.569 1.00 74.94 699 ALA A CA 1
ATOM 5381 C C . ALA A 1 699 ? 57.942 35.514 -92.057 1.00 74.94 699 ALA A C 1
ATOM 5383 O O . ALA A 1 699 ? 58.770 35.900 -92.882 1.00 74.94 699 ALA A O 1
ATOM 5384 N N . ASP A 1 700 ? 56.711 35.137 -92.393 1.00 74.25 700 ASP A N 1
ATOM 5385 C CA . ASP A 1 700 ? 56.163 35.431 -93.711 1.00 74.25 700 ASP A CA 1
ATOM 5386 C C . ASP A 1 700 ? 55.423 36.766 -93.634 1.00 74.25 700 ASP A C 1
ATOM 5388 O O . ASP A 1 700 ? 54.243 36.849 -93.278 1.00 74.25 700 ASP A O 1
ATOM 5392 N N . LEU A 1 701 ? 56.155 37.837 -93.943 1.00 69.19 701 LEU A N 1
ATOM 5393 C CA . LEU A 1 701 ? 55.668 39.214 -93.853 1.00 69.19 701 LEU A CA 1
ATOM 5394 C C . LEU A 1 701 ? 54.462 39.488 -94.771 1.00 69.19 701 LEU A C 1
ATOM 5396 O O . LEU A 1 701 ? 53.753 40.463 -94.539 1.00 69.19 701 LEU A O 1
ATOM 5400 N N . ARG A 1 702 ? 54.198 38.645 -95.785 1.00 68.62 702 ARG A N 1
ATOM 5401 C CA . ARG A 1 702 ? 53.045 38.800 -96.691 1.00 68.62 702 ARG A CA 1
ATOM 5402 C C . ARG A 1 702 ? 51.766 38.181 -96.134 1.00 68.62 702 ARG A C 1
ATOM 5404 O O . ARG A 1 702 ? 50.692 38.729 -96.348 1.00 68.62 702 ARG A O 1
ATOM 5411 N N . ALA A 1 703 ? 51.879 37.058 -95.426 1.00 71.06 703 ALA A N 1
ATOM 5412 C CA . ALA A 1 703 ? 50.738 36.364 -94.826 1.00 71.06 703 ALA A CA 1
ATOM 5413 C C . ALA A 1 703 ? 50.415 36.847 -93.398 1.00 71.06 703 ALA A C 1
ATOM 5415 O O . ALA A 1 703 ? 49.420 36.420 -92.820 1.00 71.06 703 ALA A O 1
ATOM 5416 N N . GLY A 1 704 ? 51.260 37.703 -92.806 1.00 72.50 704 GLY A N 1
ATOM 5417 C CA . GLY A 1 704 ? 51.110 38.169 -91.421 1.00 72.50 704 GLY A CA 1
ATOM 5418 C C . GLY A 1 704 ? 51.342 37.075 -90.370 1.00 72.50 704 GLY A C 1
ATOM 5419 O O . GLY A 1 704 ? 51.023 37.269 -89.198 1.00 72.50 704 GLY A O 1
ATOM 5420 N N . LEU A 1 705 ? 51.893 35.928 -90.776 1.00 73.00 705 LEU A N 1
ATOM 5421 C CA . LEU A 1 705 ? 52.093 34.752 -89.935 1.00 73.00 705 LEU A CA 1
ATOM 5422 C C . LEU A 1 705 ? 53.569 34.617 -89.544 1.00 73.00 705 LEU A C 1
ATOM 5424 O O . LEU A 1 705 ? 54.477 34.781 -90.363 1.00 73.00 705 LEU A O 1
ATOM 5428 N N . LYS A 1 706 ? 53.801 34.299 -88.269 1.00 76.25 706 LYS A N 1
ATOM 5429 C CA . LYS A 1 706 ? 55.116 33.946 -87.726 1.00 76.25 706 LYS A CA 1
ATOM 5430 C C . LYS A 1 706 ? 55.176 32.432 -87.562 1.00 76.25 706 LYS A C 1
ATOM 5432 O O . LYS A 1 706 ? 54.250 31.846 -87.005 1.00 76.25 706 LYS A O 1
ATOM 5437 N N . TYR A 1 707 ? 56.253 31.819 -88.032 1.00 80.50 707 TYR A N 1
ATOM 5438 C CA . TYR A 1 707 ? 56.484 30.384 -87.940 1.00 80.50 707 TYR A CA 1
ATOM 5439 C C . TYR A 1 707 ? 57.771 30.115 -87.172 1.00 80.50 707 TYR A C 1
ATOM 5441 O O . TYR A 1 707 ? 58.730 30.879 -87.244 1.00 80.50 707 TYR A O 1
ATOM 5449 N N . ILE A 1 708 ? 57.800 28.991 -86.468 1.00 80.06 708 ILE A N 1
ATOM 5450 C CA . ILE A 1 708 ? 59.025 28.465 -85.881 1.00 80.06 708 ILE A CA 1
ATOM 5451 C C . ILE A 1 708 ? 59.528 27.377 -86.825 1.00 80.06 708 ILE A C 1
ATOM 5453 O O . ILE A 1 708 ? 58.797 26.430 -87.121 1.00 80.06 708 ILE A O 1
ATOM 5457 N N . SER A 1 709 ? 60.747 27.525 -87.333 1.00 79.75 709 SER A N 1
ATOM 5458 C CA . SER A 1 709 ? 61.401 26.518 -88.167 1.00 79.75 709 SER A CA 1
ATOM 5459 C C . SER A 1 709 ? 62.622 25.954 -87.447 1.00 79.75 709 SER A C 1
ATOM 5461 O O . SER A 1 709 ? 63.216 26.602 -86.583 1.00 79.75 709 SER A O 1
ATOM 5463 N N . VAL A 1 710 ? 62.973 24.709 -87.770 1.00 80.50 710 VAL A N 1
ATOM 5464 C CA . VAL A 1 710 ? 64.196 24.092 -87.253 1.00 80.50 710 VAL A CA 1
ATOM 5465 C C . VAL A 1 710 ? 65.377 24.673 -88.021 1.00 80.50 710 VAL A C 1
ATOM 5467 O O . VAL A 1 710 ? 65.453 24.528 -89.239 1.00 80.50 710 VAL A O 1
ATOM 5470 N N . GLU A 1 711 ? 66.269 25.347 -87.305 1.00 79.25 711 GLU A N 1
ATOM 5471 C CA . GLU A 1 711 ? 67.512 25.888 -87.850 1.00 79.25 711 GLU A CA 1
ATOM 5472 C C . GLU A 1 711 ? 68.581 24.792 -87.913 1.00 79.25 711 GLU A C 1
ATOM 5474 O O . GLU A 1 711 ? 69.205 24.605 -88.953 1.00 79.25 711 GLU A O 1
ATOM 5479 N N . GLU A 1 712 ? 68.754 24.033 -86.824 1.00 78.56 712 GLU A N 1
ATOM 5480 C CA . GLU A 1 712 ? 69.826 23.042 -86.690 1.00 78.56 712 GLU A CA 1
ATOM 5481 C C . GLU A 1 712 ? 69.470 21.938 -85.674 1.00 78.56 712 GLU A C 1
ATOM 5483 O O . GLU A 1 712 ? 68.770 22.185 -84.691 1.00 78.56 712 GLU A O 1
ATOM 5488 N N . HIS A 1 713 ? 69.976 20.718 -85.891 1.00 75.25 713 HIS A N 1
ATOM 5489 C CA . HIS A 1 713 ? 69.977 19.645 -84.890 1.00 75.25 713 HIS A CA 1
ATOM 5490 C C . HIS A 1 713 ? 71.405 19.441 -84.381 1.00 75.25 713 HIS A C 1
ATOM 5492 O O . HIS A 1 713 ? 72.259 18.955 -85.119 1.00 75.25 713 HIS A O 1
ATOM 5498 N N . LEU A 1 714 ? 71.653 19.761 -83.118 1.00 70.94 714 LEU A N 1
ATOM 5499 C CA . LEU A 1 714 ? 72.934 19.537 -82.461 1.00 70.94 714 LEU A CA 1
ATOM 5500 C C . LEU A 1 714 ? 72.870 18.203 -81.702 1.00 70.94 714 LEU A C 1
ATOM 5502 O O . LEU A 1 714 ? 71.993 17.998 -80.860 1.00 70.94 714 LEU A O 1
ATOM 5506 N N . ARG A 1 715 ? 73.786 17.281 -82.022 1.00 68.88 715 ARG A N 1
ATOM 5507 C CA . ARG A 1 715 ? 73.928 15.966 -81.370 1.00 68.88 715 ARG A CA 1
ATOM 5508 C C . ARG A 1 715 ? 75.342 15.830 -80.796 1.00 68.88 715 ARG A C 1
ATOM 5510 O O . ARG A 1 715 ? 76.227 15.335 -81.495 1.00 68.88 715 ARG A O 1
ATOM 5517 N N . PRO A 1 716 ? 75.599 16.309 -79.569 1.00 56.44 716 PRO A N 1
ATOM 5518 C CA . PRO A 1 716 ? 76.914 16.181 -78.951 1.00 56.44 716 PRO A CA 1
ATOM 5519 C C . PRO A 1 716 ? 77.251 14.695 -78.714 1.00 56.44 716 PRO A C 1
ATOM 5521 O O . PRO A 1 716 ? 76.533 14.002 -78.002 1.00 56.44 716 PRO A O 1
ATOM 5524 N N . GLY A 1 717 ? 78.329 14.188 -79.325 1.00 55.28 717 GLY A N 1
ATOM 5525 C CA . GLY A 1 717 ? 78.949 12.902 -78.956 1.00 55.28 717 GLY A CA 1
ATOM 5526 C C . GLY A 1 717 ? 78.262 11.594 -79.390 1.00 55.28 717 GLY A C 1
ATOM 5527 O O . GLY A 1 717 ? 78.742 10.531 -79.005 1.00 55.28 717 GLY A O 1
ATOM 5528 N N . LEU A 1 718 ? 77.197 11.616 -80.199 1.00 43.00 718 LEU A N 1
ATOM 5529 C CA . LEU A 1 718 ? 76.601 10.397 -80.776 1.00 43.00 718 LEU A CA 1
ATOM 5530 C C . LEU A 1 718 ? 77.217 10.084 -82.156 1.00 43.00 718 LEU A C 1
ATOM 5532 O O . LEU A 1 718 ? 77.301 10.997 -82.984 1.00 43.00 718 LEU A O 1
ATOM 5536 N N . PRO A 1 719 ? 77.614 8.830 -82.455 1.00 46.69 719 PRO A N 1
ATOM 5537 C CA . PRO A 1 719 ? 77.956 8.445 -83.821 1.00 46.69 719 PRO A CA 1
ATOM 5538 C C . PRO A 1 719 ? 76.763 8.685 -84.761 1.00 46.69 719 PRO A C 1
ATOM 5540 O O . PRO A 1 719 ? 75.599 8.626 -84.352 1.00 46.69 719 PRO A O 1
ATOM 5543 N N . LEU A 1 720 ? 77.063 8.994 -86.027 1.00 51.72 720 LEU A N 1
ATOM 5544 C CA . LEU A 1 720 ? 76.059 9.084 -87.090 1.00 51.72 720 LEU A CA 1
ATOM 5545 C C . LEU A 1 720 ? 75.208 7.799 -87.089 1.00 51.72 720 LEU A C 1
ATOM 5547 O O . LEU A 1 720 ? 75.783 6.718 -86.971 1.00 51.72 720 LEU A O 1
ATOM 5551 N N . PRO A 1 721 ? 73.870 7.897 -87.197 1.00 44.06 721 PRO A N 1
ATOM 5552 C CA . PRO A 1 721 ? 73.004 6.724 -87.175 1.00 44.06 721 PRO A CA 1
ATOM 5553 C C . PRO A 1 721 ? 73.383 5.768 -88.310 1.00 44.06 721 PRO A C 1
ATOM 5555 O O . PRO A 1 721 ? 73.484 6.190 -89.464 1.00 44.06 721 PRO A O 1
ATOM 5558 N N . ASP A 1 722 ? 73.576 4.493 -87.975 1.00 45.91 722 ASP A N 1
ATOM 5559 C CA . ASP A 1 722 ? 73.669 3.420 -88.960 1.00 45.91 722 ASP A CA 1
ATOM 5560 C C . ASP A 1 722 ? 72.276 3.275 -89.610 1.00 45.91 722 ASP A C 1
ATOM 5562 O O . ASP A 1 722 ? 71.290 3.114 -88.885 1.00 45.91 722 ASP A O 1
ATOM 5566 N N . PRO A 1 723 ? 72.123 3.379 -90.944 1.00 55.25 723 PRO A N 1
ATOM 5567 C CA . PRO A 1 723 ? 70.816 3.349 -91.614 1.00 55.25 723 PRO A CA 1
ATOM 5568 C C . PRO A 1 723 ? 70.035 2.026 -91.469 1.00 55.25 723 PRO A C 1
ATOM 5570 O O . PRO A 1 723 ? 68.964 1.897 -92.061 1.00 55.25 723 PRO A O 1
ATOM 5573 N N . ALA A 1 724 ? 70.551 1.054 -90.711 1.00 49.38 724 ALA A N 1
ATOM 5574 C CA . ALA A 1 724 ? 69.948 -0.255 -90.480 1.00 49.38 724 ALA A CA 1
ATOM 5575 C C . ALA A 1 724 ? 69.203 -0.405 -89.134 1.00 49.38 724 ALA A C 1
ATOM 5577 O O . ALA A 1 724 ? 68.496 -1.398 -88.971 1.00 49.38 724 ALA A O 1
ATOM 5578 N N . GLU A 1 725 ? 69.304 0.540 -88.190 1.00 39.00 725 GLU A N 1
ATOM 5579 C CA . GLU A 1 725 ? 68.508 0.505 -86.950 1.00 39.00 725 GLU A CA 1
ATOM 5580 C C . GLU A 1 725 ? 67.289 1.435 -87.037 1.00 39.00 725 GLU A C 1
ATOM 5582 O O . GLU A 1 725 ? 67.404 2.642 -87.268 1.00 39.00 725 GLU A O 1
ATOM 5587 N N . GLU A 1 726 ? 66.092 0.876 -86.834 1.00 40.72 726 GLU A N 1
ATOM 5588 C CA . GLU A 1 726 ? 64.855 1.652 -86.747 1.00 40.72 726 GLU A CA 1
ATOM 5589 C C . GLU A 1 726 ? 64.891 2.576 -85.521 1.00 40.72 726 GLU A C 1
ATOM 5591 O O . GLU A 1 726 ? 64.868 2.146 -84.367 1.00 40.72 726 GLU A O 1
ATOM 5596 N N . ALA A 1 727 ? 64.911 3.885 -85.767 1.00 36.34 727 ALA A N 1
ATOM 5597 C CA . ALA A 1 727 ? 64.775 4.886 -84.721 1.00 36.34 727 ALA A CA 1
ATOM 5598 C C . ALA A 1 727 ? 63.360 4.835 -84.109 1.00 36.34 727 ALA A C 1
ATOM 5600 O O . ALA A 1 727 ? 62.422 5.449 -84.618 1.00 36.34 727 ALA A O 1
ATOM 5601 N N . HIS A 1 728 ? 63.198 4.143 -82.980 1.00 41.47 728 HIS A N 1
ATOM 5602 C CA . HIS A 1 728 ? 61.944 4.100 -82.221 1.00 41.47 728 HIS A CA 1
ATOM 5603 C C . HIS A 1 728 ? 61.744 5.378 -81.386 1.00 41.47 728 HIS A C 1
ATOM 5605 O O . HIS A 1 728 ? 61.865 5.381 -80.165 1.00 41.47 728 HIS A O 1
ATOM 5611 N N . SER A 1 729 ? 61.449 6.499 -82.040 1.00 35.81 729 SER A N 1
ATOM 5612 C CA . SER A 1 729 ? 60.948 7.703 -81.359 1.00 35.81 729 SER A CA 1
ATOM 5613 C C . SER A 1 729 ? 59.853 8.366 -82.189 1.00 35.81 729 SER A C 1
ATOM 5615 O O . SER A 1 729 ? 60.002 9.463 -82.719 1.00 35.81 729 SER A O 1
ATOM 5617 N N . GLU A 1 730 ? 58.725 7.669 -82.322 1.00 33.41 730 GLU A N 1
ATOM 5618 C CA . GLU A 1 730 ? 57.535 8.208 -82.973 1.00 33.41 730 GLU A CA 1
ATOM 5619 C C . GLU A 1 730 ? 56.624 8.879 -81.930 1.00 33.41 730 GLU A C 1
ATOM 5621 O O . GLU A 1 730 ? 56.062 8.232 -81.046 1.00 33.41 730 GLU A O 1
ATOM 5626 N N . ILE A 1 731 ? 56.482 10.206 -82.015 1.00 32.09 731 ILE A N 1
ATOM 5627 C CA . ILE A 1 731 ? 55.490 10.966 -81.242 1.00 32.09 731 ILE A CA 1
ATOM 5628 C C . ILE A 1 731 ? 54.141 10.824 -81.956 1.00 32.09 731 ILE A C 1
ATOM 5630 O O . ILE A 1 731 ? 53.803 11.598 -82.852 1.00 32.09 731 ILE A O 1
ATOM 5634 N N . THR A 1 732 ? 53.332 9.845 -81.560 1.00 36.28 732 THR A N 1
ATOM 5635 C CA . THR A 1 732 ? 51.989 9.634 -82.119 1.00 36.28 732 THR A CA 1
ATOM 5636 C C . THR A 1 732 ? 50.939 10.487 -81.402 1.00 36.28 732 THR A C 1
ATOM 5638 O O . THR A 1 732 ? 50.078 9.942 -80.719 1.00 36.28 732 THR A O 1
ATOM 5641 N N . ALA A 1 733 ? 51.011 11.820 -81.510 1.00 36.50 733 ALA A N 1
ATOM 5642 C CA . ALA A 1 733 ? 49.852 12.710 -81.309 1.00 36.50 733 ALA A CA 1
ATOM 5643 C C . ALA A 1 733 ? 50.179 14.195 -81.561 1.00 36.50 733 ALA A C 1
ATOM 5645 O O . ALA A 1 733 ? 50.292 14.961 -80.612 1.00 36.50 733 ALA A O 1
ATOM 5646 N N . THR A 1 734 ? 50.268 14.640 -82.820 1.00 32.78 734 THR A N 1
ATOM 5647 C CA . THR A 1 734 ? 49.590 15.858 -83.340 1.00 32.78 734 THR A CA 1
ATOM 5648 C C . THR A 1 734 ? 49.814 15.986 -84.852 1.00 32.78 734 THR A C 1
ATOM 5650 O O . THR A 1 734 ? 50.810 15.504 -85.383 1.00 32.78 734 THR A O 1
ATOM 5653 N N . ARG A 1 735 ? 48.889 16.647 -85.564 1.00 37.00 735 ARG A N 1
ATOM 5654 C CA . ARG A 1 735 ? 49.021 16.980 -86.995 1.00 37.00 735 ARG A CA 1
ATOM 5655 C C . ARG A 1 735 ? 50.263 17.857 -87.223 1.00 37.00 735 ARG A C 1
ATOM 5657 O O . ARG A 1 735 ? 50.213 19.051 -86.947 1.00 37.00 735 ARG A O 1
ATOM 5664 N N . MET A 1 736 ? 51.347 17.299 -87.759 1.00 33.94 736 MET A N 1
ATOM 5665 C CA . MET A 1 736 ? 52.459 18.092 -88.293 1.00 33.94 736 MET A CA 1
ATOM 5666 C C . MET A 1 736 ? 52.180 18.476 -89.749 1.00 33.94 736 MET A C 1
ATOM 5668 O O . MET A 1 736 ? 51.981 17.611 -90.599 1.00 33.94 736 MET A O 1
ATOM 5672 N N . PHE A 1 737 ? 52.194 19.775 -90.049 1.00 39.84 737 PHE A N 1
ATOM 5673 C CA . PHE A 1 737 ? 52.154 20.271 -91.423 1.00 39.84 737 PHE A CA 1
ATOM 5674 C C . PHE A 1 737 ? 53.592 20.402 -91.938 1.00 39.84 737 PHE A C 1
ATOM 5676 O O . PHE A 1 737 ? 54.335 21.293 -91.528 1.00 39.84 737 PHE A O 1
ATOM 5683 N N . LYS A 1 738 ? 54.014 19.479 -92.806 1.00 41.19 738 LYS A N 1
ATOM 5684 C CA . LYS A 1 738 ? 55.354 19.487 -93.407 1.00 41.19 738 LYS A CA 1
ATOM 5685 C C . LYS A 1 738 ? 55.348 20.455 -94.594 1.00 41.19 738 LYS A C 1
ATOM 5687 O O . LYS A 1 738 ? 54.612 20.238 -95.554 1.00 41.19 738 LYS A O 1
ATOM 5692 N N . ARG A 1 739 ? 56.141 21.533 -94.539 1.00 41.22 739 ARG A N 1
ATOM 5693 C CA . ARG A 1 739 ? 56.308 22.447 -95.683 1.00 41.22 739 ARG A CA 1
ATOM 5694 C C . ARG A 1 739 ? 56.954 21.663 -96.840 1.00 41.22 739 ARG A C 1
ATOM 5696 O O . ARG A 1 739 ? 58.003 21.059 -96.612 1.00 41.22 739 ARG A O 1
ATOM 5703 N N . PRO A 1 740 ? 56.358 21.628 -98.046 1.00 48.69 740 PRO A N 1
ATOM 5704 C CA . PRO A 1 740 ? 56.977 20.967 -99.191 1.00 48.69 740 PRO A CA 1
ATOM 5705 C C . PRO A 1 740 ? 58.303 21.656 -99.531 1.00 48.69 740 PRO A C 1
ATOM 5707 O O . PRO A 1 740 ? 58.410 22.883 -99.447 1.00 48.69 740 PRO A O 1
ATOM 5710 N N . ALA A 1 741 ? 59.321 20.857 -99.863 1.00 41.44 741 ALA A N 1
ATOM 5711 C CA . ALA A 1 741 ? 60.627 21.370 -100.258 1.00 41.44 741 ALA A CA 1
ATOM 5712 C C . ALA A 1 741 ? 60.472 22.298 -101.477 1.00 41.44 741 ALA A C 1
ATOM 5714 O O . ALA A 1 741 ? 59.668 21.990 -102.362 1.00 41.44 741 ALA A O 1
ATOM 5715 N N . PRO A 1 742 ? 61.206 23.424 -101.543 1.00 42.59 742 PRO A N 1
ATOM 5716 C CA . PRO A 1 742 ? 61.176 24.275 -102.719 1.00 42.59 742 PRO A CA 1
ATOM 5717 C C . PRO A 1 742 ? 61.740 23.482 -103.900 1.00 42.59 742 PRO A C 1
ATOM 5719 O O . PRO A 1 742 ? 62.928 23.175 -103.947 1.00 42.59 742 PRO A O 1
ATOM 5722 N N . THR A 1 743 ? 60.877 23.132 -104.850 1.00 40.19 743 THR A N 1
ATOM 5723 C CA . THR A 1 743 ? 61.297 22.729 -106.189 1.00 40.19 743 THR A CA 1
ATOM 5724 C C . THR A 1 743 ? 62.013 23.917 -106.813 1.00 40.19 743 THR A C 1
ATOM 5726 O O . THR A 1 743 ? 61.386 24.926 -107.132 1.00 40.19 743 THR A O 1
ATOM 5729 N N . SER A 1 744 ? 63.333 23.805 -106.921 1.00 38.91 744 SER A N 1
ATOM 5730 C CA . SER A 1 744 ? 64.185 24.678 -107.719 1.00 38.91 744 SER A CA 1
ATOM 5731 C C . SER A 1 744 ? 63.719 24.631 -109.174 1.00 38.91 744 SER A C 1
ATOM 5733 O O . SER A 1 744 ? 63.881 23.602 -109.834 1.00 38.91 744 SER A O 1
ATOM 5735 N N . GLY A 1 745 ? 63.100 25.722 -109.621 1.00 38.22 745 GLY A N 1
ATOM 5736 C CA . GLY A 1 745 ? 62.967 26.089 -111.028 1.00 38.22 745 GLY A CA 1
ATOM 5737 C C . GLY A 1 745 ? 64.002 27.144 -111.365 1.00 38.22 745 GLY A C 1
ATOM 5738 O O . GLY A 1 745 ? 64.197 28.034 -110.503 1.00 38.22 745 GLY A O 1
#

pLDDT: mean 79.74, std 13.26, range [32.09, 95.62]

Radius of gyration: 92.11 Å; chains: 1; bounding box: 140×83×282 Å

Organism: Streptomyces viridosporus (strain ATCC 14672 / DSM 40746 / JCM 4963 / KCTC 9882 / NRRL B-12104 / FH 1290) (NCBI:txid566461)

Secondary structure (DSSP, 8-state):
---HHHHHHHHHHHHHHHHHHHHHHHHHHHHHHHHHHHHHHHHHHHHHS-TTHHHHHHHHHHHHHHHHHHHHHHHHHHHHHHHHHHHHHHHHHHHHHHHHHHHHHHHHHHHHHHHHHHHHHHHHHHHHHHHHHHHHHHHHHHHHHHHHHHHHHHHHHHHHHHHHHHHHHHHHHHHHHHHHTSTT--SS---S--------HHHHHHHHHHHHHHTT-------SSTTHHHHHHHHHHHHHHHHTS-HHHHHHHHHHHTSGGGSSHHHHHHHHHHHHHHHHHHHHHHHHHHHHHHHHHHHHHHTS-TTSS-SSPPPGGGS-SSHHHHHHHHHHHHHHHHHHHHHHHHHHHHHHHHHHHHHHHHHHHHHHHHHHHHHHHHHTTS------PPPPPP-S-HHHHHHHHHHHHHHHHHHHHHHHHHHHHHHHHHHHHHHHHH-GGGTT---HHHHHHHHS-GGGHHHHHHHHHHHHHHHHHHHHHHHHHHHHHHHHHHHHHHHHHHHHHHHHHHHHHHTBPPTTSGGGTT-BSEEEE-PPPPHHHHHHHHHHHHHHHHHHHHHHT------HHHHHHHHHHHHTTTT--EEEEE---TT----EEEGGGHHHHS-HHHHHHHHHHHHHHHHHHHHHHTT-TT-S--EEEEEESGGGT---HHHHHHHHHHHHHTTEEEEEE-S---HHHHHT-S-EEEEEEEEETTTTEEEEEEEEEE-TTPPPPPTTS-------SS---PPPP----

Sequence (745 aa):
MHDEHAADEERQALRARATARDEEIRRLAARLGKDRELVARLTSWRTGCPAGRLTELARAAHEARAFAEECEAELAEARTVRAEAEEAAVEAARVRDERQETAQKARRAADALAGLAFRLRERAAWQAKLRELADDATEAEARAQACLDRARAADEDRRGAQRAADDARRTARALRAERSEIAGAPDDVPEDGAEAPQASLPALREAYRAASQVYEKVGVGADLRAEQARAESDESAARAELDRLSNKVRTRAEQLLLSPDGSDGPSRQAAAARAEELVQLLETRMSGASEQLGRLRGEAERLAPENGEAHTGLSDELVPRDAEHAQALLRTASAELASRTEALEQAREAHAELLEAHRAAEDAAGGFDEIAAMLRDLLREHTPEEEQEQPEPYPGSTEEARQSAAEARRSLRGCAADLSAAESAVREASDILVRHANSTRYEQVRTPARQQIRELPASALPEHARKWADAFAPRLRVLTDELEQLERNRDSIVDRLRGLVESALATLRSAQRLSRLPEGLGEWSGQEFLRIRFEEPDQATLTERLGEVIDEATRSAVKKNSDLRRDGMSLLLRGVAAALRPKGIAVEILKPDAVLRAERVPVGQMGDVFSGGQLLTAAIALYCTMAALRSNDRGRDKHRHAGTLFLDNPIGRANATYLLELQRAVADALGVQLLYTTGLFDTTALAEFPLVIRLRNDADLRAGLKYISVEEHLRPGLPLPDPAEEAHSEITATRMFKRPAPTSG

Foldseek 3Di:
DDDVVVVVVVVVVVVVVVVVVVVVVVVVVVVVVVVVVVVVVVVVVCVVDPPCNVVVVVVVVVVVVVVVVVVVVVVVVVVVVVVVVVVVVVVVVVVVVVVVVVVVVVVVVVVVVVVVVVVVVCVVVVVVVVVVVVVVVVVVVVVVVVVVVVVVVVVVVVVVVVVVVVVVVVVVVVVVVVQVVDPPRDPDDDPDDDPDPPDDPVRVVVVVVVVVVVVPDDDDDDDPPPVVVPVVVVVVVVVVVLVVDDPVVNVVLVVCCPDPCNVDDVSVVVVVVVVVVVVVVVVVVVVVVVVVVVVVVVVCVVPADPVRDDPDDDDPVLDAPDDVSVVVSVVVVVVVVVVVVVVVVVVVVVVVVVVVVVVVVVVQVVLVVVLVVVLCVVCVVPDDPDDDDPDDDDPDGSVVSVVVSVVVVVVVVVVVVVVVVVVVVLLVVLVVQLVVLPDPVCPVPPDPVSVCSPPDDSVCCVVCVVVVCVVCVVVVVVVVVVVVVVVVVLLVVLVVLLVLLVVVVVLVVVLQVLQQFDPPLPPSHRHRQKDKDFDADPPVQLSVLLSVLVVVVVVVCVVVVDDPPPPVVVSSVSSNQSRRPDPGMWMWGQQQDPNSDRDIDTPVCCVPPHAQLRSLLSVLLSVLSVLLSVCVVVVNPPDQASEEDEDEASCVRHVDPSSLVSSVSSNNSSRYHYHYDHPDDDVSSVLSDQKDFDWDWDDPPVVRDIDIDTPDIDGRPDPDDDPPDDDPDDPPDDDDDDDDDDDDD